Protein AF-0000000077521693 (afdb_homodimer)

Secondary structure (DSSP, 8-state):
-HHHHHHHHHHHHHHHHHHHHHHHHHHHHHHHHHHHHHHHHHHHHHHHHHHHHHHHHHHHHHHHS-TTSTTHHHHHHHHHHHHHHHHHHIIIIIIIHHHHHHHHHHHHHHHHHHHHHHHHHHHHHHHHHHHHHHHHHH-SSGGG-HHHHHHHHHHHHHHHHHHHHHHHHHHHHHHHHHHHHHHHHHHHHHHHHHHHHHHHHHHHHHHHHHHHHHHHHHH-/-HHHHHHHHHHHHHHHHHHHHHHHHHHHHHHHHHHHHHHHHHHHHHHHHHHHHHHHHHHHHHHHS-TTSTTHHHHHHHHHHHHHHHHHHIIIIIIIHHHHHHHHHHHHHHHHHHHHHHHHHHHHHHHHHHHHHHHHHH-SSGGG-HHHHHHHHHHHHHHHHHHHHHHHHHHHHHHHHHHHHHHHHHHHHHHHHHHHHHHHHHHHHHHHHHHHHHHHHHH-

Sequence (440 aa):
MAELLEGIGKAKATQDEVFDQHAANLNKQSKSCERLHKDLKIYAQSLKALIAAEKTLRDTIRDAYEPEWPEREHLTAIFDNLDIQSSELEKTVCEDLPQSVTAYVNQFSDLKKKVEKRGRKLVDYDSAKHSYNSIKASSKKGDQDPKLAKATSELQNAETTFVELNKELLEILPATYDSRITFFVDTLQTLFNSNSVYQTEASKVKEKENQIFEVFEGQEMAELLEGIGKAKATQDEVFDQHAANLNKQSKSCERLHKDLKIYAQSLKALIAAEKTLRDTIRDAYEPEWPEREHLTAIFDNLDIQSSELEKTVCEDLPQSVTAYVNQFSDLKKKVEKRGRKLVDYDSAKHSYNSIKASSKKGDQDPKLAKATSELQNAETTFVELNKELLEILPATYDSRITFFVDTLQTLFNSNSVYQTEASKVKEKENQIFEVFEGQE

Structure (mmCIF, N/CA/C/O backbone):
data_AF-0000000077521693-model_v1
#
loop_
_entity.id
_entity.type
_entity.pdbx_description
1 polymer 'BAR domain-containing protein'
#
loop_
_atom_site.group_PDB
_atom_site.id
_atom_site.type_symbol
_atom_site.label_atom_id
_atom_site.label_alt_id
_atom_site.label_comp_id
_atom_site.label_asym_id
_atom_site.label_entity_id
_atom_site.label_seq_id
_atom_site.pdbx_PDB_ins_code
_atom_site.Cartn_x
_atom_site.Cartn_y
_atom_site.Cartn_z
_atom_site.occupancy
_atom_site.B_iso_or_equiv
_atom_site.auth_seq_id
_atom_site.auth_comp_id
_atom_site.auth_asym_id
_atom_site.auth_atom_id
_atom_site.pdbx_PDB_model_num
ATOM 1 N N . MET A 1 1 ? 4.707 -58.719 -39.875 1 41.78 1 MET A N 1
ATOM 2 C CA . MET A 1 1 ? 5.82 -58 -39.281 1 41.78 1 MET A CA 1
ATOM 3 C C . MET A 1 1 ? 5.648 -56.5 -39.5 1 41.78 1 MET A C 1
ATOM 5 O O . MET A 1 1 ? 5.891 -55.688 -38.594 1 41.78 1 MET A O 1
ATOM 9 N N . ALA A 1 2 ? 5.219 -56.188 -40.688 1 57.28 2 ALA A N 1
ATOM 10 C CA . ALA A 1 2 ? 4.98 -54.781 -41 1 57.28 2 ALA A CA 1
ATOM 11 C C . ALA A 1 2 ? 3.838 -54.219 -40.156 1 57.28 2 ALA A C 1
ATOM 13 O O . ALA A 1 2 ? 3.93 -53.094 -39.656 1 57.28 2 ALA A O 1
ATOM 14 N N . GLU A 1 3 ? 2.865 -54.938 -39.969 1 52.31 3 GLU A N 1
ATOM 15 C CA . GLU A 1 3 ? 1.7 -54.5 -39.219 1 52.31 3 GLU A CA 1
ATOM 16 C C . GLU A 1 3 ? 2.035 -54.281 -37.75 1 52.31 3 GLU A C 1
ATOM 18 O O . GLU A 1 3 ? 1.575 -53.312 -37.125 1 52.31 3 GLU A O 1
ATOM 23 N N . LEU A 1 4 ? 2.836 -55.219 -37.156 1 45.97 4 LEU A N 1
ATOM 24 C CA . LEU A 1 4 ? 3.285 -55.125 -35.781 1 45.97 4 LEU A CA 1
ATOM 25 C C . LEU A 1 4 ? 4.184 -53.906 -35.594 1 45.97 4 LEU A C 1
ATOM 27 O O . LEU A 1 4 ? 4.07 -53.188 -34.594 1 45.97 4 LEU A O 1
ATOM 31 N N . LEU A 1 5 ? 5.004 -53.75 -36.594 1 47.56 5 LEU A N 1
ATOM 32 C CA . LEU A 1 5 ? 5.871 -52.594 -36.531 1 47.56 5 LEU A CA 1
ATOM 33 C C . LEU A 1 5 ? 5.059 -51.312 -36.625 1 47.56 5 LEU A C 1
ATOM 35 O O . LEU A 1 5 ? 5.367 -50.312 -35.969 1 47.56 5 LEU A O 1
ATOM 39 N N . GLU A 1 6 ? 4.09 -51.438 -37.531 1 49.34 6 GLU A N 1
ATOM 40 C CA . GLU A 1 6 ? 3.213 -50.281 -37.688 1 49.34 6 GLU A CA 1
ATOM 41 C C . GLU A 1 6 ? 2.459 -50 -36.406 1 49.34 6 GLU A C 1
ATOM 43 O O . GLU A 1 6 ? 2.262 -48.844 -36.031 1 49.34 6 GLU A O 1
ATOM 48 N N . GLY A 1 7 ? 1.993 -51 -35.781 1 44.38 7 GLY A N 1
ATOM 49 C CA . GLY A 1 7 ? 1.306 -50.875 -34.531 1 44.38 7 GLY A CA 1
ATOM 50 C C . GLY A 1 7 ? 2.178 -50.25 -33.438 1 44.38 7 GLY A C 1
ATOM 51 O O . GLY A 1 7 ? 1.745 -49.344 -32.719 1 44.38 7 GLY A O 1
ATOM 52 N N . ILE A 1 8 ? 3.354 -50.781 -33.344 1 46.47 8 ILE A N 1
ATOM 53 C CA . ILE A 1 8 ? 4.336 -50.25 -32.406 1 46.47 8 ILE A CA 1
ATOM 54 C C . ILE A 1 8 ? 4.676 -48.812 -32.719 1 46.47 8 ILE A C 1
ATOM 56 O O . ILE A 1 8 ? 4.797 -47.969 -31.844 1 46.47 8 ILE A O 1
ATOM 60 N N . GLY A 1 9 ? 4.797 -48.594 -34.062 1 50.66 9 GLY A N 1
ATOM 61 C CA . GLY A 1 9 ? 5.055 -47.25 -34.5 1 50.66 9 GLY A CA 1
ATOM 62 C C . GLY A 1 9 ? 3.939 -46.281 -34.125 1 50.66 9 GLY A C 1
ATOM 63 O O . GLY A 1 9 ? 4.195 -45.156 -33.688 1 50.66 9 GLY A O 1
ATOM 64 N N . LYS A 1 10 ? 2.75 -46.75 -34.562 1 54.88 10 LYS A N 1
ATOM 65 C CA . LYS A 1 10 ? 1.571 -45.938 -34.25 1 54.88 10 LYS A CA 1
ATOM 66 C C . LYS A 1 10 ? 1.416 -45.75 -32.75 1 54.88 10 LYS A C 1
ATOM 68 O O . LYS A 1 10 ? 1.071 -44.656 -32.281 1 54.88 10 LYS A O 1
ATOM 73 N N . ALA A 1 11 ? 1.604 -46.781 -32.062 1 51.59 11 ALA A N 1
ATOM 74 C CA . ALA A 1 11 ? 1.537 -46.688 -30.609 1 51.59 11 ALA A CA 1
ATOM 75 C C . ALA A 1 11 ? 2.598 -45.75 -30.062 1 51.59 11 ALA A C 1
ATOM 77 O O . ALA A 1 11 ? 2.324 -44.969 -29.156 1 51.59 11 ALA A O 1
ATOM 78 N N . LYS A 1 12 ? 3.744 -45.844 -30.656 1 59.16 12 LYS A N 1
ATOM 79 C CA . LYS A 1 12 ? 4.824 -44.938 -30.266 1 59.16 12 LYS A CA 1
ATOM 80 C C . LYS A 1 12 ? 4.473 -43.469 -30.594 1 59.16 12 LYS A C 1
ATOM 82 O O . LYS A 1 12 ? 4.715 -42.594 -29.781 1 59.16 12 LYS A O 1
ATOM 87 N N . ALA A 1 13 ? 3.846 -43.344 -31.797 1 58.19 13 ALA A N 1
ATOM 88 C CA . ALA A 1 13 ? 3.457 -42 -32.219 1 58.19 13 ALA A CA 1
ATOM 89 C C . ALA A 1 13 ? 2.396 -41.406 -31.281 1 58.19 13 ALA A C 1
ATOM 91 O O . ALA A 1 13 ? 2.453 -40.25 -30.938 1 58.19 13 ALA A O 1
ATOM 92 N N . THR A 1 14 ? 1.528 -42.25 -30.922 1 58.44 14 THR A N 1
ATOM 93 C CA . THR A 1 14 ? 0.441 -41.812 -30.047 1 58.44 14 THR A CA 1
ATOM 94 C C . THR A 1 14 ? 0.962 -41.5 -28.656 1 58.44 14 THR A C 1
ATOM 96 O O . THR A 1 14 ? 0.579 -40.5 -28.047 1 58.44 14 THR A O 1
ATOM 99 N N . GLN A 1 15 ? 1.778 -42.312 -28.141 1 65.88 15 GLN A N 1
ATOM 100 C CA . GLN A 1 15 ? 2.357 -42.094 -26.828 1 65.88 15 GLN A CA 1
ATOM 101 C C . GLN A 1 15 ? 3.152 -40.781 -26.781 1 65.88 15 GLN A C 1
ATOM 103 O O . GLN A 1 15 ? 3.088 -40.031 -25.812 1 65.88 15 GLN A O 1
ATOM 108 N N . ASP A 1 16 ? 3.625 -40.5 -27.922 1 80.12 16 ASP A N 1
ATOM 109 C CA . ASP A 1 16 ? 4.43 -39.281 -28 1 80.12 16 ASP A CA 1
ATOM 110 C C . ASP A 1 16 ? 3.541 -38.031 -28.062 1 80.12 16 ASP A C 1
ATOM 112 O O . ASP A 1 16 ? 3.857 -37.031 -27.469 1 80.12 16 ASP A O 1
ATOM 116 N N . GLU A 1 17 ? 2.361 -38.344 -28.609 1 84.88 17 GLU A N 1
ATOM 117 C CA . GLU A 1 17 ? 1.438 -37.219 -28.688 1 84.88 17 GLU A CA 1
ATOM 118 C C . GLU A 1 17 ? 0.898 -36.875 -27.297 1 84.88 17 GLU A C 1
ATOM 120 O O . GLU A 1 17 ? 0.761 -35.688 -26.984 1 84.88 17 GLU A O 1
ATOM 125 N N . VAL A 1 18 ? 0.631 -37.875 -26.516 1 89.62 18 VAL A N 1
ATOM 126 C CA . VAL A 1 18 ? 0.133 -37.656 -25.156 1 89.62 18 VAL A CA 1
ATOM 127 C C . VAL A 1 18 ? 1.2 -36.969 -24.312 1 89.62 18 VAL A C 1
ATOM 129 O O . VAL A 1 18 ? 0.907 -36.031 -23.594 1 89.62 18 VAL A O 1
ATOM 132 N N . PHE A 1 19 ? 2.4 -37.5 -24.422 1 93.44 19 PHE A N 1
ATOM 133 C CA . PHE A 1 19 ? 3.5 -36.875 -23.688 1 93.44 19 PHE A CA 1
ATOM 134 C C . PHE A 1 19 ? 3.688 -35.406 -24.094 1 93.44 19 PHE A C 1
ATOM 136 O O . PHE A 1 19 ? 3.852 -34.531 -23.25 1 93.44 19 PHE A O 1
ATOM 143 N N . ASP A 1 20 ? 3.627 -35.188 -25.391 1 92.62 20 ASP A N 1
ATOM 144 C CA . ASP A 1 20 ? 3.818 -33.812 -25.922 1 92.62 20 ASP A CA 1
ATOM 145 C C . ASP A 1 20 ? 2.756 -32.875 -25.375 1 92.62 20 ASP A C 1
ATOM 147 O O . ASP A 1 20 ? 3.047 -31.703 -25.078 1 92.6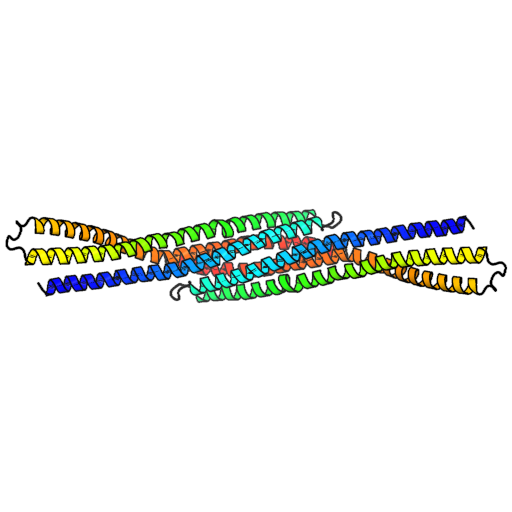2 20 ASP A O 1
ATOM 151 N N . GLN A 1 21 ? 1.597 -33.375 -25.234 1 94.38 21 GLN A N 1
ATOM 152 C CA . GLN A 1 21 ? 0.52 -32.562 -24.688 1 94.38 21 GLN A CA 1
ATOM 153 C C . GLN A 1 21 ? 0.794 -32.188 -23.219 1 94.38 21 GLN A C 1
ATOM 155 O O . GLN A 1 21 ? 0.583 -31.062 -22.797 1 94.38 21 GLN A O 1
ATOM 160 N N . HIS A 1 22 ? 1.19 -33.188 -22.438 1 94.69 22 HIS A N 1
ATOM 161 C CA . HIS A 1 22 ? 1.519 -32.938 -21.047 1 94.69 22 HIS A CA 1
ATOM 162 C C . HIS A 1 22 ? 2.684 -31.969 -20.906 1 94.69 22 HIS A C 1
ATOM 164 O O . HIS A 1 22 ? 2.674 -31.094 -20.047 1 94.69 22 HIS A O 1
ATOM 170 N N . ALA A 1 23 ? 3.641 -32.094 -21.766 1 93.94 23 ALA A N 1
ATOM 171 C CA . ALA A 1 23 ? 4.781 -31.203 -21.781 1 93.94 23 ALA A CA 1
ATOM 172 C C . ALA A 1 23 ? 4.348 -29.781 -22.125 1 93.94 23 ALA A C 1
ATOM 174 O O . ALA A 1 23 ? 4.828 -28.812 -21.531 1 93.94 23 ALA A O 1
ATOM 175 N N . ALA A 1 24 ? 3.486 -29.672 -23.062 1 94.88 24 ALA A N 1
ATOM 176 C CA . ALA A 1 24 ? 2.957 -28.359 -23.438 1 94.88 24 ALA A CA 1
ATOM 177 C C . ALA A 1 24 ? 2.189 -27.719 -22.297 1 94.88 24 ALA A C 1
ATOM 179 O O . ALA A 1 24 ? 2.311 -26.516 -22.047 1 94.88 24 ALA A O 1
ATOM 180 N N . ASN A 1 25 ? 1.425 -28.531 -21.609 1 94.44 25 ASN A N 1
ATOM 181 C CA . ASN A 1 25 ? 0.688 -28.047 -20.438 1 94.44 25 ASN A CA 1
ATOM 182 C C . ASN A 1 25 ? 1.628 -27.531 -19.359 1 94.44 25 ASN A C 1
ATOM 184 O O . ASN A 1 25 ? 1.356 -26.516 -18.734 1 94.44 25 ASN A O 1
ATOM 188 N N . LEU A 1 26 ? 2.652 -28.281 -19.156 1 96 26 LEU A N 1
ATOM 189 C CA . LEU A 1 26 ? 3.648 -27.875 -18.172 1 96 26 LEU A CA 1
ATOM 190 C C . LEU A 1 26 ? 4.203 -26.484 -18.5 1 96 26 LEU A C 1
ATOM 192 O O . LEU A 1 26 ? 4.324 -25.641 -17.625 1 96 26 LEU A O 1
ATOM 196 N N . ASN A 1 27 ? 4.492 -26.297 -19.75 1 95 27 ASN A N 1
ATOM 197 C CA . ASN A 1 27 ? 5.051 -25.016 -20.188 1 95 27 ASN A CA 1
ATOM 198 C C . ASN A 1 27 ? 4.047 -23.875 -20 1 95 27 ASN A C 1
ATOM 200 O O . ASN A 1 27 ? 4.402 -22.812 -19.516 1 95 27 ASN A O 1
ATOM 204 N N . LYS A 1 28 ? 2.855 -24.125 -20.391 1 94 28 LYS A N 1
ATOM 205 C CA . LYS A 1 28 ? 1.8 -23.141 -20.25 1 94 28 LYS A CA 1
ATOM 206 C C . LYS A 1 28 ? 1.58 -22.781 -18.781 1 94 28 LYS A C 1
ATOM 208 O O . LYS A 1 28 ? 1.504 -21.594 -18.422 1 94 28 LYS A O 1
ATOM 213 N N . GLN A 1 29 ? 1.495 -23.797 -18 1 93.56 29 GLN A N 1
ATOM 214 C CA . GLN A 1 29 ? 1.29 -23.594 -16.578 1 93.56 29 GLN A CA 1
ATOM 215 C C . GLN A 1 29 ? 2.461 -22.844 -15.945 1 93.56 29 GLN A C 1
ATOM 217 O O . GLN A 1 29 ? 2.262 -21.953 -15.125 1 93.56 29 GLN A O 1
ATOM 222 N N . SER A 1 30 ? 3.584 -23.281 -16.281 1 95.19 30 SER A N 1
ATOM 223 C CA . SER A 1 30 ? 4.789 -22.656 -15.734 1 95.19 30 SER A CA 1
ATOM 224 C C . SER A 1 30 ? 4.832 -21.172 -16.062 1 95.19 30 SER A C 1
ATOM 226 O O . SER A 1 30 ? 5.109 -20.344 -15.188 1 95.19 30 SER A O 1
ATOM 228 N N . LYS A 1 31 ? 4.527 -20.812 -17.281 1 94.94 31 LYS A N 1
ATOM 229 C CA . LYS A 1 31 ? 4.547 -19.406 -17.688 1 94.94 31 LYS A CA 1
ATOM 230 C C . LYS A 1 31 ? 3.518 -18.594 -16.922 1 94.94 31 LYS A C 1
ATOM 232 O O . LYS A 1 31 ? 3.814 -17.484 -16.453 1 94.94 31 LYS A O 1
ATOM 237 N N . SER A 1 32 ? 2.326 -19.109 -16.812 1 94.25 32 SER A N 1
ATOM 238 C CA . SER A 1 32 ? 1.264 -18.438 -16.062 1 94.25 32 SER A CA 1
ATOM 239 C C . SER A 1 32 ? 1.658 -18.234 -14.609 1 94.25 32 SER A C 1
ATOM 241 O O . SER A 1 32 ? 1.466 -17.156 -14.055 1 94.25 32 SER A O 1
ATOM 243 N N . CYS A 1 33 ? 2.25 -19.25 -14.023 1 94.44 33 CYS A N 1
ATOM 244 C CA . CYS A 1 33 ? 2.621 -19.203 -12.609 1 94.44 33 CYS A CA 1
ATOM 245 C C . CYS A 1 33 ? 3.789 -18.25 -12.391 1 94.44 33 CYS A C 1
ATOM 247 O O . CYS A 1 33 ? 3.865 -17.578 -11.352 1 94.44 33 CYS A O 1
ATOM 249 N N . GLU A 1 34 ? 4.676 -18.266 -13.344 1 95 34 GLU A N 1
ATOM 250 C CA . GLU A 1 34 ? 5.805 -17.344 -13.242 1 95 34 GLU A CA 1
ATOM 251 C C . GLU A 1 34 ? 5.34 -15.891 -13.281 1 95 34 GLU A C 1
ATOM 253 O O . GLU A 1 34 ? 5.852 -15.047 -12.539 1 95 34 GLU A O 1
ATOM 258 N N . ARG A 1 35 ? 4.41 -15.641 -14.156 1 96.56 35 ARG A N 1
ATOM 259 C CA . ARG A 1 35 ? 3.838 -14.297 -14.219 1 96.56 35 ARG A CA 1
ATOM 260 C C . ARG A 1 35 ? 3.148 -13.938 -12.906 1 96.56 35 ARG A C 1
ATOM 262 O O . ARG A 1 35 ? 3.326 -12.836 -12.383 1 96.56 35 ARG A O 1
ATOM 269 N N . LEU A 1 36 ? 2.354 -14.789 -12.383 1 96.31 36 LEU A N 1
ATOM 270 C CA . LEU A 1 36 ? 1.69 -14.594 -11.102 1 96.31 36 LEU A CA 1
ATOM 271 C C . LEU A 1 36 ? 2.711 -14.344 -9.992 1 96.31 36 LEU A C 1
ATOM 273 O O . LEU A 1 36 ? 2.523 -13.461 -9.156 1 96.31 36 LEU A O 1
ATOM 277 N N . HIS A 1 37 ? 3.715 -15.148 -10.008 1 96.75 37 HIS A N 1
ATOM 278 C CA . HIS A 1 37 ? 4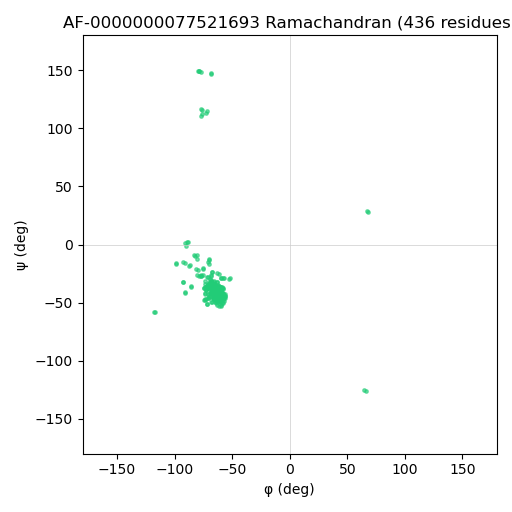.785 -15.039 -9.023 1 96.75 37 HIS A CA 1
ATOM 279 C C . HIS A 1 37 ? 5.414 -13.648 -9.047 1 96.75 37 HIS A C 1
ATOM 281 O O . HIS A 1 37 ? 5.574 -13.016 -8 1 96.75 37 HIS A O 1
ATOM 287 N N . LYS A 1 38 ? 5.727 -13.211 -10.234 1 97.62 38 LYS A N 1
ATOM 288 C CA . LYS A 1 38 ? 6.336 -11.898 -10.414 1 97.62 38 LYS A CA 1
ATOM 289 C C . LYS A 1 38 ? 5.426 -10.797 -9.891 1 97.62 38 LYS A C 1
ATOM 291 O O . LYS A 1 38 ? 5.855 -9.945 -9.109 1 97.62 38 LYS A O 1
ATOM 296 N N . ASP A 1 39 ? 4.207 -10.781 -10.312 1 98 39 ASP A N 1
ATOM 297 C CA . ASP A 1 39 ? 3.266 -9.727 -9.945 1 98 39 ASP A CA 1
ATOM 298 C C . ASP A 1 39 ? 2.918 -9.805 -8.453 1 98 39 ASP A C 1
ATOM 300 O O . ASP A 1 39 ? 2.684 -8.781 -7.812 1 98 39 ASP A O 1
ATOM 304 N N . LEU A 1 40 ? 2.848 -10.977 -7.887 1 97.38 40 LEU A N 1
ATOM 305 C CA . LEU A 1 40 ? 2.617 -11.156 -6.453 1 97.38 40 LEU A CA 1
ATOM 306 C C . LEU A 1 40 ? 3.756 -10.547 -5.645 1 97.38 40 LEU A C 1
ATOM 308 O O . LEU A 1 40 ? 3.521 -9.914 -4.609 1 97.38 40 LEU A O 1
ATOM 312 N N . LYS A 1 41 ? 4.941 -10.75 -6.133 1 97.38 41 LYS A N 1
ATOM 313 C CA . LYS A 1 41 ? 6.098 -10.188 -5.441 1 97.38 41 LYS A CA 1
ATOM 314 C C . LYS A 1 41 ? 6.062 -8.664 -5.457 1 97.38 41 LYS A C 1
ATOM 316 O O . LYS A 1 41 ? 6.367 -8.016 -4.449 1 97.38 41 LYS A O 1
ATOM 321 N N . ILE A 1 42 ? 5.746 -8.148 -6.582 1 98.31 42 ILE A N 1
ATOM 322 C CA . ILE A 1 42 ? 5.629 -6.695 -6.703 1 98.31 42 ILE A CA 1
ATOM 323 C C . ILE A 1 42 ? 4.535 -6.188 -5.766 1 98.31 42 ILE A C 1
ATOM 325 O O . ILE A 1 42 ? 4.719 -5.176 -5.082 1 98.31 42 ILE A O 1
ATOM 329 N N . TYR A 1 43 ? 3.418 -6.859 -5.656 1 97.69 43 TYR A N 1
ATOM 330 C CA . TYR A 1 43 ? 2.328 -6.547 -4.738 1 97.69 43 TYR A CA 1
ATOM 331 C C . TYR A 1 43 ? 2.805 -6.605 -3.291 1 97.69 43 TYR A C 1
ATOM 333 O O . TYR A 1 43 ? 2.561 -5.68 -2.514 1 97.69 43 TYR A O 1
ATOM 341 N N . ALA A 1 44 ? 3.453 -7.637 -2.977 1 96.69 44 ALA A N 1
ATOM 342 C CA . ALA A 1 44 ? 3.941 -7.824 -1.613 1 96.69 44 ALA A CA 1
ATOM 343 C C . ALA A 1 44 ? 4.914 -6.719 -1.219 1 96.69 44 ALA A C 1
ATOM 345 O O . ALA A 1 44 ? 4.844 -6.191 -0.107 1 96.69 44 ALA A O 1
ATOM 346 N N . GLN A 1 45 ? 5.797 -6.383 -2.084 1 97.88 45 GLN A N 1
ATOM 347 C CA . GLN A 1 45 ? 6.762 -5.32 -1.82 1 97.88 45 GLN A CA 1
ATOM 348 C C . GLN A 1 45 ? 6.062 -3.979 -1.625 1 97.88 45 GLN A C 1
ATOM 350 O O . GLN A 1 45 ? 6.438 -3.199 -0.746 1 97.88 45 GLN A O 1
ATOM 355 N N . SER A 1 46 ? 5.129 -3.668 -2.492 1 97.88 46 SER A N 1
ATOM 356 C CA . SER A 1 46 ? 4.367 -2.43 -2.375 1 97.88 46 SER A CA 1
ATOM 357 C C . SER A 1 46 ? 3.59 -2.381 -1.062 1 97.88 46 SER A C 1
ATOM 359 O O . SER A 1 46 ? 3.488 -1.326 -0.434 1 97.88 46 SER A O 1
ATOM 361 N N . LEU A 1 47 ? 3.014 -3.494 -0.669 1 96.19 47 LEU A N 1
ATOM 362 C CA . LEU A 1 47 ? 2.285 -3.58 0.592 1 96.19 47 LEU A CA 1
ATOM 363 C C . LEU A 1 47 ? 3.215 -3.34 1.775 1 96.19 47 LEU A C 1
ATOM 365 O O . LEU A 1 47 ? 2.863 -2.617 2.711 1 96.19 47 LEU A O 1
ATOM 369 N N . LYS A 1 48 ? 4.363 -3.939 1.711 1 96.81 48 LYS A N 1
ATOM 370 C CA . LYS A 1 48 ? 5.352 -3.742 2.77 1 96.81 48 LYS A CA 1
ATOM 371 C C . LYS A 1 48 ? 5.727 -2.27 2.904 1 96.81 48 LYS A C 1
ATOM 373 O O . LYS A 1 48 ? 5.816 -1.746 4.016 1 96.81 48 LYS A O 1
ATOM 378 N N . ALA A 1 49 ? 5.953 -1.652 1.812 1 97.62 49 ALA A N 1
ATOM 379 C CA . ALA A 1 49 ? 6.281 -0.23 1.799 1 97.62 49 ALA A CA 1
ATOM 380 C C . ALA A 1 49 ? 5.145 0.602 2.383 1 97.62 49 ALA A C 1
ATOM 382 O O . ALA A 1 49 ? 5.383 1.561 3.121 1 97.62 49 ALA A O 1
ATOM 383 N N . LEU A 1 50 ? 3.916 0.259 2.045 1 96.31 50 LEU A N 1
ATOM 384 C CA . LEU A 1 50 ? 2.764 0.985 2.562 1 96.31 50 LEU A CA 1
ATOM 385 C C . LEU A 1 50 ? 2.648 0.816 4.074 1 96.31 50 LEU A C 1
ATOM 387 O O . LEU A 1 50 ? 2.379 1.782 4.793 1 96.31 50 LEU A O 1
ATOM 391 N N . ILE A 1 51 ? 2.811 -0.394 4.543 1 94.62 51 ILE A N 1
ATOM 392 C CA . ILE A 1 51 ? 2.711 -0.68 5.969 1 94.62 51 ILE A CA 1
ATOM 393 C C . ILE A 1 51 ? 3.74 0.149 6.734 1 94.62 51 ILE A C 1
ATOM 395 O O . ILE A 1 51 ? 3.424 0.738 7.77 1 94.62 51 ILE A O 1
ATOM 399 N N . ALA A 1 52 ? 4.934 0.214 6.227 1 97.38 52 ALA A N 1
ATOM 400 C CA . ALA A 1 52 ? 5.98 1.014 6.855 1 97.38 52 ALA A CA 1
ATOM 401 C C . ALA A 1 52 ? 5.609 2.494 6.871 1 97.38 52 ALA A C 1
ATOM 403 O O . ALA A 1 52 ? 5.797 3.178 7.879 1 97.38 52 ALA A O 1
ATOM 404 N N . ALA A 1 53 ? 5.125 3.002 5.754 1 97.19 53 ALA A N 1
ATOM 405 C CA . ALA A 1 53 ? 4.707 4.398 5.648 1 97.19 53 ALA A CA 1
ATOM 406 C C . ALA A 1 53 ? 3.559 4.703 6.609 1 97.19 53 ALA A C 1
AT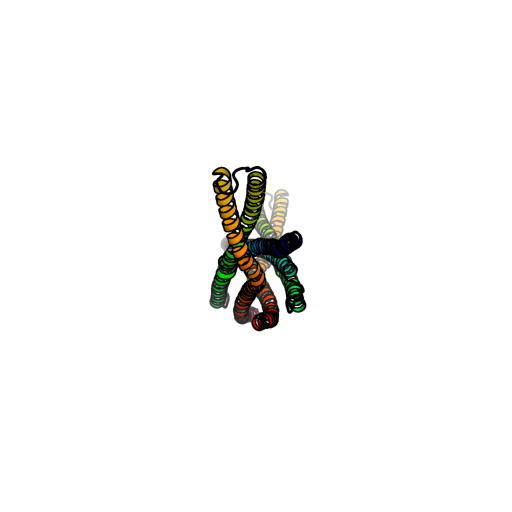OM 408 O O . ALA A 1 53 ? 3.52 5.773 7.219 1 97.19 53 ALA A O 1
ATOM 409 N N . GLU A 1 54 ? 2.604 3.777 6.715 1 93.62 54 GLU A N 1
ATOM 410 C CA . GLU A 1 54 ? 1.468 3.936 7.621 1 93.62 54 GLU A CA 1
ATOM 411 C C . GLU A 1 54 ? 1.927 4.02 9.07 1 93.62 54 GLU A C 1
ATOM 413 O O . GLU A 1 54 ? 1.423 4.836 9.844 1 93.62 54 GLU A O 1
ATOM 418 N N . LYS A 1 55 ? 2.816 3.145 9.383 1 95.31 55 LYS A N 1
ATOM 419 C CA . LYS A 1 55 ? 3.348 3.156 10.742 1 95.31 55 LYS A CA 1
ATOM 420 C C . LYS A 1 55 ? 4.016 4.492 11.062 1 95.31 55 LYS A C 1
ATOM 422 O O . LYS A 1 55 ? 3.785 5.066 12.125 1 95.31 55 LYS A O 1
ATOM 427 N N . THR A 1 56 ? 4.816 4.938 10.188 1 97.69 56 THR A N 1
ATOM 428 C CA . THR A 1 56 ? 5.488 6.223 10.359 1 97.69 56 THR A CA 1
ATOM 429 C C . THR A 1 56 ? 4.469 7.348 10.508 1 97.69 56 THR A C 1
ATOM 431 O O . THR A 1 56 ? 4.613 8.219 11.367 1 97.69 56 THR A O 1
ATOM 434 N N . LEU A 1 57 ? 3.447 7.348 9.68 1 96.06 57 LEU A N 1
ATOM 435 C CA . LEU A 1 57 ? 2.402 8.359 9.734 1 96.06 57 LEU A CA 1
ATOM 436 C C . LEU A 1 57 ? 1.675 8.328 11.07 1 96.06 57 LEU A C 1
ATOM 438 O O . LEU A 1 57 ? 1.416 9.375 11.672 1 96.06 57 LEU A O 1
ATOM 442 N N . ARG A 1 58 ? 1.361 7.148 11.5 1 93.12 58 ARG A N 1
ATOM 443 C CA . ARG A 1 58 ? 0.698 7.02 12.789 1 93.12 58 ARG A CA 1
ATOM 444 C C . ARG A 1 58 ? 1.571 7.57 13.914 1 93.12 58 ARG A C 1
ATOM 446 O O . ARG A 1 58 ? 1.075 8.234 14.828 1 93.12 58 ARG A O 1
ATOM 453 N N . ASP A 1 59 ? 2.889 7.312 13.867 1 95.25 59 ASP A N 1
ATOM 454 C CA . ASP A 1 59 ? 3.82 7.859 14.852 1 95.25 59 ASP A CA 1
ATOM 455 C C . ASP A 1 59 ? 3.818 9.391 14.812 1 95.25 59 ASP A C 1
ATOM 457 O O . ASP A 1 59 ? 3.82 10.039 15.859 1 95.25 59 ASP A O 1
ATOM 461 N N . THR A 1 60 ? 3.814 9.883 13.625 1 96.06 60 THR A N 1
ATOM 462 C CA . THR A 1 60 ? 3.785 11.328 13.445 1 96.06 60 THR A CA 1
ATOM 463 C C . THR A 1 60 ? 2.508 11.922 14.031 1 96.06 60 THR A C 1
ATOM 465 O O . THR A 1 60 ? 2.549 12.945 14.719 1 96.06 60 THR A O 1
ATOM 468 N N . ILE A 1 61 ? 1.385 11.266 13.836 1 92.94 61 ILE A N 1
ATOM 469 C CA . ILE A 1 61 ? 0.101 11.711 14.359 1 92.94 61 ILE A CA 1
ATOM 470 C C . ILE A 1 61 ? 0.117 11.641 15.891 1 92.94 61 ILE A C 1
ATOM 472 O O . ILE A 1 61 ? -0.349 12.562 16.562 1 92.94 61 ILE A O 1
ATOM 476 N N . ARG A 1 62 ? 0.672 10.625 16.375 1 90.38 62 ARG A N 1
ATOM 477 C CA . ARG A 1 62 ? 0.801 10.484 17.828 1 90.38 62 ARG A CA 1
ATOM 478 C C . ARG A 1 62 ? 1.603 11.633 18.422 1 90.38 62 ARG A C 1
ATOM 480 O O . ARG A 1 62 ? 1.229 12.188 19.469 1 90.38 62 ARG A O 1
ATOM 487 N N . ASP A 1 63 ? 2.631 11.953 17.781 1 91.88 63 ASP A N 1
ATOM 488 C CA . ASP A 1 63 ? 3.518 13 18.266 1 91.88 63 ASP A CA 1
ATOM 489 C C . ASP A 1 63 ? 2.852 14.375 18.172 1 91.88 63 ASP A C 1
ATOM 491 O O . ASP A 1 63 ? 3.102 15.25 19 1 91.88 63 ASP A O 1
ATOM 495 N N . ALA A 1 64 ? 2.055 14.5 17.156 1 90.62 64 ALA A N 1
ATOM 496 C CA . ALA A 1 64 ? 1.405 15.789 16.922 1 90.62 64 ALA A CA 1
ATOM 497 C C . ALA A 1 64 ? 0.182 15.953 17.812 1 90.62 64 ALA A C 1
ATOM 499 O O . ALA A 1 64 ? -0.302 17.078 18.016 1 90.62 64 ALA A O 1
ATOM 500 N N . TYR A 1 65 ? -0.334 14.836 18.281 1 87.38 65 TYR A N 1
ATOM 501 C CA . TYR A 1 65 ? -1.508 14.867 19.141 1 87.38 65 TYR A CA 1
ATOM 502 C C . TYR A 1 65 ? -1.147 15.383 20.531 1 87.38 65 TYR A C 1
ATOM 504 O O . TYR A 1 65 ? -0.448 14.703 21.297 1 87.38 65 TYR A O 1
ATOM 512 N N . GLU A 1 66 ? -1.638 16.5 20.875 1 85.94 66 GLU A N 1
ATOM 513 C CA . GLU A 1 66 ? -1.232 17.156 22.125 1 85.94 66 GLU A CA 1
ATOM 514 C C . GLU A 1 66 ? -1.9 16.5 23.328 1 85.94 66 GLU A C 1
ATOM 516 O O . GLU A 1 66 ? -3.035 16.016 23.234 1 85.94 66 GLU A O 1
ATOM 521 N N . PRO A 1 67 ? -1.229 16.5 24.469 1 84.75 67 PRO A N 1
ATOM 522 C CA . PRO A 1 67 ? -1.73 15.836 25.672 1 84.75 67 PRO A CA 1
ATOM 523 C C . PRO A 1 67 ? -3.055 16.422 26.156 1 84.75 67 PRO A C 1
ATOM 525 O O . PRO A 1 67 ? -3.84 15.719 26.812 1 84.75 67 PRO A O 1
ATOM 528 N N . GLU A 1 68 ? -3.303 17.672 25.828 1 83.94 68 GLU A N 1
ATOM 529 C CA . GLU A 1 68 ? -4.504 18.344 26.312 1 83.94 68 GLU A CA 1
ATOM 530 C C . GLU A 1 68 ? -5.711 18 25.438 1 83.94 68 GLU A C 1
ATOM 532 O O . GLU A 1 68 ? -6.848 18.328 25.797 1 83.94 68 GLU A O 1
ATOM 537 N N . TRP A 1 69 ? -5.453 17.359 24.328 1 82.88 69 TRP A N 1
ATOM 538 C CA . TRP A 1 69 ? -6.555 17.031 23.438 1 82.88 69 TRP A CA 1
ATOM 539 C C . TRP A 1 69 ? -7.312 15.805 23.938 1 82.88 69 TRP A C 1
ATOM 541 O O . TRP A 1 69 ? -6.738 14.945 24.594 1 82.88 69 TRP A O 1
ATOM 551 N N . PRO A 1 70 ? -8.492 15.789 23.672 1 81.88 70 PRO A N 1
ATOM 552 C CA . PRO A 1 70 ? -9.305 14.688 24.188 1 81.88 70 PRO A CA 1
ATOM 553 C C . PRO A 1 70 ? -8.969 13.344 23.562 1 81.88 70 PRO A C 1
ATOM 555 O O . PRO A 1 70 ? -8.5 13.297 22.422 1 81.88 70 PRO A O 1
ATOM 558 N N . GLU A 1 71 ? -9.102 12.234 24.344 1 81.38 71 GLU A N 1
ATOM 559 C CA . GLU A 1 71 ? -9.109 10.844 23.891 1 81.38 71 GLU A CA 1
ATOM 560 C C . GLU A 1 71 ? -7.75 10.43 23.344 1 81.38 71 GLU A C 1
ATOM 562 O O . GLU A 1 71 ? -7.664 9.664 22.375 1 81.38 71 GLU A O 1
ATOM 567 N N . ARG A 1 72 ? -6.734 11 23.812 1 83.25 72 ARG A N 1
ATOM 568 C CA . ARG A 1 72 ? -5.387 10.648 23.391 1 83.25 72 ARG A CA 1
ATOM 569 C C . ARG A 1 72 ? -5.113 9.164 23.609 1 83.25 72 ARG A C 1
ATOM 571 O O . ARG A 1 72 ? -4.547 8.5 22.734 1 83.25 72 ARG A O 1
ATOM 578 N N . GLU A 1 73 ? -5.508 8.664 24.734 1 83.88 73 GLU A N 1
ATOM 579 C CA . GLU A 1 73 ? -5.266 7.262 25.062 1 83.88 73 GLU A CA 1
ATOM 580 C C . GLU A 1 73 ? -6.016 6.336 24.109 1 83.88 73 GLU A C 1
ATOM 582 O O . GLU A 1 73 ? -5.496 5.297 23.703 1 83.88 73 GLU A O 1
ATOM 587 N N . HIS A 1 74 ? -7.16 6.762 23.812 1 83.75 74 HIS A N 1
ATOM 588 C CA . HIS A 1 74 ? -7.961 5.977 22.891 1 83.75 74 HIS A CA 1
ATOM 589 C C . HIS A 1 74 ? -7.324 5.953 21.5 1 83.75 74 HIS A C 1
ATOM 591 O O . HIS A 1 74 ? -7.25 4.895 20.875 1 83.75 74 HIS A O 1
ATOM 597 N N . LEU A 1 75 ? -6.875 7.066 21.016 1 84.31 75 LEU A N 1
ATOM 598 C CA . LEU A 1 75 ? -6.203 7.156 19.719 1 84.31 75 LEU A CA 1
ATOM 599 C C . LEU A 1 75 ? -4.965 6.266 19.688 1 84.31 75 LEU A C 1
ATOM 601 O O . LEU A 1 75 ? -4.738 5.543 18.719 1 84.31 75 LEU A O 1
ATOM 605 N N . THR A 1 76 ? -4.234 6.309 20.766 1 85.75 76 THR A N 1
ATOM 606 C CA . THR A 1 76 ? -3.025 5.5 20.875 1 85.75 76 THR A CA 1
ATOM 607 C C . THR A 1 76 ? -3.365 4.012 20.828 1 85.75 76 THR A C 1
ATOM 609 O O . THR A 1 76 ? -2.67 3.23 20.172 1 85.75 76 THR A O 1
ATOM 612 N N . ALA A 1 77 ? -4.383 3.637 21.469 1 86.25 77 ALA A N 1
ATOM 613 C CA . ALA A 1 77 ? -4.816 2.24 21.469 1 86.25 77 ALA A CA 1
ATOM 614 C C . ALA A 1 77 ? -5.223 1.781 20.078 1 86.25 77 ALA A C 1
ATOM 616 O O . ALA A 1 77 ? -4.918 0.656 19.672 1 86.25 77 ALA A O 1
ATOM 617 N N . ILE A 1 78 ? -5.945 2.65 19.406 1 84.44 78 ILE A N 1
ATOM 618 C CA . ILE A 1 78 ? -6.359 2.344 18.047 1 84.44 78 ILE A CA 1
ATOM 619 C C . ILE A 1 78 ? -5.129 2.102 17.172 1 84.44 78 ILE A C 1
ATOM 621 O O . ILE A 1 78 ? -5.062 1.113 16.438 1 84.44 78 ILE A O 1
ATOM 625 N N . PHE A 1 79 ? -4.133 2.961 17.297 1 87.88 79 PHE A N 1
ATOM 626 C CA . PHE A 1 79 ? -2.928 2.852 16.484 1 87.88 79 PHE A CA 1
ATOM 627 C C . PHE A 1 79 ? -2.154 1.585 16.828 1 87.88 79 PHE A C 1
ATOM 629 O O . PHE A 1 79 ? -1.617 0.917 15.938 1 87.88 79 PHE A O 1
ATOM 636 N N . ASP A 1 80 ? -2.133 1.237 18.078 1 89.56 80 ASP A N 1
ATOM 637 C CA . ASP A 1 80 ? -1.456 0.014 18.5 1 89.56 80 ASP A CA 1
ATOM 638 C C . ASP A 1 80 ? -2.113 -1.218 17.875 1 89.56 80 ASP A C 1
ATOM 640 O O . ASP A 1 80 ? -1.424 -2.133 17.422 1 89.56 80 ASP A O 1
ATOM 644 N N . ASN A 1 81 ? -3.365 -1.19 17.875 1 85.56 81 ASN A N 1
ATOM 645 C CA . ASN A 1 81 ? -4.098 -2.299 17.281 1 85.56 81 ASN A CA 1
ATOM 646 C C . ASN A 1 81 ? -3.852 -2.385 15.773 1 85.56 81 ASN A C 1
ATOM 648 O O . ASN A 1 81 ? -3.668 -3.477 15.234 1 85.56 81 ASN A O 1
ATOM 652 N N . LEU A 1 82 ? -3.863 -1.238 15.156 1 85.25 82 LEU A N 1
ATOM 653 C CA . LEU A 1 82 ? -3.602 -1.196 13.727 1 85.25 82 LEU A CA 1
ATOM 654 C C . LEU A 1 82 ? -2.195 -1.701 13.414 1 85.25 82 LEU A C 1
ATOM 656 O O . LEU A 1 82 ? -1.985 -2.381 12.406 1 85.25 82 LEU A O 1
ATOM 660 N N . ASP A 1 83 ? -1.277 -1.388 14.273 1 89.75 83 ASP A N 1
ATOM 661 C CA . ASP A 1 83 ? 0.096 -1.849 14.094 1 89.75 83 ASP A CA 1
ATOM 662 C C . ASP A 1 83 ? 0.18 -3.371 14.172 1 89.75 83 ASP A C 1
ATOM 664 O O . ASP A 1 83 ? 0.883 -4.004 13.383 1 89.75 83 ASP A O 1
ATOM 668 N N . ILE A 1 84 ? -0.539 -3.939 15.086 1 89.31 84 ILE A N 1
ATOM 669 C CA . ILE A 1 84 ? -0.558 -5.387 15.258 1 89.31 84 ILE A CA 1
ATOM 670 C C . ILE A 1 84 ? -1.155 -6.043 14.016 1 89.31 84 ILE A C 1
ATOM 672 O O . ILE A 1 84 ? -0.585 -6.992 13.469 1 89.31 84 ILE A O 1
ATOM 676 N N . GLN A 1 85 ? -2.213 -5.52 13.578 1 84.06 85 GLN A N 1
ATOM 677 C CA . GLN A 1 85 ? -2.895 -6.066 12.406 1 84.06 85 GLN A CA 1
ATOM 678 C C . GLN A 1 85 ? -2.023 -5.953 11.156 1 84.06 85 GLN A C 1
ATOM 680 O O . GLN A 1 85 ? -1.942 -6.891 10.367 1 84.06 85 GLN A O 1
ATOM 685 N N . SER A 1 86 ? -1.435 -4.789 10.984 1 89 86 SER A N 1
ATOM 686 C CA . SER A 1 86 ? -0.558 -4.574 9.844 1 89 86 SER A CA 1
ATOM 687 C C . SER A 1 86 ? 0.608 -5.559 9.844 1 89 86 SER A C 1
ATOM 689 O O . SER A 1 86 ? 1.017 -6.047 8.789 1 89 86 SER A O 1
ATOM 691 N N . SER A 1 87 ? 1.104 -5.859 11.016 1 91.62 87 SER A N 1
ATOM 692 C CA . SER A 1 87 ? 2.219 -6.793 11.133 1 91.62 87 SER A CA 1
ATOM 693 C C . SER A 1 87 ? 1.801 -8.203 10.727 1 91.62 87 SER A C 1
ATOM 695 O O . SER A 1 87 ? 2.559 -8.922 10.07 1 91.62 87 SER A O 1
ATOM 697 N N . GLU A 1 88 ? 0.669 -8.617 11.094 1 89.69 88 GLU A N 1
ATOM 698 C CA . GLU A 1 88 ? 0.15 -9.938 10.734 1 89.69 88 GLU A CA 1
ATOM 699 C C . GLU A 1 88 ? -0.076 -10.047 9.227 1 89.69 88 GLU A C 1
ATOM 701 O O . GLU A 1 88 ? 0.239 -11.07 8.625 1 89.69 88 GLU A O 1
ATOM 706 N N . LEU A 1 89 ? -0.661 -9.008 8.734 1 90.25 89 LEU A N 1
ATOM 707 C CA . LEU A 1 89 ? -0.871 -8.961 7.293 1 90.25 89 LEU A CA 1
ATOM 708 C C . LEU A 1 89 ? 0.456 -9.055 6.547 1 90.25 89 LEU A C 1
ATOM 710 O O . LEU A 1 89 ? 0.572 -9.797 5.57 1 90.25 89 LEU A O 1
ATOM 714 N N . GLU A 1 90 ? 1.374 -8.32 7.012 1 94.06 90 GLU A N 1
ATOM 715 C CA . GLU A 1 90 ? 2.697 -8.32 6.395 1 94.06 90 GLU A CA 1
ATOM 716 C C . GLU A 1 90 ? 3.309 -9.719 6.41 1 94.06 90 GLU A C 1
ATOM 718 O O . GLU A 1 90 ? 3.834 -10.18 5.395 1 94.06 90 GLU A O 1
ATOM 723 N N . LYS A 1 91 ? 3.205 -10.406 7.484 1 95.12 91 LYS A N 1
ATOM 724 C CA . LYS A 1 91 ? 3.754 -11.75 7.605 1 95.12 91 LYS A CA 1
ATOM 725 C C . LYS A 1 91 ? 3.088 -12.711 6.625 1 95.12 91 LYS A C 1
ATOM 727 O O . LYS A 1 91 ? 3.768 -13.445 5.902 1 95.12 91 LYS A O 1
ATOM 732 N N . THR A 1 92 ? 1.854 -12.648 6.539 1 94.19 92 THR A N 1
ATOM 733 C CA . THR A 1 92 ? 1.095 -13.586 5.719 1 94.19 92 THR A CA 1
ATOM 734 C C . THR A 1 92 ? 1.286 -13.289 4.234 1 94.19 92 THR A C 1
ATOM 736 O O . THR A 1 92 ? 1.629 -14.18 3.457 1 94.19 92 THR A O 1
ATOM 739 N N . VAL A 1 93 ? 1.163 -12.023 3.902 1 93.94 93 VAL A N 1
ATOM 740 C CA . VAL A 1 93 ? 1.062 -11.672 2.492 1 93.94 93 VAL A CA 1
ATOM 741 C C . VAL A 1 93 ? 2.449 -11.352 1.938 1 93.94 93 VAL A C 1
ATOM 743 O O . VAL A 1 93 ? 2.729 -11.609 0.763 1 93.94 93 VAL A O 1
ATOM 746 N N . CYS A 1 94 ? 3.309 -10.82 2.744 1 96.12 94 CYS A N 1
ATOM 747 C CA . CYS A 1 94 ? 4.59 -10.359 2.225 1 96.12 94 CYS A CA 1
ATOM 748 C C . CYS A 1 94 ? 5.684 -11.398 2.48 1 96.12 94 CYS A C 1
ATOM 750 O O . CYS A 1 94 ? 6.734 -11.367 1.838 1 96.12 94 CYS A O 1
ATOM 752 N N . GLU A 1 95 ? 5.461 -12.328 3.365 1 96.25 95 GLU A N 1
ATOM 753 C CA . GLU A 1 95 ? 6.496 -13.305 3.678 1 96.25 95 GLU A CA 1
ATOM 754 C C . GLU A 1 95 ? 6.047 -14.719 3.316 1 96.25 95 GLU A C 1
ATOM 756 O O . GLU A 1 95 ? 6.598 -15.344 2.408 1 96.25 95 GLU A O 1
ATOM 761 N N . ASP A 1 96 ? 4.906 -15.211 3.885 1 96.31 96 ASP A N 1
ATOM 762 C CA . ASP A 1 96 ? 4.488 -16.594 3.766 1 96.31 96 ASP A CA 1
ATOM 763 C C . ASP A 1 96 ? 4 -16.906 2.352 1 96.31 96 ASP A C 1
ATOM 765 O O . ASP A 1 96 ? 4.422 -17.891 1.745 1 96.31 96 ASP A O 1
ATOM 769 N N . LEU A 1 97 ? 3.109 -16.094 1.876 1 96 97 LEU A N 1
ATOM 770 C CA . LEU A 1 97 ? 2.488 -16.359 0.584 1 96 97 LEU A CA 1
ATOM 771 C C . LEU A 1 97 ? 3.525 -16.344 -0.534 1 96 97 LEU A C 1
ATOM 773 O O . LEU A 1 97 ? 3.609 -17.281 -1.324 1 96 97 LEU A O 1
ATOM 777 N N . PRO A 1 98 ? 4.387 -15.305 -0.621 1 96.25 98 PRO A N 1
ATOM 778 C CA . PRO A 1 98 ? 5.414 -15.312 -1.664 1 96.25 98 PRO A CA 1
ATOM 779 C C . PRO A 1 98 ? 6.328 -16.531 -1.579 1 96.25 98 PRO A C 1
ATOM 781 O O . PRO A 1 98 ? 6.723 -17.094 -2.609 1 96.25 98 PRO A O 1
ATOM 784 N N . GLN A 1 99 ? 6.645 -16.953 -0.403 1 96.38 99 GLN A N 1
ATOM 785 C CA . GLN A 1 99 ? 7.484 -18.141 -0.229 1 96.38 99 GLN A CA 1
ATOM 786 C C . GLN A 1 99 ? 6.797 -19.391 -0.762 1 96.38 99 GLN A C 1
ATOM 788 O O . GLN A 1 99 ? 7.422 -20.219 -1.428 1 96.38 99 GLN A O 1
ATOM 793 N N . SER A 1 100 ? 5.539 -19.562 -0.435 1 95.19 100 SER A N 1
ATOM 794 C CA . SER A 1 100 ? 4.762 -20.703 -0.919 1 95.19 100 SER A CA 1
ATOM 795 C C . SER A 1 100 ? 4.688 -20.719 -2.443 1 95.19 100 SER A C 1
ATOM 797 O O . SER A 1 100 ? 4.844 -21.766 -3.07 1 95.19 100 SER A O 1
ATOM 799 N N . VAL A 1 101 ? 4.445 -19.562 -3.02 1 95.75 101 VAL A N 1
ATOM 800 C CA . VAL A 1 101 ? 4.348 -19.469 -4.473 1 95.75 101 VAL A CA 1
ATOM 801 C C . VAL A 1 101 ? 5.711 -19.734 -5.102 1 95.75 101 VAL A C 1
ATOM 803 O O . VAL A 1 101 ? 5.805 -20.422 -6.125 1 95.75 101 VAL A O 1
ATOM 806 N N . THR A 1 102 ? 6.781 -19.234 -4.48 1 95.81 102 THR A N 1
ATOM 807 C CA . THR A 1 102 ? 8.133 -19.484 -4.957 1 95.81 102 THR A CA 1
ATOM 808 C C . THR A 1 102 ? 8.43 -20.984 -4.98 1 95.81 102 THR A C 1
ATOM 810 O O . THR A 1 102 ? 8.961 -21.5 -5.965 1 95.81 102 THR A O 1
ATOM 813 N N . ALA A 1 103 ? 8.047 -21.656 -3.91 1 94.44 103 ALA A N 1
ATOM 814 C CA . ALA A 1 103 ? 8.25 -23.094 -3.83 1 94.44 103 ALA A CA 1
ATOM 815 C C . ALA A 1 103 ? 7.516 -23.828 -4.953 1 94.44 103 ALA A C 1
ATOM 817 O O . ALA A 1 103 ? 8.055 -24.75 -5.559 1 94.44 103 ALA A O 1
ATOM 818 N N . TYR A 1 104 ? 6.309 -23.422 -5.242 1 94.69 104 TYR A N 1
ATOM 819 C CA . TYR A 1 104 ? 5.504 -24.031 -6.301 1 94.69 104 TYR A CA 1
ATOM 820 C C . TYR A 1 104 ? 6.141 -23.797 -7.664 1 94.69 104 TYR A C 1
ATOM 822 O O . TYR A 1 104 ? 6.246 -24.719 -8.469 1 94.69 104 TYR A O 1
ATOM 830 N N . VAL A 1 105 ? 6.617 -22.594 -7.922 1 94.56 105 VAL A N 1
ATOM 831 C CA . VAL A 1 105 ? 7.195 -22.219 -9.211 1 94.56 105 VAL A CA 1
ATOM 832 C C . VAL A 1 105 ? 8.516 -22.953 -9.422 1 94.56 105 VAL A C 1
ATOM 834 O O . VAL A 1 105 ? 8.828 -23.375 -10.539 1 94.56 105 VAL A O 1
ATOM 837 N N . ASN A 1 106 ? 9.266 -23.219 -8.375 1 94.12 106 ASN A N 1
ATOM 838 C CA . ASN A 1 106 ? 10.578 -23.859 -8.461 1 94.12 106 ASN A CA 1
ATOM 839 C C . ASN A 1 106 ? 10.461 -25.312 -8.938 1 94.12 106 ASN A C 1
ATOM 841 O O . ASN A 1 106 ? 11.398 -25.859 -9.523 1 94.12 106 ASN A O 1
ATOM 845 N N . GLN A 1 107 ? 9.32 -25.922 -8.742 1 93.38 107 GLN A N 1
ATOM 846 C CA . GLN A 1 107 ? 9.133 -27.312 -9.164 1 93.38 107 GLN A CA 1
ATOM 847 C C . GLN A 1 107 ? 9.133 -27.422 -10.688 1 93.38 107 GLN A C 1
ATOM 849 O O . GLN A 1 107 ? 9.477 -28.469 -11.242 1 93.38 107 GLN A O 1
ATOM 854 N N . PHE A 1 108 ? 8.758 -26.391 -11.344 1 95.88 108 PHE A N 1
ATOM 855 C CA . PHE A 1 108 ? 8.633 -26.422 -12.797 1 95.88 108 PHE A CA 1
ATOM 856 C C . PHE A 1 108 ? 10 -26.516 -13.461 1 95.88 108 PHE A C 1
ATOM 858 O O . PHE A 1 108 ? 10.156 -27.188 -14.477 1 95.88 108 PHE A O 1
ATOM 865 N N . SER A 1 109 ? 10.977 -25.875 -12.875 1 93.31 109 SER A N 1
ATOM 866 C CA . SER A 1 109 ? 12.32 -25.906 -13.445 1 93.31 109 SER A CA 1
ATOM 867 C C . SER A 1 109 ? 12.859 -27.328 -13.469 1 93.31 109 SER A C 1
ATOM 869 O O . SER A 1 109 ? 13.406 -27.781 -14.484 1 93.31 109 SER A O 1
ATOM 871 N N . ASP A 1 110 ? 12.648 -28.031 -12.391 1 94.31 110 ASP A N 1
ATOM 872 C CA . ASP A 1 110 ? 13.125 -29.406 -12.297 1 94.31 110 ASP A CA 1
ATOM 873 C C . ASP A 1 110 ? 12.383 -30.312 -13.281 1 94.31 110 ASP A C 1
ATOM 875 O O . ASP A 1 110 ? 12.984 -31.172 -13.914 1 94.31 110 ASP A O 1
ATOM 879 N N . LEU A 1 111 ? 11.125 -30.109 -13.359 1 96.56 111 LEU A N 1
ATOM 880 C CA . LEU A 1 111 ? 10.312 -30.922 -14.266 1 96.56 111 LEU A CA 1
ATOM 881 C C . LEU A 1 111 ? 10.688 -30.656 -15.719 1 96.56 111 LEU A C 1
ATOM 883 O O . LEU A 1 111 ? 10.75 -31.578 -16.531 1 96.56 111 LEU A O 1
ATOM 887 N N . LYS A 1 112 ? 10.945 -29.422 -16.016 1 96 112 LYS A N 1
ATOM 888 C CA . LYS A 1 112 ? 11.352 -29.078 -17.375 1 96 112 LYS A CA 1
ATOM 889 C C . LYS A 1 112 ? 12.68 -29.734 -17.734 1 96 112 LYS A C 1
ATOM 891 O O . LYS A 1 112 ? 12.852 -30.234 -18.844 1 96 112 LYS A O 1
ATOM 896 N N . LYS A 1 113 ? 13.57 -29.828 -16.781 1 96.56 113 LYS A N 1
ATOM 897 C CA . LYS A 1 113 ? 14.844 -30.5 -17 1 96.56 113 LYS A CA 1
ATOM 898 C C . LYS A 1 113 ? 14.641 -31.984 -17.25 1 96.56 113 LYS A C 1
ATOM 900 O O . LYS A 1 113 ? 15.305 -32.562 -18.109 1 96.56 113 LYS A O 1
ATOM 905 N N . LYS A 1 114 ? 13.719 -32.531 -16.484 1 96.81 114 LYS A N 1
ATOM 906 C CA . LYS A 1 114 ? 13.43 -33.969 -16.672 1 96.81 114 LYS A CA 1
ATOM 907 C C . LYS A 1 114 ? 12.812 -34.219 -18.047 1 96.81 114 LYS A C 1
ATOM 909 O O . LYS A 1 114 ? 13.117 -35.219 -18.672 1 96.81 114 LYS A O 1
ATOM 914 N N . VAL A 1 115 ? 11.961 -33.312 -18.469 1 96.81 115 VAL A N 1
ATOM 915 C CA . VAL A 1 115 ? 11.352 -33.406 -19.797 1 96.81 115 VAL A CA 1
ATOM 916 C C . VAL A 1 115 ? 12.422 -33.344 -20.875 1 96.81 115 VAL A C 1
ATOM 918 O O . VAL A 1 115 ? 12.414 -34.156 -21.812 1 96.81 115 VAL A O 1
ATOM 921 N N . GLU A 1 116 ? 13.391 -32.469 -20.719 1 96.12 116 GLU A N 1
ATOM 922 C CA . GLU A 1 116 ? 14.508 -32.375 -21.656 1 96.12 116 GLU A CA 1
ATOM 923 C C . GLU A 1 116 ? 15.359 -33.625 -21.656 1 96.12 116 GLU A C 1
ATOM 925 O O . GLU A 1 116 ? 15.766 -34.125 -22.719 1 96.12 116 GLU A O 1
ATOM 930 N N . LYS A 1 117 ? 15.633 -34.125 -20.469 1 97.38 117 LYS A N 1
ATOM 931 C CA . LYS A 1 117 ? 16.406 -35.344 -20.328 1 97.38 117 LYS A CA 1
ATOM 932 C C . LYS A 1 117 ? 15.719 -36.5 -21.031 1 97.38 117 LYS A C 1
ATOM 934 O O . LYS A 1 117 ? 16.375 -37.312 -21.719 1 97.38 117 LYS A O 1
ATOM 939 N N . ARG A 1 118 ? 14.398 -36.562 -20.859 1 96.12 118 ARG A N 1
ATOM 940 C CA . ARG A 1 118 ? 13.633 -37.594 -21.547 1 96.12 118 ARG A CA 1
ATOM 941 C C . ARG A 1 118 ? 13.812 -37.5 -23.062 1 96.12 118 ARG A C 1
ATOM 943 O O . ARG A 1 118 ? 13.977 -38.5 -23.734 1 96.12 118 ARG A O 1
ATOM 950 N N . GLY A 1 119 ? 13.773 -36.25 -23.578 1 94.25 119 GLY A N 1
ATOM 951 C CA . GLY A 1 119 ? 13.992 -36.062 -25.016 1 94.25 119 GLY A CA 1
ATOM 952 C C . GLY A 1 119 ? 15.344 -36.531 -25.484 1 94.25 119 GLY A C 1
ATOM 953 O O . GLY A 1 119 ? 15.445 -37.188 -26.516 1 94.25 119 GLY A O 1
ATOM 954 N N . ARG A 1 120 ? 16.344 -36.375 -24.75 1 96.44 120 ARG A N 1
ATOM 955 C CA . ARG A 1 120 ? 17.703 -36.812 -25.078 1 96.44 120 ARG A CA 1
ATOM 956 C C . ARG A 1 120 ? 17.797 -38.344 -25.016 1 96.44 120 ARG A C 1
ATOM 958 O O . ARG A 1 120 ? 18.422 -38.969 -25.891 1 96.44 120 ARG A O 1
ATOM 965 N N . LYS A 1 121 ? 17.188 -38.844 -24 1 96.5 121 LYS A N 1
ATOM 966 C CA . LYS A 1 121 ? 17.266 -40.281 -23.812 1 96.5 121 LYS A CA 1
ATOM 967 C C . LYS A 1 121 ? 16.484 -41 -24.906 1 96.5 121 LYS A C 1
ATOM 969 O O . LYS A 1 121 ? 16.828 -42.125 -25.281 1 96.5 121 LYS A O 1
ATOM 974 N N . LEU A 1 122 ? 15.445 -40.344 -25.375 1 93.94 122 LEU A N 1
ATOM 975 C CA . LEU A 1 122 ? 14.734 -40.875 -26.531 1 93.94 122 LEU A CA 1
ATOM 976 C C . LEU A 1 122 ? 15.641 -40.938 -27.75 1 93.94 122 LEU A C 1
ATOM 978 O O . LEU A 1 122 ? 15.648 -41.938 -28.469 1 93.94 122 LEU A O 1
ATOM 982 N N . VAL A 1 123 ? 16.391 -39.906 -28 1 94.31 123 VAL A N 1
ATOM 983 C CA . VAL A 1 123 ? 17.328 -39.844 -29.109 1 94.31 123 VAL A CA 1
ATOM 984 C C . VAL A 1 123 ? 18.406 -40.938 -28.938 1 94.31 123 VAL A C 1
ATOM 986 O O . VAL A 1 123 ? 18.75 -41.625 -29.891 1 94.31 123 VAL A O 1
ATOM 989 N N . ASP A 1 124 ? 18.891 -41.094 -27.703 1 96.25 124 ASP A N 1
ATOM 990 C CA . ASP A 1 124 ? 19.859 -42.156 -27.391 1 96.25 124 ASP A CA 1
ATOM 991 C C . ASP A 1 124 ? 19.297 -43.531 -27.703 1 96.25 124 ASP A C 1
ATOM 993 O O . ASP A 1 124 ? 19.984 -44.375 -28.281 1 96.25 124 ASP A O 1
ATOM 997 N N . TYR A 1 125 ? 18.094 -43.719 -27.328 1 95.81 125 TYR A N 1
ATOM 998 C CA . TYR A 1 125 ? 17.422 -45 -27.562 1 95.81 125 TYR A CA 1
ATOM 999 C C . TYR A 1 125 ? 17.266 -45.281 -29.047 1 95.81 125 TYR A C 1
ATOM 1001 O O . TYR A 1 125 ? 17.578 -46.375 -29.516 1 95.81 125 TYR A O 1
ATOM 1009 N N . ASP A 1 126 ? 16.891 -44.25 -29.797 1 94 126 ASP A N 1
ATOM 1010 C CA . ASP A 1 126 ? 16.734 -44.375 -31.234 1 94 126 ASP A CA 1
ATOM 1011 C C . ASP A 1 126 ? 18.078 -44.656 -31.906 1 94 126 ASP A C 1
ATOM 1013 O O . ASP A 1 126 ? 18.172 -45.531 -32.812 1 94 126 ASP A O 1
ATOM 1017 N N . SER A 1 127 ? 19.078 -44 -31.484 1 94.69 127 SER A N 1
ATOM 1018 C CA . SER A 1 127 ? 20.422 -44.188 -32 1 94.69 127 SER A CA 1
ATOM 1019 C C . SER A 1 127 ? 20.922 -45.625 -31.719 1 94.69 127 SER A C 1
ATOM 1021 O O . SER A 1 127 ? 21.484 -46.281 -32.594 1 94.69 127 SER A O 1
ATOM 1023 N N . ALA A 1 128 ? 20.625 -46.062 -30.484 1 95.81 128 ALA A N 1
ATOM 1024 C CA . ALA A 1 128 ? 21.031 -47.406 -30.109 1 95.81 128 ALA A CA 1
ATOM 1025 C C . ALA A 1 128 ? 20.266 -48.438 -30.906 1 95.81 128 ALA A C 1
ATOM 1027 O O . ALA A 1 128 ? 20.828 -49.469 -31.297 1 95.81 128 ALA A O 1
ATOM 1028 N N . LYS A 1 129 ? 19.047 -48.188 -31.125 1 94.31 129 LYS A N 1
ATOM 1029 C CA . LYS A 1 129 ? 18.203 -49.062 -31.922 1 94.31 129 LYS A CA 1
ATOM 1030 C C . LYS A 1 129 ? 18.719 -49.156 -33.375 1 94.31 129 LYS A C 1
ATOM 1032 O O . LYS A 1 129 ? 18.828 -50.25 -33.906 1 94.31 129 LYS A O 1
ATOM 1037 N N . HIS A 1 130 ? 19.094 -48 -33.938 1 93.81 130 HIS A N 1
ATOM 1038 C CA . HIS A 1 130 ? 19.641 -47.969 -35.312 1 93.81 130 HIS A CA 1
ATOM 1039 C C . HIS A 1 130 ? 20.969 -48.719 -35.375 1 93.81 130 HIS A C 1
ATOM 1041 O O . HIS A 1 130 ? 21.203 -49.5 -36.312 1 93.81 130 HIS A O 1
ATOM 1047 N N . SER A 1 131 ? 21.875 -48.562 -34.375 1 94.62 131 SER A N 1
ATOM 1048 C CA . SER A 1 131 ? 23.156 -49.25 -34.312 1 94.62 131 SER A CA 1
ATOM 1049 C C . SER A 1 131 ? 22.969 -50.75 -34.219 1 94.62 131 SER A C 1
ATOM 1051 O O . SER A 1 131 ? 23.641 -51.531 -34.938 1 94.62 131 SER A O 1
ATOM 1053 N N . TYR A 1 132 ? 22.062 -51.156 -33.406 1 94 132 TYR A N 1
ATOM 1054 C CA . TYR A 1 132 ? 21.766 -52.562 -33.219 1 94 132 TYR A CA 1
ATOM 1055 C C . TYR A 1 132 ? 21.281 -53.188 -34.531 1 94 132 TYR A C 1
ATOM 1057 O O . TYR A 1 132 ? 21.781 -54.25 -34.938 1 94 132 TYR A O 1
ATOM 1065 N N . ASN A 1 133 ? 20.375 -52.469 -35.188 1 92.75 133 ASN A N 1
ATOM 1066 C CA . ASN A 1 133 ? 19.828 -52.969 -36.438 1 92.75 133 ASN A CA 1
ATOM 1067 C C . ASN A 1 133 ? 20.891 -53.031 -37.531 1 92.75 133 ASN A C 1
ATOM 1069 O O . ASN A 1 133 ? 20.922 -54 -38.312 1 92.75 133 ASN A O 1
ATOM 1073 N N . SER A 1 134 ? 21.734 -52.062 -37.594 1 92.38 134 SER A N 1
ATOM 1074 C CA . SER A 1 134 ? 22.797 -52.031 -38.594 1 92.38 134 SER A CA 1
ATOM 1075 C C . SER A 1 134 ? 23.781 -53.188 -38.375 1 92.38 134 SER A C 1
ATOM 1077 O O . SER A 1 134 ? 24.172 -53.875 -39.344 1 92.38 134 SER A O 1
ATOM 1079 N N . ILE A 1 135 ? 24.172 -53.5 -37.156 1 92.38 135 ILE A N 1
ATOM 1080 C CA . ILE A 1 135 ? 25.125 -54.562 -36.812 1 92.38 135 ILE A CA 1
ATOM 1081 C C . ILE A 1 135 ? 24.5 -55.938 -37.031 1 92.38 135 ILE A C 1
ATOM 1083 O O . ILE A 1 135 ? 25.141 -56.844 -37.531 1 92.38 135 ILE A O 1
ATOM 1087 N N . LYS A 1 136 ? 23.203 -56.062 -36.719 1 88.5 136 LYS A N 1
ATOM 1088 C CA . LYS A 1 136 ? 22.469 -57.312 -36.906 1 88.5 136 LYS A CA 1
ATOM 1089 C C . LYS A 1 136 ? 22.375 -57.688 -38.375 1 88.5 136 LYS A C 1
ATOM 1091 O O . LYS A 1 136 ? 22.516 -58.844 -38.75 1 88.5 136 LYS A O 1
ATOM 1096 N N . ALA A 1 137 ? 22.203 -56.656 -39.188 1 89.38 137 ALA A N 1
ATOM 1097 C CA . ALA A 1 137 ? 22.062 -56.875 -40.625 1 89.38 137 ALA A CA 1
ATOM 1098 C C . ALA A 1 137 ? 23.391 -57.25 -41.25 1 89.38 137 ALA A C 1
ATOM 1100 O O . ALA A 1 137 ? 23.422 -58 -42.219 1 89.38 137 ALA A O 1
ATOM 1101 N N . SER A 1 138 ? 24.438 -56.75 -40.719 1 85.44 138 SER A N 1
ATOM 1102 C CA . SER A 1 138 ? 25.75 -56.969 -41.344 1 85.44 138 SER A CA 1
ATOM 1103 C C . SER A 1 138 ? 26.438 -58.188 -40.75 1 85.44 138 SER A C 1
ATOM 1105 O O . SER A 1 138 ? 27.453 -58.656 -41.312 1 85.44 138 SER A O 1
ATOM 1107 N N . SER A 1 139 ? 25.969 -58.688 -39.594 1 80.38 139 SER A N 1
ATOM 1108 C CA . SER A 1 139 ? 26.672 -59.75 -38.906 1 80.38 139 SER A CA 1
ATOM 1109 C C . SER A 1 139 ? 26.438 -61.094 -39.594 1 80.38 139 SER A C 1
ATOM 1111 O O . SER A 1 139 ? 25.281 -61.469 -39.875 1 80.38 139 SER A O 1
ATOM 1113 N N . LYS A 1 140 ? 27.422 -61.688 -40.125 1 77 140 LYS A N 1
ATOM 1114 C CA . LYS A 1 140 ? 27.391 -63 -40.75 1 77 140 LYS A CA 1
ATOM 1115 C C . LYS A 1 140 ? 27.328 -64.125 -39.719 1 77 140 LYS A C 1
ATOM 1117 O O . LYS A 1 140 ? 26.875 -65.188 -40 1 77 140 LYS A O 1
ATOM 1122 N N . LYS A 1 141 ? 27.844 -63.844 -38.5 1 77.06 141 LYS A N 1
ATOM 1123 C CA . LYS A 1 141 ? 28 -64.875 -37.469 1 77.06 141 LYS A CA 1
ATOM 1124 C C . LYS A 1 141 ? 26.75 -64.938 -36.594 1 77.06 141 LYS A C 1
ATOM 1126 O O . LYS A 1 141 ? 26.703 -65.688 -35.656 1 77.06 141 LYS A O 1
ATOM 1131 N N . GLY A 1 142 ? 25.797 -64.188 -36.844 1 67.94 142 GLY A N 1
ATOM 1132 C CA . GLY A 1 142 ? 24.531 -64.188 -36.125 1 67.94 142 GLY A CA 1
ATOM 1133 C C . GLY A 1 142 ? 24.656 -63.75 -34.688 1 67.94 142 GLY A C 1
ATOM 1134 O O . GLY A 1 142 ? 25.312 -62.75 -34.375 1 67.94 142 GLY A O 1
ATOM 1135 N N . ASP A 1 143 ? 24.172 -64.562 -33.688 1 70.25 143 ASP A N 1
ATOM 1136 C CA . ASP A 1 143 ? 24.062 -64.25 -32.281 1 70.25 143 ASP A CA 1
ATOM 1137 C C . ASP A 1 143 ? 25.406 -64.438 -31.578 1 70.25 143 ASP A C 1
ATOM 1139 O O . ASP A 1 143 ? 25.594 -63.938 -30.453 1 70.25 143 ASP A O 1
ATOM 1143 N N . GLN A 1 144 ? 26.5 -65.062 -32.281 1 78.12 144 GLN A N 1
ATOM 1144 C CA . GLN A 1 144 ? 27.812 -65.375 -31.688 1 78.12 144 GLN A CA 1
ATOM 1145 C C . GLN A 1 144 ? 28.75 -64.188 -31.875 1 78.12 144 GLN A C 1
ATOM 1147 O O . GLN A 1 144 ? 29.859 -64.188 -31.359 1 78.12 144 GLN A O 1
ATOM 1152 N N . ASP A 1 145 ? 28.297 -63.125 -32.531 1 81.94 145 ASP A N 1
ATOM 1153 C CA . ASP A 1 145 ? 29.109 -61.938 -32.812 1 81.94 145 ASP A CA 1
ATOM 1154 C C . ASP A 1 145 ? 29.234 -61.062 -31.547 1 81.94 145 ASP A C 1
ATOM 1156 O O . ASP A 1 145 ? 28.234 -60.562 -31.047 1 81.94 145 ASP A O 1
ATOM 1160 N N . PRO A 1 146 ? 30.406 -60.969 -30.922 1 87.88 146 PRO A N 1
ATOM 1161 C CA . PRO A 1 146 ? 30.594 -60.125 -29.734 1 87.88 146 PRO A CA 1
ATOM 1162 C C . PRO A 1 146 ? 30.109 -58.688 -29.953 1 87.88 146 PRO A C 1
ATOM 1164 O O . PRO A 1 146 ? 29.688 -58.031 -29 1 87.88 146 PRO A O 1
ATOM 1167 N N . LYS A 1 147 ? 30.156 -58.188 -31.219 1 89.5 147 LYS A N 1
ATOM 1168 C CA . LYS A 1 147 ? 29.703 -56.844 -31.516 1 89.5 147 LYS A CA 1
ATOM 1169 C C . LYS A 1 147 ? 28.188 -56.719 -31.328 1 89.5 147 LYS A C 1
ATOM 1171 O O . LYS A 1 147 ? 27.688 -55.688 -30.891 1 89.5 147 LYS A O 1
ATOM 1176 N N . LEU A 1 148 ? 27.5 -57.719 -31.609 1 91 148 LEU A N 1
ATOM 1177 C CA . LEU A 1 148 ? 26.047 -57.719 -31.469 1 91 148 LEU A CA 1
ATOM 1178 C C . LEU A 1 148 ? 25.641 -57.75 -30 1 91 148 LEU A C 1
ATOM 1180 O O . LEU A 1 148 ? 24.641 -57.156 -29.594 1 91 148 LEU A O 1
ATOM 1184 N N . ALA A 1 149 ? 26.469 -58.531 -29.203 1 90.62 149 ALA A N 1
ATOM 1185 C CA . ALA A 1 149 ? 26.219 -58.594 -27.766 1 90.62 149 ALA A CA 1
ATOM 1186 C C . ALA A 1 149 ? 26.344 -57.219 -27.125 1 90.62 149 ALA A C 1
ATOM 1188 O O . ALA A 1 149 ? 25.531 -56.844 -26.281 1 90.62 149 ALA A O 1
ATOM 1189 N N . LYS A 1 150 ? 27.328 -56.5 -27.531 1 93 150 LYS A N 1
ATOM 1190 C CA . LYS A 1 150 ? 27.547 -55.156 -27.031 1 93 150 LYS A CA 1
ATOM 1191 C C . LYS A 1 150 ? 26.422 -54.219 -27.469 1 93 150 LYS A C 1
ATOM 1193 O O . LYS A 1 150 ? 25.906 -53.438 -26.656 1 93 150 LYS A O 1
ATOM 1198 N N . ALA A 1 151 ? 26 -54.281 -28.672 1 93.81 151 ALA A N 1
ATOM 1199 C CA . ALA A 1 151 ? 24.922 -53.438 -29.203 1 93.81 151 ALA A CA 1
ATOM 1200 C C . ALA A 1 151 ? 23.594 -53.75 -28.484 1 93.81 151 ALA A C 1
ATOM 1202 O O . ALA A 1 151 ? 22.797 -52.844 -28.25 1 93.81 151 ALA A O 1
ATOM 1203 N N . THR A 1 152 ? 23.406 -55.031 -28.141 1 93.75 152 THR A N 1
ATOM 1204 C CA . THR A 1 152 ? 22.203 -55.438 -27.422 1 93.75 152 THR A CA 1
ATOM 1205 C C . THR A 1 152 ? 22.172 -54.844 -26.031 1 93.75 152 THR A C 1
ATOM 1207 O O . THR A 1 152 ? 21.141 -54.312 -25.594 1 93.75 152 THR A O 1
ATOM 1210 N N . SER A 1 153 ? 23.297 -54.906 -25.422 1 95.56 153 SER A N 1
ATOM 1211 C CA . SER A 1 153 ? 23.406 -54.344 -24.078 1 95.56 153 SER A CA 1
ATOM 1212 C C . SER A 1 153 ? 23.172 -52.844 -24.109 1 95.56 153 SER A C 1
ATOM 1214 O O . SER A 1 153 ? 22.484 -52.281 -23.234 1 95.56 153 SER A O 1
ATOM 1216 N N . GLU A 1 154 ? 23.734 -52.156 -25.062 1 96.12 154 GLU A N 1
ATOM 1217 C CA . GLU A 1 154 ? 23.562 -50.719 -25.203 1 96.12 154 GLU A CA 1
ATOM 1218 C C . GLU A 1 154 ? 22.109 -50.344 -25.484 1 96.12 154 GLU A C 1
ATOM 1220 O O . GLU A 1 154 ? 21.594 -49.375 -24.938 1 96.12 154 GLU A O 1
ATOM 1225 N N . LEU A 1 155 ? 21.484 -51.094 -26.266 1 96.31 155 LEU A N 1
ATOM 1226 C CA . LEU A 1 155 ? 20.078 -50.875 -26.578 1 96.31 155 LEU A CA 1
ATOM 1227 C C . LEU A 1 155 ? 19.203 -51.062 -25.359 1 96.31 155 LEU A C 1
ATOM 1229 O O . LEU A 1 155 ? 18.328 -50.25 -25.062 1 96.31 155 LEU A O 1
ATOM 1233 N N . GLN A 1 156 ? 19.5 -52.156 -24.641 1 96.75 156 GLN A N 1
ATOM 1234 C CA . GLN A 1 156 ? 18.719 -52.438 -23.453 1 96.75 156 GLN A CA 1
ATOM 1235 C C . GLN A 1 156 ? 18.875 -51.344 -22.406 1 96.75 156 GLN A C 1
ATOM 1237 O O . GLN A 1 156 ? 17.891 -50.938 -21.781 1 96.75 156 GLN A O 1
ATOM 1242 N N . ASN A 1 157 ? 20.031 -50.875 -22.266 1 97.19 157 ASN A N 1
ATOM 1243 C CA . ASN A 1 157 ? 20.281 -49.812 -21.312 1 97.19 157 ASN A CA 1
ATOM 1244 C C . ASN A 1 157 ? 19.578 -48.531 -21.734 1 97.19 157 ASN A C 1
ATOM 1246 O O . ASN A 1 157 ? 18.969 -47.844 -20.906 1 97.19 157 ASN A O 1
ATOM 1250 N N . ALA A 1 158 ? 19.656 -48.125 -22.969 1 96.69 158 ALA A N 1
ATOM 1251 C CA . ALA A 1 158 ? 19.016 -46.906 -23.484 1 96.69 158 ALA A CA 1
ATOM 1252 C C . ALA A 1 158 ? 17.5 -47 -23.359 1 96.69 158 ALA A C 1
ATOM 1254 O O . ALA A 1 158 ? 16.844 -46.031 -22.969 1 96.69 158 ALA A O 1
ATOM 1255 N N . GLU A 1 159 ? 16.969 -48.188 -23.641 1 95.38 159 GLU A N 1
ATOM 1256 C CA . GLU A 1 159 ? 15.531 -48.406 -23.547 1 95.38 159 GLU A CA 1
ATOM 1257 C C . GLU A 1 159 ? 15.047 -48.281 -22.109 1 95.38 159 GLU A C 1
ATOM 1259 O O . GLU A 1 159 ? 14.062 -47.594 -21.828 1 95.38 159 GLU A O 1
ATOM 1264 N N . THR A 1 160 ? 15.797 -48.938 -21.266 1 96.88 160 THR A N 1
ATOM 1265 C CA . THR A 1 160 ? 15.422 -48.938 -19.844 1 96.88 160 THR A CA 1
ATOM 1266 C C . THR A 1 160 ? 15.422 -47.5 -19.297 1 96.88 160 THR A C 1
ATOM 1268 O O . THR A 1 160 ? 14.477 -47.094 -18.625 1 96.88 160 THR A O 1
ATOM 1271 N N . THR A 1 161 ? 16.406 -46.781 -19.609 1 96.44 161 THR A N 1
ATOM 1272 C CA . THR A 1 161 ? 16.531 -45.406 -19.109 1 96.44 161 THR A CA 1
ATOM 1273 C C . THR A 1 161 ? 15.383 -44.531 -19.641 1 96.44 161 THR A C 1
ATOM 1275 O O . THR A 1 161 ? 14.742 -43.812 -18.875 1 96.44 161 THR A O 1
ATOM 1278 N N . PHE A 1 162 ? 15.133 -44.656 -20.875 1 95.75 162 PHE A N 1
ATOM 1279 C CA . PHE A 1 162 ? 14.07 -43.875 -21.5 1 95.75 162 PHE A CA 1
ATOM 1280 C C . PHE A 1 162 ? 12.711 -44.25 -20.922 1 95.75 162 PHE A C 1
ATOM 1282 O O . PHE A 1 162 ? 11.922 -43.406 -20.531 1 95.75 162 PHE A O 1
ATOM 1289 N N . VAL A 1 163 ? 12.469 -45.594 -20.844 1 94.69 163 VAL A N 1
ATOM 1290 C CA . VAL A 1 163 ? 11.164 -46.094 -20.422 1 94.69 163 VAL A CA 1
ATOM 1291 C C . VAL A 1 163 ? 10.891 -45.656 -18.969 1 94.69 163 VAL A C 1
ATOM 1293 O O . VAL A 1 163 ? 9.773 -45.281 -18.641 1 94.69 163 VAL A O 1
ATOM 1296 N N . GLU A 1 164 ? 11.914 -45.719 -18.188 1 95.69 164 GLU A N 1
ATOM 1297 C CA . GLU A 1 164 ? 11.766 -45.312 -16.797 1 95.69 164 GLU A CA 1
ATOM 1298 C C . GLU A 1 164 ? 11.438 -43.844 -16.672 1 95.69 164 GLU A C 1
ATOM 1300 O O . GLU A 1 164 ? 10.516 -43.438 -15.945 1 95.69 164 GLU A O 1
ATOM 1305 N N . LEU A 1 165 ? 12.133 -43.062 -17.422 1 95.06 165 LEU A N 1
ATOM 1306 C CA . LEU A 1 165 ? 11.906 -41.594 -17.422 1 95.06 165 LEU A CA 1
ATOM 1307 C C . LEU A 1 165 ? 10.523 -41.281 -17.969 1 95.06 165 LEU A C 1
ATOM 1309 O O . LEU A 1 165 ? 9.812 -40.438 -17.406 1 95.06 165 LEU A O 1
ATOM 1313 N N . ASN A 1 166 ? 10.211 -41.938 -18.984 1 93.81 166 ASN A N 1
ATOM 1314 C CA . ASN A 1 166 ? 8.922 -41.719 -19.641 1 93.81 166 ASN A CA 1
ATOM 1315 C C . ASN A 1 166 ? 7.766 -42.094 -18.719 1 93.81 166 ASN A C 1
ATOM 1317 O O . ASN A 1 166 ? 6.797 -41.344 -18.594 1 93.81 166 ASN A O 1
ATOM 1321 N N . LYS A 1 167 ? 7.91 -43.188 -18.078 1 94.69 167 LYS A N 1
ATOM 1322 C CA . LYS A 1 167 ? 6.887 -43.656 -17.141 1 94.69 167 LYS A CA 1
ATOM 1323 C C . LYS A 1 167 ? 6.719 -42.656 -15.984 1 94.69 167 LYS A C 1
ATOM 1325 O O . LYS A 1 167 ? 5.594 -42.312 -15.625 1 94.69 167 LYS A O 1
ATOM 1330 N N . GLU A 1 168 ? 7.766 -42.219 -15.469 1 96.19 168 GLU A N 1
ATOM 1331 C CA . GLU A 1 168 ? 7.75 -41.25 -14.367 1 96.19 168 GLU A CA 1
ATOM 1332 C C . GLU A 1 168 ? 7.062 -39.969 -14.789 1 96.19 168 GLU A C 1
ATOM 1334 O O . GLU A 1 168 ? 6.191 -39.438 -14.07 1 96.19 168 GLU A O 1
ATOM 1339 N N . LEU A 1 169 ? 7.422 -39.469 -15.922 1 96.25 169 LEU A N 1
ATOM 1340 C CA . LEU A 1 169 ? 6.906 -38.188 -16.391 1 96.25 169 LEU A CA 1
ATOM 1341 C C . LEU A 1 169 ? 5.426 -38.281 -16.75 1 96.25 169 LEU A C 1
ATOM 1343 O O . LEU A 1 169 ? 4.66 -37.344 -16.531 1 96.25 169 LEU A O 1
ATOM 1347 N N . LEU A 1 170 ? 5.02 -39.438 -17.25 1 95 170 LEU A N 1
ATOM 1348 C CA . LEU A 1 170 ? 3.617 -39.625 -17.609 1 95 170 LEU A CA 1
ATOM 1349 C C . LEU A 1 170 ? 2.744 -39.719 -16.359 1 95 170 LEU A C 1
ATOM 1351 O O . LEU A 1 170 ? 1.524 -39.531 -16.438 1 95 170 LEU A O 1
ATOM 1355 N N . GLU A 1 171 ? 3.418 -39.938 -15.227 1 95.25 171 GLU A N 1
ATOM 1356 C CA . GLU A 1 171 ? 2.711 -39.938 -13.945 1 95.25 171 GLU A CA 1
ATOM 1357 C C . GLU A 1 171 ? 2.707 -38.531 -13.32 1 95.25 171 GLU A C 1
ATOM 1359 O O . GLU A 1 171 ? 1.665 -38.062 -12.867 1 95.25 171 GLU A O 1
ATOM 1364 N N . ILE A 1 172 ? 3.75 -37.812 -13.359 1 96.19 172 ILE A N 1
ATOM 1365 C CA . ILE A 1 172 ? 3.949 -36.594 -12.586 1 96.19 172 ILE A CA 1
ATOM 1366 C C . ILE A 1 172 ? 3.354 -35.406 -13.336 1 96.19 172 ILE A C 1
ATOM 1368 O O . ILE A 1 172 ? 2.791 -34.5 -12.719 1 96.19 172 ILE A O 1
ATOM 1372 N N . LEU A 1 173 ? 3.445 -35.406 -14.672 1 95.94 173 LEU A N 1
ATOM 1373 C CA . LEU A 1 173 ? 3.057 -34.25 -15.461 1 95.94 173 LEU A CA 1
ATOM 1374 C C . LEU A 1 173 ? 1.559 -33.969 -15.344 1 95.94 173 LEU A C 1
ATOM 1376 O O . LEU A 1 173 ? 1.139 -32.844 -15.047 1 95.94 173 LEU A O 1
ATOM 1380 N N . PRO A 1 174 ? 0.757 -35.031 -15.547 1 95.06 174 PRO A N 1
ATOM 1381 C CA . PRO A 1 174 ? -0.678 -34.781 -15.383 1 95.06 174 PRO A CA 1
ATOM 1382 C C . PRO A 1 174 ? -1.049 -34.375 -13.953 1 95.06 174 PRO A C 1
ATOM 1384 O O . PRO A 1 174 ? -1.918 -33.531 -13.758 1 95.06 174 PRO A O 1
ATOM 1387 N N . ALA A 1 175 ? -0.415 -34.969 -12.984 1 94.25 175 ALA A N 1
ATOM 1388 C CA . ALA A 1 175 ? -0.668 -34.625 -11.594 1 94.25 175 ALA A CA 1
ATOM 1389 C C . ALA A 1 175 ? -0.305 -33.188 -11.312 1 94.25 175 ALA A C 1
ATOM 1391 O O . ALA A 1 175 ? -1.038 -32.469 -10.617 1 94.25 175 ALA A O 1
ATOM 1392 N N . THR A 1 176 ? 0.78 -32.781 -11.836 1 94.38 176 THR A N 1
ATOM 1393 C CA . THR A 1 176 ? 1.215 -31.375 -11.688 1 94.38 176 THR A CA 1
ATOM 1394 C C . THR A 1 176 ? 0.222 -30.438 -12.359 1 94.38 176 THR A C 1
ATOM 1396 O O . THR A 1 176 ? -0.176 -29.422 -11.766 1 94.38 176 THR A O 1
ATOM 1399 N N . TYR A 1 177 ? -0.196 -30.766 -13.445 1 93.31 177 TYR A N 1
ATOM 1400 C CA . TYR A 1 177 ? -1.154 -29.938 -14.172 1 93.31 177 TYR A CA 1
ATOM 1401 C C . TYR A 1 177 ? -2.463 -29.828 -13.406 1 93.31 177 TYR A C 1
ATOM 1403 O O . TYR A 1 177 ? -3.033 -28.734 -13.305 1 93.31 177 TYR A O 1
ATOM 1411 N N . ASP A 1 178 ? -2.859 -30.859 -12.82 1 91 178 ASP A N 1
ATOM 1412 C CA . ASP A 1 178 ? -4.113 -30.891 -12.078 1 91 178 ASP A CA 1
ATOM 1413 C C . ASP A 1 178 ? -4.008 -30.078 -10.789 1 91 178 ASP A C 1
ATOM 1415 O O . ASP A 1 178 ? -5.016 -29.578 -10.281 1 91 178 ASP A O 1
ATOM 1419 N N . SER A 1 179 ? -2.855 -29.969 -10.242 1 90.44 179 SER A N 1
ATOM 1420 C CA . SER A 1 179 ? -2.643 -29.25 -8.992 1 90.44 179 SER A CA 1
ATOM 1421 C C . SER A 1 179 ? -2.805 -27.75 -9.18 1 90.44 179 SER A C 1
ATOM 1423 O O . SER A 1 179 ? -2.895 -27 -8.203 1 90.44 179 SER A O 1
ATOM 1425 N N . ARG A 1 180 ? -2.854 -27.312 -10.461 1 89.44 180 ARG A N 1
ATOM 1426 C CA . ARG A 1 180 ? -2.9 -25.875 -10.75 1 89.44 180 ARG A CA 1
ATOM 1427 C C . ARG A 1 180 ? -4.129 -25.234 -10.125 1 89.44 180 ARG A C 1
ATOM 1429 O O . ARG A 1 180 ? -4.062 -24.109 -9.625 1 89.44 180 ARG A O 1
ATOM 1436 N N . ILE A 1 181 ? -5.195 -25.984 -10.148 1 86.5 181 ILE A N 1
ATOM 1437 C CA . ILE A 1 181 ? -6.449 -25.438 -9.633 1 86.5 181 ILE A CA 1
ATOM 1438 C C . ILE A 1 181 ? -6.344 -25.25 -8.117 1 86.5 181 ILE A C 1
ATOM 1440 O O . ILE A 1 181 ? -6.66 -24.172 -7.602 1 86.5 181 ILE A O 1
ATOM 1444 N N . THR A 1 182 ? -5.895 -26.297 -7.488 1 87.56 182 THR A N 1
ATOM 1445 C CA . THR A 1 182 ? -5.758 -26.234 -6.039 1 87.56 182 THR A CA 1
ATOM 1446 C C . THR A 1 182 ? -4.801 -25.125 -5.629 1 87.56 182 THR A C 1
ATOM 1448 O O . THR A 1 182 ? -5.078 -24.375 -4.691 1 87.56 182 THR A O 1
ATOM 1451 N N . PHE A 1 183 ? -3.75 -25.078 -6.309 1 91.12 183 PHE A N 1
ATOM 1452 C CA . PHE A 1 183 ? -2.77 -24.031 -6.027 1 91.12 183 PHE A CA 1
ATOM 1453 C C . PHE A 1 183 ? -3.387 -22.656 -6.184 1 91.12 183 PHE A C 1
ATOM 1455 O O . PHE A 1 183 ? -3.225 -21.797 -5.316 1 91.12 183 PHE A O 1
ATOM 1462 N N . PHE A 1 184 ? -4.02 -22.453 -7.27 1 88.69 184 PHE A N 1
ATOM 1463 C CA . PHE A 1 184 ? -4.641 -21.172 -7.574 1 88.69 184 PHE A CA 1
ATOM 1464 C C . PHE A 1 184 ? -5.676 -20.797 -6.523 1 88.69 184 PHE A C 1
ATOM 1466 O O . PHE A 1 184 ? -5.672 -19.688 -6 1 88.69 184 PHE A O 1
ATOM 1473 N N . VAL A 1 185 ? -6.461 -21.688 -6.168 1 84.38 185 VAL A N 1
ATOM 1474 C CA . VAL A 1 185 ? -7.52 -21.469 -5.191 1 84.38 185 VAL A CA 1
ATOM 1475 C C . VAL A 1 185 ? -6.91 -21.141 -3.832 1 84.38 185 VAL A C 1
ATOM 1477 O O . VAL A 1 185 ? -7.344 -20.203 -3.16 1 84.38 185 VAL A O 1
ATOM 1480 N N . ASP A 1 186 ? -5.922 -21.891 -3.48 1 87.31 186 ASP A N 1
ATOM 1481 C CA . ASP A 1 186 ? -5.254 -21.656 -2.199 1 87.31 186 ASP A CA 1
ATOM 1482 C C . ASP A 1 186 ? -4.633 -20.266 -2.141 1 87.31 186 ASP A C 1
ATOM 1484 O O . ASP A 1 186 ? -4.711 -19.594 -1.112 1 87.31 186 ASP A O 1
ATOM 1488 N N . THR A 1 187 ? -4.012 -19.922 -3.217 1 88.94 187 THR A N 1
ATOM 1489 C CA . THR A 1 187 ? -3.375 -18.609 -3.303 1 88.94 187 THR A CA 1
ATOM 1490 C C . THR A 1 187 ? -4.414 -17.5 -3.197 1 88.94 187 THR A C 1
ATOM 1492 O O . THR A 1 187 ? -4.25 -16.562 -2.412 1 88.94 187 THR A O 1
ATOM 1495 N N . LEU A 1 188 ? -5.492 -17.609 -3.869 1 86.5 188 LEU A N 1
ATOM 1496 C CA . LEU A 1 188 ? -6.562 -16.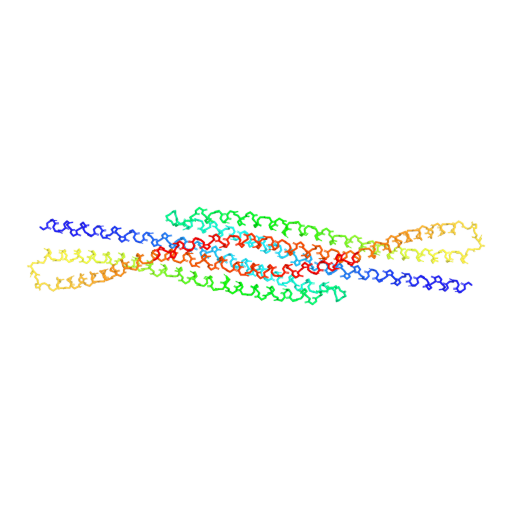625 -3.857 1 86.5 188 LEU A CA 1
ATOM 1497 C C . LEU A 1 188 ? -7.215 -16.547 -2.48 1 86.5 188 LEU A C 1
ATOM 1499 O O . LEU A 1 188 ? -7.5 -15.453 -1.986 1 86.5 188 LEU A O 1
ATOM 1503 N N . GLN A 1 189 ? -7.426 -17.641 -1.941 1 84.5 189 GLN A N 1
ATOM 1504 C CA . GLN A 1 189 ? -8.031 -17.688 -0.614 1 84.5 189 GLN A CA 1
ATOM 1505 C C . GLN A 1 189 ? -7.156 -16.969 0.413 1 84.5 189 GLN A C 1
ATOM 1507 O O . GLN A 1 189 ? -7.66 -16.234 1.256 1 84.5 189 GLN A O 1
ATOM 1512 N N . THR A 1 190 ? -5.93 -17.297 0.327 1 87.31 190 THR A N 1
ATOM 1513 C CA . THR A 1 190 ? -5.008 -16.641 1.247 1 87.31 190 THR A CA 1
ATOM 1514 C C . THR A 1 190 ? -5.043 -15.125 1.066 1 87.31 190 THR A C 1
ATOM 1516 O O . THR A 1 190 ? -5.137 -14.383 2.045 1 87.31 190 THR A O 1
ATOM 1519 N N . LEU A 1 191 ? -5.043 -14.648 -0.142 1 86.88 191 LEU A N 1
ATOM 1520 C CA . LEU A 1 191 ? -5.074 -13.219 -0.452 1 86.88 191 LEU A CA 1
ATOM 1521 C C . LEU A 1 191 ? -6.367 -12.586 0.051 1 86.88 191 LEU A C 1
ATOM 1523 O O . LEU A 1 191 ? -6.336 -11.547 0.713 1 86.88 191 LEU A O 1
ATOM 1527 N N . PHE A 1 192 ? -7.402 -13.211 -0.17 1 81.5 192 PHE A N 1
ATOM 1528 C CA . PHE A 1 192 ? -8.711 -12.664 0.192 1 81.5 192 PHE A CA 1
ATOM 1529 C C . PHE A 1 192 ? -8.914 -12.719 1.701 1 81.5 192 PHE A C 1
ATOM 1531 O O . PHE A 1 192 ? -9.438 -11.773 2.297 1 81.5 192 PHE A O 1
ATOM 1538 N N . ASN A 1 193 ? -8.539 -13.812 2.307 1 81.5 193 ASN A N 1
ATOM 1539 C CA . ASN A 1 193 ? -8.703 -13.961 3.75 1 81.5 193 ASN A CA 1
ATOM 1540 C C . ASN A 1 193 ? -7.859 -12.945 4.516 1 81.5 193 ASN A C 1
ATOM 1542 O O . ASN A 1 193 ? -8.297 -12.406 5.531 1 81.5 193 ASN A O 1
ATOM 1546 N N . SER A 1 194 ? -6.703 -12.766 4.055 1 81.06 194 SER A N 1
ATOM 1547 C CA . SER A 1 194 ? -5.82 -11.805 4.711 1 81.06 194 SER A CA 1
ATOM 1548 C C . SER A 1 194 ? -6.379 -10.383 4.617 1 81.06 194 SER A C 1
ATOM 1550 O O . SER A 1 194 ? -6.312 -9.625 5.586 1 81.06 194 SER A O 1
ATOM 1552 N N . ASN A 1 195 ? -6.957 -10.039 3.545 1 72.94 195 ASN A N 1
ATOM 1553 C CA . ASN A 1 195 ? -7.547 -8.719 3.355 1 72.94 195 ASN A CA 1
ATOM 1554 C C . ASN A 1 195 ? -8.797 -8.539 4.215 1 72.94 195 ASN A C 1
ATOM 1556 O O . ASN A 1 195 ? -9.031 -7.453 4.75 1 72.94 195 ASN A O 1
ATOM 1560 N N . SER A 1 196 ? -9.547 -9.594 4.395 1 70.56 196 SER A N 1
ATOM 1561 C CA . SER A 1 196 ? -10.789 -9.539 5.168 1 70.56 196 SER A CA 1
ATOM 1562 C C . SER A 1 196 ? -10.508 -9.359 6.652 1 70.56 196 SER A C 1
ATOM 1564 O O . SER A 1 196 ? -11.172 -8.562 7.324 1 70.56 196 SER A O 1
ATOM 1566 N N . VAL A 1 197 ? -9.617 -10.086 7.176 1 67.19 197 VAL A N 1
ATOM 1567 C CA . VAL A 1 197 ? -9.266 -9.984 8.586 1 67.19 197 VAL A CA 1
ATOM 1568 C C . VAL A 1 197 ? -8.781 -8.562 8.898 1 67.19 197 VAL A C 1
ATOM 1570 O O . VAL A 1 197 ? -9.18 -7.973 9.898 1 67.19 197 VAL A O 1
ATOM 1573 N N . TYR A 1 198 ? -8.031 -8.031 8.047 1 66.19 198 TYR A N 1
ATOM 1574 C CA . TYR A 1 198 ? -7.512 -6.684 8.211 1 66.19 198 TYR A CA 1
ATOM 1575 C C . TYR A 1 198 ? -8.633 -5.656 8.172 1 66.19 198 TYR A C 1
ATOM 1577 O O . TYR A 1 198 ? -8.656 -4.719 8.969 1 66.19 198 TYR A O 1
ATOM 1585 N N . GLN A 1 199 ? -9.555 -5.934 7.426 1 63.59 199 GLN A N 1
ATOM 1586 C CA . GLN A 1 199 ? -10.688 -5.027 7.258 1 63.59 199 GLN A CA 1
ATOM 1587 C C . GLN A 1 199 ? -11.602 -5.055 8.477 1 63.59 199 GLN A C 1
ATOM 1589 O O . GLN A 1 199 ? -12.078 -4.012 8.93 1 63.59 199 GLN A O 1
ATOM 1594 N N . THR A 1 200 ? -11.945 -6.234 8.922 1 64.62 200 THR A N 1
ATOM 1595 C CA . THR A 1 200 ? -12.828 -6.391 10.07 1 64.62 200 THR A CA 1
ATOM 1596 C C . THR A 1 200 ? -12.25 -5.691 11.297 1 64.62 200 THR A C 1
ATOM 1598 O O . THR A 1 200 ? -12.977 -5.008 12.023 1 64.62 200 THR A O 1
ATOM 1601 N N . GLU A 1 201 ? -11.047 -5.809 11.492 1 64.81 201 GLU A N 1
ATOM 1602 C CA . GLU A 1 201 ? -10.406 -5.199 12.656 1 64.81 201 GLU A CA 1
ATOM 1603 C C . GLU A 1 201 ? -10.336 -3.68 12.508 1 64.81 201 GLU A C 1
ATOM 1605 O O . GLU A 1 201 ? -10.5 -2.951 13.492 1 64.81 201 GLU A O 1
ATOM 1610 N N . ALA A 1 202 ? -10.125 -3.256 11.234 1 62.34 202 ALA A N 1
ATOM 1611 C CA . ALA A 1 202 ? -10.094 -1.822 10.961 1 62.34 202 ALA A CA 1
ATOM 1612 C C . ALA A 1 202 ? -11.461 -1.188 11.203 1 62.34 202 ALA A C 1
ATOM 1614 O O . ALA A 1 202 ? -11.547 -0.05 11.672 1 62.34 202 ALA A O 1
ATOM 1615 N N . SER A 1 203 ? -12.508 -1.928 10.977 1 63.78 203 SER A N 1
ATOM 1616 C CA . SER A 1 203 ? -13.867 -1.44 11.227 1 63.78 203 SER A CA 1
ATOM 1617 C C . SER A 1 203 ? -14.102 -1.198 12.711 1 63.78 203 SER A C 1
ATOM 1619 O O . SER A 1 203 ? -14.781 -0.241 13.094 1 63.78 203 SER A O 1
ATOM 1621 N N . LYS A 1 204 ? -13.562 -2.027 13.5 1 66.06 204 LYS A N 1
ATOM 1622 C CA . LYS A 1 204 ? -13.664 -1.832 14.945 1 66.06 204 LYS A CA 1
ATOM 1623 C C . LYS A 1 204 ? -12.984 -0.532 15.367 1 66.06 204 LYS A C 1
ATOM 1625 O O . LYS A 1 204 ? -13.492 0.178 16.234 1 66.06 204 LYS A O 1
ATOM 1630 N N . VAL A 1 205 ? -11.969 -0.256 14.703 1 64.88 205 VAL A N 1
ATOM 1631 C CA . VAL A 1 205 ? -11.219 0.969 14.961 1 64.88 205 VAL A CA 1
ATOM 1632 C C . VAL A 1 205 ? -12.055 2.182 14.555 1 64.88 205 VAL A C 1
ATOM 1634 O O . VAL A 1 205 ? -12.07 3.197 15.25 1 64.88 205 VAL A O 1
ATOM 1637 N N . LYS A 1 206 ? -12.773 1.993 13.5 1 64.81 206 LYS A N 1
ATOM 1638 C CA . LYS A 1 206 ? -13.641 3.074 13.031 1 64.81 206 LYS A CA 1
ATOM 1639 C C . LYS A 1 206 ? -14.672 3.453 14.086 1 64.81 206 LYS A C 1
ATOM 1641 O O . LYS A 1 206 ? -14.961 4.633 14.289 1 64.81 206 LYS A O 1
ATOM 1646 N N . GLU A 1 207 ? -15.219 2.471 14.68 1 66.94 207 GLU A N 1
ATOM 1647 C CA . GLU A 1 207 ? -16.203 2.744 15.727 1 66.94 207 GLU A CA 1
ATOM 1648 C C . GLU A 1 207 ? -15.586 3.568 16.859 1 66.94 207 GLU A C 1
ATOM 1650 O O . GLU A 1 207 ? -16.219 4.488 17.375 1 66.94 207 GLU A O 1
ATOM 1655 N N . LYS A 1 208 ? -14.398 3.295 17.219 1 68.81 208 LYS A N 1
ATOM 1656 C CA . LYS A 1 208 ? -13.703 4.012 18.281 1 68.81 208 LYS A CA 1
ATOM 1657 C C . LYS A 1 208 ? -13.336 5.426 17.844 1 68.81 208 LYS A C 1
ATOM 1659 O O . LYS A 1 208 ? -13.375 6.359 18.641 1 68.81 208 LYS A O 1
ATOM 1664 N N . GLU A 1 209 ? -12.984 5.535 16.625 1 70.38 209 GLU A N 1
ATOM 1665 C CA . GLU A 1 209 ? -12.672 6.824 16.016 1 70.38 209 GLU A CA 1
ATOM 1666 C C . GLU A 1 209 ? -13.852 7.785 16.125 1 70.38 209 GLU A C 1
ATOM 1668 O O . GLU A 1 209 ? -13.672 8.969 16.406 1 70.38 209 GLU A O 1
ATOM 1673 N N . ASN A 1 210 ? -15.008 7.207 15.812 1 69.12 210 ASN A N 1
ATOM 1674 C CA . ASN A 1 210 ? -16.219 8.031 15.875 1 69.12 210 ASN A CA 1
ATOM 1675 C C . ASN A 1 210 ? -16.422 8.625 17.266 1 69.12 210 ASN A C 1
ATOM 1677 O O . ASN A 1 210 ? -16.875 9.758 17.406 1 69.12 210 ASN A O 1
ATOM 1681 N N . GLN A 1 211 ? -15.969 7.977 18.219 1 69.25 211 GLN A N 1
ATOM 1682 C CA . GLN A 1 211 ? -16.078 8.461 19.594 1 69.25 211 GLN A CA 1
ATOM 1683 C C . GLN A 1 211 ? -15.148 9.648 19.828 1 69.25 211 GLN A C 1
ATOM 1685 O O . GLN A 1 211 ? -15.516 10.602 20.516 1 69.25 211 GLN A O 1
ATOM 1690 N N . ILE A 1 212 ? -13.992 9.609 19.234 1 67.69 212 ILE A N 1
ATOM 1691 C CA . ILE A 1 212 ? -13.008 10.672 19.391 1 67.69 212 ILE A CA 1
ATOM 1692 C C . ILE A 1 212 ? -13.508 11.953 18.734 1 67.69 212 ILE A C 1
ATOM 1694 O O . ILE A 1 212 ? -13.461 13.031 19.328 1 67.69 212 ILE A O 1
ATOM 1698 N N . PHE A 1 213 ? -14.094 11.758 17.578 1 69.25 213 PHE A N 1
ATOM 1699 C CA . PHE A 1 213 ? -14.469 12.938 16.797 1 69.25 213 PHE A CA 1
ATOM 1700 C C . PHE A 1 213 ? -15.734 13.57 17.359 1 69.25 213 PHE A C 1
ATOM 1702 O O . PHE A 1 213 ? -15.922 14.781 17.266 1 69.25 213 PHE A O 1
ATOM 1709 N N . GLU A 1 214 ? -16.516 12.742 17.969 1 70.88 214 GLU A N 1
ATOM 1710 C CA . GLU A 1 214 ? -17.688 13.281 18.641 1 70.88 214 GLU A CA 1
ATOM 1711 C C . GLU A 1 214 ? -17.297 14.227 19.766 1 70.88 214 GLU A C 1
ATOM 1713 O O . GLU A 1 214 ? -17.938 15.25 19.984 1 70.88 214 GLU A O 1
ATOM 1718 N N . VAL A 1 215 ? -16.219 13.938 20.359 1 65.94 215 VAL A N 1
ATOM 1719 C CA . VAL A 1 215 ? -15.758 14.75 21.484 1 65.94 215 VAL A CA 1
ATOM 1720 C C . VAL A 1 215 ? -15.211 16.078 20.969 1 65.94 215 VAL A C 1
ATOM 1722 O O . VAL A 1 215 ? -15.445 17.125 21.562 1 65.94 215 VAL A O 1
ATOM 1725 N N . PHE A 1 216 ? -14.578 16.016 19.875 1 67.44 216 PHE A N 1
ATOM 1726 C CA . PHE A 1 216 ? -14.039 17.234 19.281 1 67.44 216 PHE A CA 1
ATOM 1727 C C . PHE A 1 216 ? -15.156 18.141 18.797 1 67.44 216 PHE A C 1
ATOM 1729 O O . PHE A 1 216 ? -15.07 19.375 18.906 1 67.44 216 PHE A O 1
ATOM 1736 N N . GLU A 1 217 ? -16.188 17.547 18.219 1 63.44 217 GLU A N 1
ATOM 1737 C CA . GLU A 1 217 ? -17.312 18.344 17.719 1 63.44 217 GLU A CA 1
ATOM 1738 C C . GLU A 1 217 ? -18.094 18.969 18.875 1 63.44 217 GLU A C 1
ATOM 1740 O O . GLU A 1 217 ? -18.672 20.047 18.734 1 63.44 217 GLU A O 1
ATOM 1745 N N . GLY A 1 218 ? -18.109 18.281 19.984 1 59.28 218 GLY A N 1
ATOM 1746 C CA . GLY A 1 218 ? -18.812 18.812 21.141 1 59.28 218 GLY A CA 1
ATOM 1747 C C . GLY A 1 218 ? -18.062 19.938 21.828 1 59.28 218 GLY A C 1
ATOM 1748 O O . GLY A 1 218 ? -18.641 20.656 22.656 1 59.28 218 GLY A O 1
ATOM 1749 N N . GLN A 1 219 ? -16.859 20.016 21.641 1 54.53 219 GLN A N 1
ATOM 1750 C CA . GLN A 1 219 ? -16.078 21.078 22.266 1 54.53 219 GLN A CA 1
ATOM 1751 C C . GLN A 1 219 ? -16.094 22.344 21.406 1 54.53 219 GLN A C 1
ATOM 1753 O O . GLN A 1 219 ? -15.75 23.422 21.875 1 54.53 219 GLN A O 1
ATOM 1758 N N . GLU A 1 220 ? -16.438 22.266 20.156 1 49.97 220 GLU A N 1
ATOM 1759 C CA . GLU A 1 220 ? -16.609 23.5 19.406 1 49.97 220 GLU A CA 1
ATOM 1760 C C . GLU A 1 220 ? -17.922 24.188 19.781 1 49.97 220 GLU A C 1
ATOM 1762 O O . GLU A 1 220 ? -18.891 23.531 20.188 1 49.97 220 GLU A O 1
ATOM 1767 N N . MET B 1 1 ? 6.195 61.531 34.625 1 42.31 1 MET B N 1
ATOM 1768 C CA . MET B 1 1 ? 6.66 61.219 33.281 1 42.31 1 MET B CA 1
ATOM 1769 C C . MET B 1 1 ? 7.379 59.875 33.219 1 42.31 1 MET B C 1
ATOM 1771 O O . MET B 1 1 ? 7.176 59.062 32.312 1 42.31 1 MET B O 1
ATOM 1775 N N . ALA B 1 2 ? 8.148 59.656 34.219 1 56.91 2 ALA B N 1
ATOM 1776 C CA . ALA B 1 2 ? 8.875 58.406 34.312 1 56.91 2 ALA B CA 1
ATOM 1777 C C . ALA B 1 2 ? 7.91 57.219 34.5 1 56.91 2 ALA B C 1
ATOM 1779 O O . ALA B 1 2 ? 8.062 56.188 33.875 1 56.91 2 ALA B O 1
ATOM 1780 N N . GLU B 1 3 ? 6.953 57.406 35.219 1 52.09 3 GLU B N 1
ATOM 1781 C CA . GLU B 1 3 ? 5.996 56.344 35.5 1 52.09 3 GLU B CA 1
ATOM 1782 C C . GLU B 1 3 ? 5.176 56 34.25 1 52.09 3 GLU B C 1
ATOM 1784 O O . GLU B 1 3 ? 4.906 54.812 34 1 52.09 3 GLU B O 1
ATOM 1789 N N . LEU B 1 4 ? 4.762 57.062 33.5 1 47.34 4 LEU B N 1
ATOM 1790 C CA . LEU B 1 4 ? 4.023 56.844 32.281 1 47.34 4 LEU B CA 1
ATOM 1791 C C . LEU B 1 4 ? 4.883 56.125 31.234 1 47.34 4 LEU B C 1
ATOM 1793 O O . LEU B 1 4 ? 4.402 55.25 30.531 1 47.34 4 LEU B O 1
ATOM 1797 N N . LEU B 1 5 ? 6.098 56.562 31.219 1 48.12 5 LEU B N 1
ATOM 1798 C CA . LEU B 1 5 ? 7.02 55.906 30.297 1 48.12 5 LEU B CA 1
ATOM 1799 C C . LEU B 1 5 ? 7.242 54.469 30.703 1 48.12 5 LEU B C 1
ATOM 1801 O O . LEU B 1 5 ? 7.324 53.594 29.844 1 48.12 5 LEU B O 1
ATOM 1805 N N . GLU B 1 6 ? 7.355 54.344 32.031 1 49.75 6 GLU B N 1
ATOM 1806 C CA . GLU B 1 6 ? 7.52 53 32.531 1 49.75 6 GLU B CA 1
ATOM 1807 C C . GLU B 1 6 ? 6.301 52.125 32.188 1 49.75 6 GLU B C 1
ATOM 1809 O O . GLU B 1 6 ? 6.434 50.969 31.844 1 49.75 6 GLU B O 1
ATOM 1814 N N . GLY B 1 7 ? 5.168 52.688 32.375 1 44.91 7 GLY B N 1
ATOM 1815 C CA . GLY B 1 7 ? 3.938 52 32.031 1 44.91 7 GLY B CA 1
ATOM 1816 C C . GLY B 1 7 ? 3.85 51.625 30.578 1 44.91 7 GLY B C 1
ATOM 1817 O O . GLY B 1 7 ? 3.482 50.5 30.25 1 44.91 7 GLY B O 1
ATOM 1818 N N . ILE B 1 8 ? 4.176 52.562 29.75 1 46.78 8 ILE B N 1
ATOM 1819 C CA . ILE B 1 8 ? 4.203 52.344 28.312 1 46.78 8 ILE B CA 1
ATOM 1820 C C . ILE B 1 8 ? 5.258 51.281 27.969 1 46.78 8 ILE B C 1
ATOM 1822 O O . ILE B 1 8 ? 5.023 50.406 27.125 1 46.78 8 ILE B O 1
ATOM 1826 N N . GLY B 1 9 ? 6.387 51.438 28.703 1 51.69 9 GLY B N 1
ATOM 1827 C CA . GLY B 1 9 ? 7.43 50.438 28.484 1 51.69 9 GLY B CA 1
ATOM 1828 C C . GLY B 1 9 ? 7.004 49.031 28.875 1 51.69 9 GLY B C 1
ATOM 1829 O O . GLY B 1 9 ? 7.301 48.062 28.172 1 51.69 9 GLY B O 1
ATOM 1830 N N . LYS B 1 10 ? 6.516 49.031 30.125 1 55.53 10 LYS B N 1
ATOM 1831 C CA . LYS B 1 10 ? 6.02 47.75 30.625 1 55.53 10 LYS B CA 1
ATOM 1832 C C . LYS B 1 10 ? 4.91 47.219 29.734 1 55.53 10 LYS B C 1
ATOM 1834 O O . LYS B 1 10 ? 4.863 46 29.453 1 55.53 10 LYS B O 1
ATOM 1839 N N . ALA B 1 11 ? 4.051 48.031 29.359 1 52.5 11 ALA B N 1
ATOM 1840 C CA . ALA B 1 11 ? 2.977 47.625 28.453 1 52.5 11 ALA B CA 1
ATOM 1841 C C . ALA B 1 11 ? 3.535 47.156 27.125 1 52.5 11 ALA B C 1
ATOM 1843 O O . ALA B 1 11 ? 3.064 46.156 26.578 1 52.5 11 ALA B O 1
ATOM 1844 N N . LYS B 1 12 ? 4.551 47.844 26.672 1 59.94 12 LYS B N 1
ATOM 1845 C CA . LYS B 1 12 ? 5.211 47.438 25.438 1 59.94 12 LYS B CA 1
ATOM 1846 C C . LYS B 1 12 ? 5.898 46.094 25.594 1 59.94 12 LYS B C 1
ATOM 1848 O O . LYS B 1 12 ? 5.82 45.219 24.703 1 59.94 12 LYS B O 1
ATOM 1853 N N . ALA B 1 13 ? 6.508 45.938 26.812 1 59.03 13 ALA B N 1
ATOM 1854 C CA . ALA B 1 13 ? 7.203 44.688 27.078 1 59.03 13 ALA B CA 1
ATOM 1855 C C . ALA B 1 13 ? 6.223 43.531 27.141 1 59.03 13 ALA B C 1
ATOM 1857 O O . ALA B 1 13 ? 6.504 42.438 26.625 1 59.03 13 ALA B O 1
ATOM 1858 N N . THR B 1 14 ? 5.141 43.812 27.703 1 58.59 14 THR B N 1
ATOM 1859 C CA . THR B 1 14 ? 4.129 42.781 27.859 1 58.59 14 THR B CA 1
ATOM 1860 C C . THR B 1 14 ? 3.508 42.406 26.5 1 58.59 14 THR B C 1
ATOM 1862 O O . THR B 1 14 ? 3.301 41.25 26.203 1 58.59 14 THR B O 1
ATOM 1865 N N . GLN B 1 15 ? 3.211 43.375 25.766 1 66.31 15 GLN B N 1
ATOM 1866 C CA . GLN B 1 15 ? 2.646 43.156 24.453 1 66.31 15 GLN B CA 1
ATOM 1867 C C . GLN B 1 15 ? 3.602 42.344 23.578 1 66.31 15 GLN B C 1
ATOM 1869 O O . GLN B 1 15 ? 3.172 41.438 22.828 1 66.31 15 GLN B O 1
ATOM 1874 N N . ASP B 1 16 ? 4.781 42.531 23.906 1 80.25 16 ASP B N 1
ATOM 1875 C CA . ASP B 1 16 ? 5.781 41.812 23.109 1 80.25 16 ASP B CA 1
ATOM 1876 C C . ASP B 1 16 ? 5.914 40.375 23.547 1 80.25 16 ASP B C 1
ATOM 1878 O O . ASP B 1 16 ? 6.086 39.469 22.703 1 80.25 16 ASP B O 1
ATOM 1882 N N . GLU B 1 17 ? 5.562 40.25 24.828 1 85 17 GLU B N 1
ATOM 1883 C CA . GLU B 1 17 ? 5.621 38.875 25.312 1 85 17 GLU B CA 1
ATOM 1884 C C . GLU B 1 17 ? 4.484 38.031 24.734 1 85 17 GLU B C 1
ATOM 1886 O O . GLU B 1 17 ? 4.684 36.875 24.391 1 85 17 GLU B O 1
ATOM 1891 N N . VAL B 1 18 ? 3.328 38.625 24.641 1 89.5 18 VAL B N 1
ATOM 1892 C CA . VAL B 1 18 ? 2.158 37.969 24.078 1 89.5 18 VAL B CA 1
ATOM 1893 C C . VAL B 1 18 ? 2.404 37.656 22.609 1 89.5 18 VAL B C 1
ATOM 1895 O O . VAL B 1 18 ? 2.139 36.531 22.156 1 89.5 18 VAL B O 1
ATOM 1898 N N . PHE B 1 19 ? 2.9 38.625 21.906 1 93.25 19 PHE B N 1
ATOM 1899 C CA . PHE B 1 19 ? 3.201 38.406 20.5 1 93.25 19 PHE B CA 1
ATOM 1900 C C . PHE B 1 19 ? 4.23 37.312 20.328 1 93.25 19 PHE B C 1
ATOM 1902 O O . PHE B 1 19 ? 4.07 36.438 19.469 1 93.25 19 PHE B O 1
ATOM 1909 N N . ASP B 1 20 ? 5.254 37.344 21.172 1 92.62 20 ASP B N 1
ATOM 1910 C CA . ASP B 1 20 ? 6.32 36.344 21.078 1 92.62 20 ASP B CA 1
ATOM 1911 C C . ASP B 1 20 ? 5.777 34.938 21.312 1 92.62 20 ASP B C 1
ATOM 1913 O O . ASP B 1 20 ? 6.227 34 20.672 1 92.62 20 ASP B O 1
ATOM 1917 N N . GLN B 1 21 ? 4.848 34.844 22.156 1 94.31 21 GLN B N 1
ATOM 1918 C CA . GLN B 1 21 ? 4.227 33.531 22.422 1 94.31 21 GLN B CA 1
ATOM 1919 C C . GLN B 1 21 ? 3.459 33.031 21.188 1 94.31 21 GLN B C 1
ATOM 1921 O O . GLN B 1 21 ? 3.533 31.875 20.844 1 94.31 21 GLN B O 1
ATOM 1926 N N . HIS B 1 22 ? 2.676 33.938 20.609 1 94.56 22 HIS B N 1
ATOM 1927 C CA . HIS B 1 22 ? 1.933 33.562 19.406 1 94.56 22 HIS B CA 1
ATOM 1928 C C . HIS B 1 22 ? 2.875 33.188 18.266 1 94.56 22 HIS B C 1
ATOM 1930 O O . HIS B 1 22 ? 2.615 32.25 17.531 1 94.56 22 HIS B O 1
ATOM 1936 N N . ALA B 1 23 ? 3.945 33.906 18.156 1 93.88 23 ALA B N 1
ATOM 1937 C CA . ALA B 1 23 ? 4.945 33.594 17.141 1 93.88 23 ALA B CA 1
ATOM 1938 C C . ALA B 1 23 ? 5.586 32.25 17.391 1 93.88 23 ALA B C 1
ATOM 1940 O O . ALA B 1 23 ? 5.824 31.484 16.453 1 93.88 23 ALA B O 1
ATOM 1941 N N . ALA B 1 24 ? 5.855 31.984 18.609 1 94.88 24 ALA B N 1
ATOM 1942 C CA . ALA B 1 24 ? 6.422 30.688 18.969 1 94.88 24 ALA B CA 1
ATOM 1943 C C . ALA B 1 24 ? 5.453 29.547 18.656 1 94.88 24 ALA B C 1
ATOM 1945 O O . ALA B 1 24 ? 5.859 28.5 18.156 1 94.88 24 ALA B O 1
ATOM 1946 N N . ASN B 1 25 ? 4.203 29.766 18.938 1 94.38 25 ASN B N 1
ATOM 1947 C CA . ASN B 1 25 ? 3.168 28.797 18.609 1 94.38 25 ASN B CA 1
ATOM 1948 C C . ASN B 1 25 ? 3.096 28.531 17.109 1 94.38 25 ASN B C 1
ATOM 1950 O O . ASN B 1 25 ? 2.941 27.375 16.688 1 94.38 25 ASN B O 1
ATOM 1954 N N . LEU B 1 26 ? 3.158 29.594 16.375 1 95.94 26 LEU B N 1
ATOM 1955 C CA . LEU B 1 26 ? 3.143 29.453 14.922 1 95.94 26 LEU B CA 1
ATOM 1956 C C . LEU B 1 26 ? 4.277 28.562 14.445 1 95.94 26 LEU B C 1
ATOM 1958 O O . LEU B 1 26 ? 4.07 27.672 13.602 1 95.94 26 LEU B O 1
ATOM 1962 N N . ASN B 1 27 ? 5.434 28.781 15.023 1 95 27 ASN B N 1
ATOM 1963 C CA . ASN B 1 27 ? 6.598 27.984 14.625 1 95 27 ASN B CA 1
ATOM 1964 C C . ASN B 1 27 ? 6.43 26.516 15.008 1 95 27 ASN B C 1
ATOM 1966 O O . ASN B 1 27 ? 6.727 25.641 14.203 1 95 27 ASN B O 1
ATOM 1970 N N . LYS B 1 28 ? 5.98 26.297 16.172 1 93.88 28 LYS B N 1
ATOM 1971 C CA . LYS B 1 28 ? 5.754 24.938 16.641 1 93.88 28 LYS B CA 1
ATOM 1972 C C . LYS B 1 28 ? 4.723 24.219 15.773 1 93.88 28 LYS B C 1
ATOM 1974 O O . LYS B 1 28 ? 4.938 23.078 15.352 1 93.88 28 LYS B O 1
ATOM 1979 N N . GLN B 1 29 ? 3.662 24.906 15.547 1 93.5 29 GLN B N 1
ATOM 1980 C CA . GLN B 1 29 ? 2.594 24.344 14.719 1 93.5 29 GLN B CA 1
ATOM 1981 C C . GLN B 1 29 ? 3.082 24.062 13.305 1 93.5 29 GLN B C 1
ATOM 1983 O O . GLN B 1 29 ? 2.77 23.016 12.727 1 93.5 29 GLN B O 1
ATOM 1988 N N . SER B 1 30 ? 3.73 25.016 12.781 1 95.12 30 SER B N 1
ATOM 1989 C CA . SER B 1 30 ? 4.246 24.891 11.422 1 95.12 30 SER B CA 1
ATOM 1990 C C . SER B 1 30 ? 5.152 23.656 11.297 1 95.12 30 SER B C 1
ATOM 1992 O O . SER B 1 30 ? 5.016 22.875 10.352 1 95.12 30 SER B O 1
ATOM 1994 N N . LYS B 1 31 ? 6.035 23.469 12.234 1 94.88 31 LYS B N 1
ATOM 1995 C CA . LYS B 1 31 ? 6.953 22.328 12.203 1 94.88 31 LYS B CA 1
ATOM 1996 C C . LYS B 1 31 ? 6.199 21.016 12.273 1 94.88 31 LYS B C 1
ATOM 1998 O O . LYS B 1 31 ? 6.492 20.078 11.523 1 94.88 31 LYS B O 1
ATOM 2003 N N . SER B 1 32 ? 5.273 20.922 13.188 1 94.12 32 SER B N 1
ATOM 2004 C CA . SER B 1 32 ? 4.457 19.719 13.336 1 94.12 32 SER B CA 1
ATOM 2005 C C . SER B 1 32 ? 3.693 19.406 12.055 1 94.12 32 SER B C 1
ATOM 2007 O O . SER B 1 32 ? 3.658 18.266 11.609 1 94.12 32 SER B O 1
ATOM 2009 N N . CYS B 1 33 ? 3.127 20.438 11.453 1 94.38 33 CYS B N 1
ATOM 2010 C CA . CYS B 1 33 ? 2.318 20.25 10.258 1 94.38 33 CYS B CA 1
ATOM 2011 C C . CYS B 1 33 ? 3.189 19.891 9.062 1 94.38 33 CYS B C 1
ATOM 2013 O O . CYS B 1 33 ? 2.766 19.125 8.195 1 94.38 33 CYS B O 1
ATOM 2015 N N . GLU B 1 34 ? 4.352 20.484 9.047 1 95.06 34 GLU B N 1
ATOM 2016 C CA . GLU B 1 34 ? 5.273 20.141 7.965 1 95.06 34 GLU B CA 1
ATOM 2017 C C . GLU B 1 34 ? 5.684 18.672 8.023 1 95.06 34 GLU B C 1
ATOM 2019 O O . GLU B 1 34 ? 5.777 18.016 6.996 1 95.06 34 GLU B O 1
ATOM 2024 N N . ARG B 1 35 ? 5.961 18.234 9.227 1 96.5 35 ARG B N 1
ATOM 2025 C CA . ARG B 1 35 ? 6.285 16.812 9.406 1 96.5 35 ARG B CA 1
ATOM 2026 C C . ARG B 1 35 ? 5.117 15.93 8.977 1 96.5 35 ARG B C 1
ATOM 2028 O O . ARG B 1 35 ? 5.312 14.93 8.281 1 96.5 35 ARG B O 1
ATOM 2035 N N . LEU B 1 36 ? 3.928 16.234 9.391 1 96.19 36 LEU B N 1
ATOM 2036 C CA . LEU B 1 36 ? 2.725 15.5 9 1 96.19 36 LEU B CA 1
ATOM 2037 C C . LEU B 1 36 ? 2.562 15.5 7.48 1 96.19 36 LEU B C 1
ATOM 2039 O O . LEU B 1 36 ? 2.238 14.469 6.887 1 96.19 36 LEU B O 1
ATOM 2043 N N . HIS B 1 37 ? 2.76 16.641 6.926 1 96.69 37 HIS B N 1
ATOM 2044 C CA . HIS B 1 37 ? 2.652 16.797 5.48 1 96.69 37 HIS B CA 1
ATOM 2045 C C . HIS B 1 37 ? 3.609 15.867 4.75 1 96.69 37 HIS B C 1
ATOM 2047 O O . HIS B 1 37 ? 3.207 15.164 3.82 1 96.69 37 HIS B O 1
ATOM 2053 N N . LYS B 1 38 ? 4.836 15.875 5.207 1 97.62 38 LYS B N 1
ATOM 2054 C CA . LYS B 1 38 ? 5.859 15.023 4.605 1 97.62 38 LYS B CA 1
ATOM 2055 C C . LYS B 1 38 ? 5.473 13.555 4.699 1 97.62 38 LYS B C 1
ATOM 2057 O O . LYS B 1 38 ? 5.504 12.828 3.701 1 97.62 38 LYS B O 1
ATOM 2062 N N . ASP B 1 39 ? 5.152 13.094 5.863 1 97.94 39 ASP B N 1
ATOM 2063 C CA . ASP B 1 39 ? 4.84 11.68 6.086 1 97.94 39 ASP B CA 1
ATOM 2064 C C . ASP B 1 39 ? 3.541 11.289 5.383 1 97.94 39 ASP B C 1
ATOM 2066 O O . ASP B 1 39 ? 3.395 10.156 4.922 1 97.94 39 ASP B O 1
ATOM 2070 N N . LEU B 1 40 ? 2.568 12.172 5.316 1 97.31 40 LEU B N 1
ATOM 2071 C CA . LEU B 1 40 ? 1.328 11.922 4.59 1 97.31 40 LEU B CA 1
ATOM 2072 C C . LEU B 1 40 ? 1.601 11.719 3.104 1 97.31 40 LEU B C 1
ATOM 2074 O O . LEU B 1 40 ? 0.997 10.852 2.473 1 97.31 40 LEU B O 1
ATOM 2078 N N . LYS B 1 41 ? 2.49 12.531 2.596 1 97.38 41 LYS B N 1
ATOM 2079 C CA . LYS B 1 41 ? 2.838 12.391 1.186 1 97.38 41 LYS B CA 1
ATOM 2080 C C . LYS B 1 41 ? 3.494 11.039 0.909 1 97.38 41 LYS B C 1
ATOM 2082 O O . LYS B 1 41 ? 3.201 10.398 -0.101 1 97.38 41 LYS B O 1
ATOM 2087 N N . ILE B 1 42 ? 4.383 10.68 1.764 1 98.31 42 ILE B N 1
ATOM 2088 C CA . ILE B 1 42 ? 5.039 9.383 1.628 1 98.31 42 ILE B CA 1
ATOM 2089 C C . ILE B 1 42 ? 3.998 8.266 1.708 1 98.31 42 ILE B C 1
ATOM 2091 O O . ILE B 1 42 ? 4.031 7.32 0.918 1 98.31 42 ILE B O 1
ATOM 2095 N N . TYR B 1 43 ? 3.041 8.344 2.6 1 97.69 43 TYR B N 1
ATOM 2096 C CA . TYR B 1 43 ? 1.932 7.41 2.729 1 97.69 43 TYR B CA 1
ATOM 2097 C C . TYR B 1 43 ? 1.104 7.367 1.449 1 97.69 43 TYR B C 1
ATOM 2099 O O . TYR B 1 43 ? 0.812 6.285 0.928 1 97.69 43 TYR B O 1
ATOM 2107 N N . ALA B 1 44 ? 0.761 8.492 0.984 1 96.75 44 ALA B N 1
ATOM 2108 C CA . ALA B 1 44 ? -0.057 8.586 -0.222 1 96.75 44 ALA B CA 1
ATOM 2109 C C . ALA B 1 44 ? 0.652 7.953 -1.417 1 96.75 44 ALA B C 1
ATOM 2111 O O . ALA B 1 44 ? 0.036 7.23 -2.201 1 96.75 44 ALA B O 1
ATOM 2112 N N . GLN B 1 45 ? 1.902 8.219 -1.572 1 97.88 45 GLN B N 1
ATOM 2113 C CA . GLN B 1 45 ? 2.682 7.648 -2.666 1 97.88 45 GLN B CA 1
ATOM 2114 C C . GLN B 1 45 ? 2.75 6.129 -2.559 1 97.88 45 GLN B C 1
ATOM 2116 O O . GLN B 1 45 ? 2.641 5.426 -3.566 1 97.88 45 GLN B O 1
ATOM 2121 N N . SER B 1 46 ? 3.025 5.633 -1.38 1 97.81 46 SER B N 1
ATOM 2122 C CA . SER B 1 46 ? 3.072 4.191 -1.158 1 97.81 46 SER B CA 1
ATOM 2123 C C . SER B 1 46 ? 1.726 3.543 -1.455 1 97.81 46 SER B C 1
ATOM 2125 O O . SER B 1 46 ? 1.669 2.443 -2.012 1 97.81 46 SER B O 1
ATOM 2127 N N . LEU B 1 47 ? 0.655 4.18 -1.052 1 96.19 47 LEU B N 1
ATOM 2128 C CA . LEU B 1 47 ? -0.688 3.68 -1.326 1 96.19 47 LEU B CA 1
ATOM 2129 C C . LEU B 1 47 ? -0.952 3.625 -2.826 1 96.19 47 LEU B C 1
ATOM 2131 O O . LEU B 1 47 ? -1.503 2.645 -3.33 1 96.19 47 LEU B O 1
ATOM 2135 N N . LYS B 1 48 ? -0.564 4.668 -3.504 1 96.81 48 LYS B N 1
ATOM 2136 C CA . LYS B 1 48 ? -0.73 4.703 -4.953 1 96.81 48 LYS B CA 1
ATOM 2137 C C . LYS B 1 48 ? 0.009 3.547 -5.617 1 96.81 48 LYS B C 1
ATOM 2139 O O . LYS B 1 48 ? -0.527 2.893 -6.516 1 96.81 48 LYS B O 1
ATOM 2144 N N . ALA B 1 49 ? 1.2 3.334 -5.211 1 97.69 49 ALA B N 1
ATOM 2145 C CA . ALA B 1 49 ? 1.999 2.229 -5.738 1 97.69 49 ALA B CA 1
ATOM 2146 C C . ALA B 1 49 ? 1.329 0.887 -5.461 1 97.69 49 ALA B C 1
ATOM 2148 O O . ALA B 1 49 ? 1.33 -0.003 -6.312 1 97.69 49 ALA B O 1
ATOM 2149 N N . LEU B 1 50 ? 0.778 0.719 -4.27 1 96.31 50 LEU B N 1
ATOM 2150 C CA . LEU B 1 50 ? 0.103 -0.526 -3.92 1 96.31 50 LEU B CA 1
ATOM 2151 C C . LEU B 1 50 ? -1.131 -0.738 -4.789 1 96.31 50 LEU B C 1
ATOM 2153 O O . LEU B 1 50 ? -1.376 -1.85 -5.266 1 96.31 50 LEU B O 1
ATOM 2157 N N . ILE B 1 51 ? -1.912 0.29 -4.953 1 94.81 51 ILE B N 1
ATOM 2158 C CA . ILE B 1 51 ? -3.127 0.202 -5.754 1 94.81 51 ILE B CA 1
ATOM 2159 C C . ILE B 1 51 ? -2.779 -0.235 -7.176 1 94.81 51 ILE B C 1
ATOM 2161 O O . ILE B 1 51 ? -3.443 -1.104 -7.746 1 94.81 51 ILE B O 1
ATOM 2165 N N . ALA B 1 52 ? -1.754 0.338 -7.734 1 97.38 52 ALA B N 1
ATOM 2166 C CA . ALA B 1 52 ? -1.312 -0.039 -9.078 1 97.38 52 ALA B CA 1
ATOM 2167 C C . ALA B 1 52 ? -0.878 -1.502 -9.117 1 97.38 52 ALA B C 1
ATOM 2169 O O . ALA B 1 52 ? -1.217 -2.229 -10.055 1 97.38 52 ALA B O 1
ATOM 2170 N N . ALA B 1 53 ? -0.091 -1.928 -8.141 1 97.31 53 ALA B N 1
ATOM 2171 C CA . ALA B 1 53 ? 0.368 -3.311 -8.062 1 97.31 53 ALA B CA 1
ATOM 2172 C C . ALA B 1 53 ? -0.809 -4.273 -7.918 1 97.31 53 ALA B C 1
ATOM 2174 O O . ALA B 1 53 ? -0.812 -5.352 -8.508 1 97.31 53 ALA B O 1
ATOM 2175 N N . GLU B 1 54 ? -1.786 -3.9 -7.09 1 93.88 54 GLU B N 1
ATOM 2176 C CA . GLU B 1 54 ? -2.979 -4.719 -6.891 1 93.88 54 GLU B CA 1
ATOM 2177 C C . GLU B 1 54 ? -3.758 -4.891 -8.188 1 93.88 54 GLU B C 1
ATOM 2179 O O . GLU B 1 54 ? -4.227 -5.984 -8.5 1 93.88 54 GLU B O 1
ATOM 2184 N N . LYS B 1 55 ? -3.9 -3.801 -8.852 1 95.5 55 LYS B N 1
ATOM 2185 C CA . LYS B 1 55 ? -4.602 -3.861 -10.133 1 95.5 55 LYS B CA 1
ATOM 2186 C C . LYS B 1 55 ? -3.902 -4.809 -11.102 1 95.5 55 LYS B C 1
ATOM 2188 O O . LYS B 1 55 ? -4.551 -5.637 -11.75 1 95.5 55 LYS B O 1
ATOM 2193 N N . THR B 1 56 ? -2.643 -4.668 -11.219 1 97.75 56 THR B N 1
ATOM 2194 C CA . THR B 1 56 ? -1.858 -5.539 -12.086 1 97.75 56 THR B CA 1
ATOM 2195 C C . THR B 1 56 ? -2.02 -7 -11.672 1 97.75 56 THR B C 1
ATOM 2197 O O . THR B 1 56 ? -2.193 -7.875 -12.516 1 97.75 56 THR B O 1
ATOM 2200 N N . LEU B 1 57 ? -1.955 -7.27 -10.391 1 96.25 57 LEU B N 1
ATOM 2201 C CA . LEU B 1 57 ? -2.107 -8.625 -9.875 1 96.25 57 LEU B CA 1
ATOM 2202 C C . LEU B 1 57 ? -3.486 -9.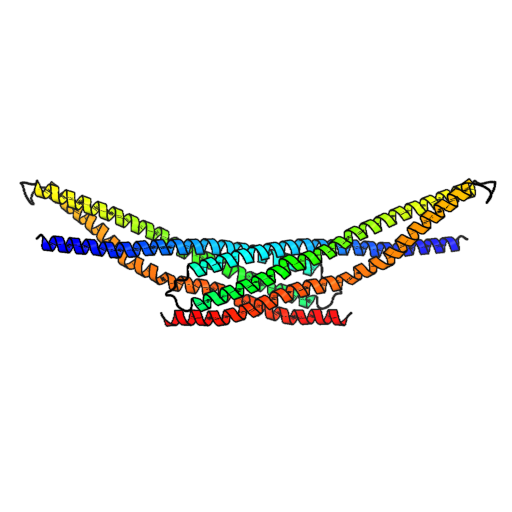18 -10.211 1 96.25 57 LEU B C 1
ATOM 2204 O O . LEU B 1 57 ? -3.607 -10.336 -10.625 1 96.25 57 LEU B O 1
ATOM 2208 N N . ARG B 1 58 ? -4.477 -8.383 -10 1 93.44 58 ARG B N 1
ATOM 2209 C CA . ARG B 1 58 ? -5.828 -8.82 -10.336 1 93.44 58 ARG B CA 1
ATOM 2210 C C . ARG B 1 58 ? -5.941 -9.164 -11.82 1 93.44 58 ARG B C 1
ATOM 2212 O O . ARG B 1 58 ? -6.582 -10.148 -12.188 1 93.44 58 ARG B O 1
ATOM 2219 N N . ASP B 1 59 ? -5.332 -8.344 -12.703 1 95.44 59 ASP B N 1
ATOM 2220 C CA . ASP B 1 59 ? -5.316 -8.633 -14.133 1 95.44 59 ASP B CA 1
ATOM 2221 C C . ASP B 1 59 ? -4.629 -9.961 -14.422 1 95.44 59 ASP B C 1
ATOM 2223 O O . ASP B 1 59 ? -5.109 -10.75 -15.234 1 95.44 59 ASP B O 1
ATOM 2227 N N . THR B 1 60 ? -3.547 -10.148 -13.758 1 96.25 60 THR B N 1
ATOM 2228 C CA . THR B 1 60 ? -2.807 -11.398 -13.914 1 96.25 60 THR B CA 1
ATOM 2229 C C . THR B 1 60 ? -3.658 -12.586 -13.492 1 96.25 60 THR B C 1
ATOM 2231 O O . THR B 1 60 ? -3.693 -13.609 -14.172 1 96.25 60 THR B O 1
ATOM 2234 N N . ILE B 1 61 ? -4.383 -12.461 -12.406 1 93.25 61 ILE B N 1
ATOM 2235 C CA . ILE B 1 61 ? -5.254 -13.523 -11.906 1 93.25 61 ILE B CA 1
ATOM 2236 C C . ILE B 1 61 ? -6.391 -13.766 -12.898 1 93.25 61 ILE B C 1
ATOM 2238 O O . ILE B 1 61 ? -6.73 -14.914 -13.188 1 93.25 61 ILE B O 1
ATOM 2242 N N . ARG B 1 62 ? -6.902 -12.734 -13.414 1 90.62 62 ARG B N 1
ATOM 2243 C CA . ARG B 1 62 ? -7.949 -12.859 -14.422 1 90.62 62 ARG B CA 1
ATOM 2244 C C . ARG B 1 62 ? -7.461 -13.641 -15.633 1 90.62 62 ARG B C 1
ATOM 2246 O O . ARG B 1 62 ? -8.172 -14.508 -16.141 1 90.62 62 ARG B O 1
ATOM 2253 N N . ASP B 1 63 ? -6.309 -13.336 -16.031 1 92 63 ASP B N 1
ATOM 2254 C CA . ASP B 1 63 ? -5.742 -13.977 -17.219 1 92 63 ASP B CA 1
ATOM 2255 C C . ASP B 1 63 ? -5.434 -15.453 -16.938 1 92 63 ASP B C 1
ATOM 2257 O O . ASP B 1 63 ? -5.523 -16.281 -17.844 1 92 63 ASP B O 1
ATOM 2261 N N . ALA B 1 64 ? -5.047 -15.695 -15.727 1 90.94 64 ALA B N 1
ATOM 2262 C CA . ALA B 1 64 ? -4.664 -17.062 -15.367 1 90.94 64 ALA B CA 1
ATOM 2263 C C . ALA B 1 64 ? -5.898 -17.922 -15.102 1 90.94 64 ALA B C 1
ATOM 2265 O O . ALA B 1 64 ? -5.812 -19.156 -15.102 1 90.94 64 ALA B O 1
ATOM 2266 N N . TYR B 1 65 ? -6.992 -17.266 -14.789 1 87.81 65 TYR B N 1
ATOM 2267 C CA . TYR B 1 65 ? -8.227 -17.984 -14.508 1 87.8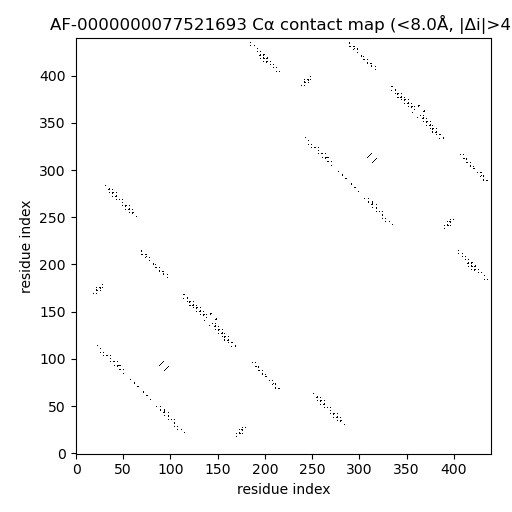1 65 TYR B CA 1
ATOM 2268 C C . TYR B 1 65 ? -8.82 -18.562 -15.789 1 87.81 65 TYR B C 1
ATOM 2270 O O . TYR B 1 65 ? -9.289 -17.828 -16.656 1 87.81 65 TYR B O 1
ATOM 2278 N N . GLU B 1 66 ? -8.867 -19.828 -15.883 1 86.12 66 GLU B N 1
ATOM 2279 C CA . GLU B 1 66 ? -9.281 -20.469 -17.125 1 86.12 66 GLU B CA 1
ATOM 2280 C C . GLU B 1 66 ? -10.797 -20.438 -17.281 1 86.12 66 GLU B C 1
ATOM 2282 O O . GLU B 1 66 ? -11.531 -20.516 -16.297 1 86.12 66 GLU B O 1
ATOM 2287 N N . PRO B 1 67 ? -11.281 -20.391 -18.516 1 84.69 67 PRO B N 1
ATOM 2288 C CA . PRO B 1 67 ? -12.711 -20.266 -18.781 1 84.69 67 PRO B CA 1
ATOM 2289 C C . PRO B 1 67 ? -13.516 -21.453 -18.266 1 84.69 67 PRO B C 1
ATOM 2291 O O . PRO B 1 67 ? -14.703 -21.328 -17.969 1 84.69 67 PRO B O 1
ATOM 2294 N N . GLU B 1 68 ? -12.852 -22.594 -18.141 1 84.12 68 GLU B N 1
ATOM 2295 C CA . GLU B 1 68 ? -13.547 -23.797 -17.719 1 84.12 68 GLU B CA 1
ATOM 2296 C C . GLU B 1 68 ? -13.688 -23.859 -16.188 1 84.12 68 GLU B C 1
ATOM 2298 O O . GLU B 1 68 ? -14.414 -24.703 -15.664 1 84.12 68 GLU B O 1
ATOM 2303 N N . TRP B 1 69 ? -13.016 -22.953 -15.531 1 83.12 69 TRP B N 1
ATOM 2304 C CA . TRP B 1 69 ? -13.086 -22.969 -14.07 1 83.12 69 TRP B CA 1
ATOM 2305 C C . TRP B 1 69 ? -14.383 -22.328 -13.586 1 83.12 69 TRP B C 1
ATOM 2307 O O . TRP B 1 69 ? -14.93 -21.438 -14.25 1 83.12 69 TRP B O 1
ATOM 2317 N N . PRO B 1 70 ? -14.82 -22.766 -12.562 1 82.06 70 PRO B N 1
ATOM 2318 C CA . PRO B 1 70 ? -16.109 -22.266 -12.078 1 82.06 70 PRO B CA 1
ATOM 2319 C C . PRO B 1 70 ? -16.047 -20.812 -11.625 1 82.06 70 PRO B C 1
ATOM 2321 O O . PRO B 1 70 ? -14.984 -20.344 -11.203 1 82.06 70 PRO B O 1
ATOM 2324 N N . GLU B 1 71 ? -17.172 -20.047 -11.812 1 81.5 71 GLU B N 1
ATOM 2325 C CA . GLU B 1 71 ? -17.453 -18.75 -11.219 1 81.5 71 GLU B CA 1
ATOM 2326 C C . GLU B 1 71 ? -16.516 -17.672 -11.766 1 81.5 71 GLU B C 1
ATOM 2328 O O . GLU B 1 71 ? -16.094 -16.766 -11.039 1 81.5 71 GLU B O 1
ATOM 2333 N N . ARG B 1 72 ? -16.062 -17.844 -12.938 1 83.44 72 ARG B N 1
ATOM 2334 C CA . ARG B 1 72 ? -15.195 -16.844 -13.562 1 83.44 72 ARG B CA 1
ATOM 2335 C C . ARG B 1 72 ? -15.852 -15.477 -13.602 1 83.44 72 ARG B C 1
ATOM 2337 O O . ARG B 1 72 ? -15.211 -14.469 -13.305 1 83.44 72 ARG B O 1
ATOM 2344 N N . GLU B 1 73 ? -17.094 -15.445 -13.938 1 83.94 73 GLU B N 1
ATOM 2345 C CA . GLU B 1 73 ? -17.828 -14.18 -14.031 1 83.94 73 GLU B CA 1
ATOM 2346 C C . GLU B 1 73 ? -17.922 -13.5 -12.672 1 83.94 73 GLU B C 1
ATOM 2348 O O . GLU B 1 73 ? -17.812 -12.273 -12.57 1 83.94 73 GLU B O 1
ATOM 2353 N N . HIS B 1 74 ? -18.125 -14.305 -11.734 1 83.94 74 HIS B N 1
ATOM 2354 C CA . HIS B 1 74 ? -18.203 -13.773 -10.375 1 83.94 74 HIS B CA 1
ATOM 2355 C C . HIS B 1 74 ? -16.875 -13.188 -9.93 1 83.94 74 HIS B C 1
ATOM 2357 O O . HIS B 1 74 ? -16.828 -12.102 -9.352 1 83.94 74 HIS B O 1
ATOM 2363 N N . LEU B 1 75 ? -15.789 -13.867 -10.18 1 84.5 75 LEU B N 1
ATOM 2364 C CA . LEU B 1 75 ? -14.453 -13.383 -9.852 1 84.5 75 LEU B CA 1
ATOM 2365 C C . LEU B 1 75 ? -14.172 -12.055 -10.547 1 84.5 75 LEU B C 1
ATOM 2367 O O . LEU B 1 75 ? -13.648 -11.125 -9.922 1 84.5 75 LEU B O 1
ATOM 2371 N N . THR B 1 76 ? -14.555 -12 -11.781 1 86.06 76 THR B N 1
ATOM 2372 C CA . THR B 1 76 ? -14.344 -10.781 -12.562 1 86.06 76 THR B CA 1
ATOM 2373 C C . THR B 1 76 ? -15.141 -9.625 -11.969 1 86.06 76 THR B C 1
ATOM 2375 O O . THR B 1 76 ? -14.633 -8.5 -11.891 1 86.06 76 THR B O 1
ATOM 2378 N N . ALA B 1 77 ? -16.297 -9.875 -11.562 1 86.56 77 ALA B N 1
ATOM 2379 C CA . ALA B 1 77 ? -17.141 -8.844 -10.961 1 86.56 77 ALA B CA 1
ATOM 2380 C C . ALA B 1 77 ? -16.547 -8.328 -9.656 1 86.56 77 ALA B C 1
ATOM 2382 O O . ALA B 1 77 ? -16.578 -7.129 -9.375 1 86.56 77 ALA B O 1
ATOM 2383 N N . ILE B 1 78 ? -16.047 -9.266 -8.883 1 84.56 78 ILE B N 1
ATOM 2384 C CA . ILE B 1 78 ? -15.398 -8.898 -7.629 1 84.56 78 ILE B CA 1
ATOM 2385 C C . ILE B 1 78 ? -14.219 -7.965 -7.906 1 84.56 78 ILE B C 1
ATOM 2387 O O . ILE B 1 78 ? -14.078 -6.922 -7.27 1 84.56 78 ILE B O 1
ATOM 2391 N N . PHE B 1 79 ? -13.414 -8.297 -8.883 1 88.19 79 PHE B N 1
ATOM 2392 C CA . PHE B 1 79 ? -12.234 -7.512 -9.211 1 88.19 79 PHE B CA 1
ATOM 2393 C C . PHE B 1 79 ? -12.625 -6.137 -9.742 1 88.19 79 PHE B C 1
ATOM 2395 O O . PHE B 1 79 ? -11.984 -5.133 -9.422 1 88.19 79 PHE B O 1
ATOM 2402 N N . ASP B 1 80 ? -13.68 -6.09 -10.492 1 89.75 80 ASP B N 1
ATOM 2403 C CA . ASP B 1 80 ? -14.164 -4.812 -11.008 1 89.75 80 ASP B CA 1
ATOM 2404 C C . ASP B 1 80 ? -14.594 -3.891 -9.867 1 89.75 80 ASP B C 1
ATOM 2406 O O . ASP B 1 80 ? -14.297 -2.695 -9.883 1 89.75 80 ASP B O 1
ATOM 2410 N N . ASN B 1 81 ? -15.242 -4.461 -8.953 1 85.75 81 ASN B N 1
ATOM 2411 C CA . ASN B 1 81 ? -15.672 -3.686 -7.797 1 85.75 81 ASN B CA 1
ATOM 2412 C C . ASN B 1 81 ? -14.477 -3.191 -6.984 1 85.75 81 ASN B C 1
ATOM 2414 O O . ASN B 1 81 ? -14.461 -2.043 -6.535 1 85.75 81 ASN B O 1
ATOM 2418 N N . LEU B 1 82 ? -13.531 -4.066 -6.82 1 85.38 82 LEU B N 1
ATOM 2419 C CA . LEU B 1 82 ? -12.328 -3.693 -6.086 1 85.38 82 LEU B CA 1
ATOM 2420 C C . LEU B 1 82 ? -11.578 -2.576 -6.805 1 85.38 82 LEU B C 1
ATOM 2422 O O . LEU B 1 82 ? -11.031 -1.676 -6.164 1 85.38 82 LEU B O 1
ATOM 2426 N N . ASP B 1 83 ? -11.594 -2.625 -8.094 1 89.88 83 ASP B N 1
ATOM 2427 C CA . ASP B 1 83 ? -10.938 -1.588 -8.883 1 89.88 83 ASP B CA 1
ATOM 2428 C C . ASP B 1 83 ? -11.617 -0.234 -8.688 1 89.88 83 ASP B C 1
ATOM 2430 O O . ASP B 1 83 ? -10.945 0.79 -8.555 1 89.88 83 ASP B O 1
ATOM 2434 N N . ILE B 1 84 ? -12.922 -0.243 -8.641 1 89.31 84 ILE B N 1
ATOM 2435 C CA . ILE B 1 84 ? -13.688 0.983 -8.43 1 89.31 84 ILE B CA 1
ATOM 2436 C C . ILE B 1 84 ? -13.375 1.556 -7.051 1 89.31 84 ILE B C 1
ATOM 2438 O O . ILE B 1 84 ? -13.094 2.748 -6.914 1 89.31 84 ILE B O 1
ATOM 2442 N N . GLN B 1 85 ? -13.375 0.721 -6.102 1 84.06 85 GLN B N 1
ATOM 2443 C CA . GLN B 1 85 ? -13.117 1.145 -4.727 1 84.06 85 GLN B CA 1
ATOM 2444 C C . GLN B 1 85 ? -11.695 1.684 -4.574 1 84.06 85 GLN B C 1
ATOM 2446 O O . GLN B 1 85 ? -11.484 2.705 -3.916 1 84.06 85 GLN B O 1
ATOM 2451 N N . SER B 1 86 ? -10.758 0.971 -5.145 1 88.94 86 SER B N 1
ATOM 2452 C CA . SER B 1 86 ? -9.359 1.401 -5.082 1 88.94 86 SER B CA 1
ATOM 2453 C C . SER B 1 86 ? -9.18 2.768 -5.734 1 88.94 86 SER B C 1
ATOM 2455 O O . SER B 1 86 ? -8.406 3.596 -5.242 1 88.94 86 SER B O 1
ATOM 2457 N N . SER B 1 87 ? -9.906 3.002 -6.793 1 91.62 87 SER B N 1
ATOM 2458 C CA . SER B 1 87 ? -9.812 4.281 -7.488 1 91.62 87 SER B CA 1
ATOM 2459 C C . SER B 1 87 ? -10.352 5.422 -6.633 1 91.62 87 SER B C 1
ATOM 2461 O O . SER B 1 87 ? -9.781 6.512 -6.609 1 91.62 87 SER B O 1
ATOM 2463 N N . GLU B 1 88 ? -11.398 5.215 -5.957 1 89.38 88 GLU B N 1
ATOM 2464 C CA . GLU B 1 88 ? -11.984 6.215 -5.066 1 89.38 88 GLU B CA 1
ATOM 2465 C C . GLU B 1 88 ? -11.055 6.527 -3.898 1 89.38 88 GLU B C 1
ATOM 2467 O O . GLU B 1 88 ? -10.891 7.688 -3.518 1 89.38 88 GLU B O 1
ATOM 2472 N N . LEU B 1 89 ? -10.547 5.465 -3.367 1 90.06 89 LEU B N 1
ATOM 2473 C CA . LEU B 1 89 ? -9.578 5.629 -2.283 1 90.06 89 LEU B CA 1
ATOM 2474 C C . LEU B 1 89 ? -8.375 6.441 -2.746 1 90.06 89 LEU B C 1
ATOM 2476 O O . LEU B 1 89 ? -7.926 7.348 -2.039 1 90.06 89 LEU B O 1
ATOM 2480 N N . GLU B 1 90 ? -7.91 6.109 -3.879 1 94 90 GLU B N 1
ATOM 2481 C CA . GLU B 1 90 ? -6.766 6.812 -4.441 1 94 90 GLU B CA 1
ATOM 2482 C C . GLU B 1 90 ? -7.059 8.305 -4.605 1 94 90 GLU B C 1
ATOM 2484 O O . GLU B 1 90 ? -6.242 9.148 -4.227 1 94 90 GLU B O 1
ATOM 2489 N N . LYS B 1 91 ? -8.211 8.633 -5.082 1 95.12 91 LYS B N 1
ATOM 2490 C CA . LYS B 1 91 ? -8.594 10.031 -5.281 1 95.12 91 LYS B CA 1
ATOM 2491 C C . LYS B 1 91 ? -8.641 10.781 -3.957 1 95.12 91 LYS B C 1
ATOM 2493 O O . LYS B 1 91 ? -8.078 11.867 -3.832 1 95.12 91 LYS B O 1
ATOM 2498 N N . THR B 1 92 ? -9.195 10.203 -3.01 1 94.12 92 THR B N 1
ATOM 2499 C CA . THR B 1 92 ? -9.406 10.867 -1.729 1 94.12 92 THR B CA 1
ATOM 2500 C C . THR B 1 92 ? -8.094 10.992 -0.962 1 94.12 92 THR B C 1
ATOM 2502 O O . THR B 1 92 ? -7.73 12.086 -0.516 1 94.12 92 THR B O 1
ATOM 2505 N N . VAL B 1 93 ? -7.371 9.906 -0.92 1 93.88 93 VAL B N 1
ATOM 2506 C CA . VAL B 1 93 ? -6.238 9.844 -0 1 93.88 93 VAL B CA 1
ATOM 2507 C C . VAL B 1 93 ? -4.965 10.281 -0.716 1 93.88 93 VAL B C 1
ATOM 2509 O O . VAL B 1 93 ? -4.07 10.867 -0.101 1 93.88 93 VAL B O 1
ATOM 2512 N N . CYS B 1 94 ? -4.863 10.023 -1.998 1 96.12 94 CYS B N 1
ATOM 2513 C CA . CYS B 1 94 ? -3.607 10.289 -2.691 1 96.12 94 CYS B CA 1
ATOM 2514 C C . CYS B 1 94 ? -3.666 11.617 -3.436 1 96.12 94 CYS B C 1
ATOM 2516 O O . CYS B 1 94 ? -2.629 12.18 -3.787 1 96.12 94 CYS B O 1
ATOM 2518 N N . GLU B 1 95 ? -4.836 12.164 -3.648 1 96.25 95 GLU B N 1
ATOM 2519 C CA . GLU B 1 95 ? -4.945 13.406 -4.402 1 96.25 95 GLU B CA 1
ATOM 2520 C C . GLU B 1 95 ? -5.539 14.523 -3.541 1 96.25 95 GLU B C 1
ATOM 2522 O O . GLU B 1 95 ? -4.855 15.5 -3.223 1 96.25 95 GLU B O 1
ATOM 2527 N N . ASP B 1 96 ? -6.766 14.336 -2.986 1 96.25 96 ASP B N 1
ATOM 2528 C CA . ASP B 1 96 ? -7.508 15.398 -2.312 1 96.25 96 ASP B CA 1
ATOM 2529 C C . ASP B 1 96 ? -6.871 15.742 -0.97 1 96.25 96 ASP B C 1
ATOM 2531 O O . ASP B 1 96 ? -6.637 16.922 -0.674 1 96.25 96 ASP B O 1
ATOM 2535 N N . LEU B 1 97 ? -6.637 14.742 -0.171 1 95.88 97 LEU B N 1
ATOM 2536 C CA . LEU B 1 97 ? -6.137 14.969 1.181 1 95.88 97 LEU B CA 1
ATOM 2537 C C . LEU B 1 97 ? -4.766 15.633 1.147 1 95.88 97 LEU B C 1
ATOM 2539 O O . LEU B 1 97 ? -4.555 16.656 1.797 1 95.88 97 LEU B O 1
ATOM 2543 N N . PRO B 1 98 ? -3.791 15.125 0.349 1 96.25 98 PRO B N 1
ATOM 2544 C CA . PRO B 1 98 ? -2.49 15.797 0.28 1 96.25 98 PRO B CA 1
ATOM 2545 C C . PRO B 1 98 ? -2.602 17.25 -0.188 1 96.25 98 PRO B C 1
ATOM 2547 O O . PRO B 1 98 ? -1.88 18.109 0.308 1 96.25 98 PRO B O 1
ATOM 2550 N N . GLN B 1 99 ? -3.488 17.516 -1.095 1 96.38 99 GLN B N 1
ATOM 2551 C CA . GLN B 1 99 ? -3.686 18.875 -1.578 1 96.38 99 GLN B CA 1
ATOM 2552 C C . GLN B 1 99 ? -4.207 19.781 -0.467 1 96.38 99 GLN B C 1
ATOM 2554 O O . GLN B 1 99 ? -3.75 20.922 -0.323 1 96.38 99 GLN B O 1
ATOM 2559 N N . SER B 1 100 ? -5.184 19.328 0.284 1 95.19 100 SER B N 1
ATOM 2560 C CA . SER B 1 100 ? -5.73 20.078 1.405 1 95.19 100 SER B CA 1
ATOM 2561 C C . SER B 1 100 ? -4.66 20.375 2.453 1 95.19 100 SER B C 1
ATOM 2563 O O . SER B 1 100 ? -4.578 21.484 2.967 1 95.19 100 SER B O 1
ATOM 2565 N N . VAL B 1 101 ? -3.869 19.375 2.756 1 95.62 101 VAL B N 1
ATOM 2566 C CA . VAL B 1 101 ? -2.812 19.547 3.75 1 95.62 101 VAL B CA 1
ATOM 2567 C C . VAL B 1 101 ? -1.751 20.5 3.221 1 95.62 101 VAL B C 1
ATOM 2569 O O . VAL B 1 101 ? -1.25 21.344 3.959 1 95.62 101 VAL B O 1
ATOM 2572 N N . THR B 1 102 ? -1.432 20.406 1.931 1 95.75 102 THR B N 1
ATOM 2573 C CA . THR B 1 102 ? -0.481 21.328 1.303 1 95.75 102 THR B CA 1
ATOM 2574 C C . THR B 1 102 ? -0.96 22.766 1.417 1 95.75 102 THR B C 1
ATOM 2576 O O . THR B 1 102 ? -0.186 23.656 1.774 1 95.75 102 THR B O 1
ATOM 2579 N N . ALA B 1 103 ? -2.232 22.969 1.152 1 94.44 103 ALA B N 1
ATOM 2580 C CA . ALA B 1 103 ? -2.811 24.297 1.248 1 94.44 103 ALA B CA 1
ATOM 2581 C C . ALA B 1 103 ? -2.693 24.844 2.668 1 94.44 103 ALA B C 1
ATOM 2583 O O . ALA B 1 103 ? -2.373 26.031 2.861 1 94.44 103 ALA B O 1
ATOM 2584 N N . TYR B 1 104 ? -2.939 24.016 3.65 1 94.62 104 TYR B N 1
ATOM 2585 C CA . TYR B 1 104 ? -2.854 24.422 5.051 1 94.62 104 TYR B CA 1
ATOM 2586 C C . TYR B 1 104 ? -1.422 24.781 5.43 1 94.62 104 TYR B C 1
ATOM 2588 O O . TYR B 1 104 ? -1.181 25.812 6.07 1 94.62 104 TYR B O 1
ATOM 2596 N N . VAL B 1 105 ? -0.457 24 4.977 1 94.5 105 VAL B N 1
ATOM 2597 C CA . VAL B 1 105 ? 0.951 24.188 5.312 1 94.5 105 VAL B CA 1
ATOM 2598 C C . VAL B 1 105 ? 1.479 25.453 4.637 1 94.5 105 VAL B C 1
ATOM 2600 O O . VAL B 1 105 ? 2.279 26.188 5.223 1 94.5 105 VAL B O 1
ATOM 2603 N N . ASN B 1 106 ? 0.991 25.797 3.479 1 94.12 106 ASN B N 1
ATOM 2604 C CA . ASN B 1 106 ? 1.46 26.938 2.713 1 94.12 106 ASN B CA 1
ATOM 2605 C C . ASN B 1 106 ? 1.115 28.266 3.406 1 94.12 106 ASN B C 1
ATOM 2607 O O . ASN B 1 106 ? 1.808 29.266 3.223 1 94.12 106 ASN B O 1
ATOM 2611 N N . GLN B 1 107 ? 0.104 28.25 4.242 1 93.31 107 GLN B N 1
ATOM 2612 C CA . GLN B 1 107 ? -0.29 29.469 4.945 1 93.31 107 GLN B CA 1
ATOM 2613 C C . GLN B 1 107 ? 0.77 29.875 5.961 1 93.31 107 GLN B C 1
ATOM 2615 O O . GLN B 1 107 ? 0.9 31.062 6.285 1 93.31 107 GLN B O 1
ATOM 2620 N N . PHE B 1 108 ? 1.514 28.953 6.449 1 95.81 108 PHE B N 1
ATOM 2621 C CA . PHE B 1 108 ? 2.488 29.234 7.496 1 95.81 108 PHE B CA 1
ATOM 2622 C C . PHE B 1 108 ? 3.658 30.031 6.945 1 95.81 108 PHE B C 1
ATOM 2624 O O . PHE B 1 108 ? 4.188 30.922 7.625 1 95.81 108 PHE B O 1
ATOM 2631 N N . SER B 1 109 ? 4.008 29.781 5.719 1 93.25 109 SER B N 1
ATOM 2632 C CA . SER B 1 109 ? 5.109 30.516 5.109 1 93.25 109 SER B CA 1
ATOM 2633 C C . SER B 1 109 ? 4.797 32 5.027 1 93.25 109 SER B C 1
ATOM 2635 O O . SER B 1 109 ? 5.633 32.844 5.379 1 93.25 109 SER B O 1
ATOM 2637 N N . ASP B 1 110 ? 3.596 32.312 4.629 1 94.25 110 ASP B N 1
ATOM 2638 C CA . ASP B 1 110 ? 3.176 33.688 4.508 1 94.25 110 ASP B CA 1
ATOM 2639 C C . ASP B 1 110 ? 3.111 34.375 5.879 1 94.25 110 ASP B C 1
ATOM 2641 O O . ASP B 1 110 ? 3.521 35.531 6.027 1 94.25 110 ASP B O 1
ATOM 2645 N N . LEU B 1 111 ? 2.604 33.656 6.809 1 96.56 111 LEU B N 1
ATOM 2646 C CA . LEU B 1 111 ? 2.482 34.219 8.156 1 96.56 111 LEU B CA 1
ATOM 2647 C C . LEU B 1 111 ? 3.857 34.438 8.773 1 96.56 111 LEU B C 1
ATOM 2649 O O . LEU B 1 111 ? 4.078 35.438 9.453 1 96.56 111 LEU B O 1
ATOM 2653 N N . LYS B 1 112 ? 4.738 33.531 8.516 1 95.94 112 LYS B N 1
ATOM 2654 C CA . LYS B 1 112 ? 6.098 33.688 9.023 1 95.94 112 LYS B CA 1
ATOM 2655 C C . LYS B 1 112 ? 6.773 34.906 8.43 1 95.94 112 LYS B C 1
ATOM 2657 O O . LYS B 1 112 ? 7.473 35.656 9.125 1 95.94 112 LYS B O 1
ATOM 2662 N N . LYS B 1 113 ? 6.516 35.188 7.188 1 96.56 113 LYS B N 1
ATOM 2663 C CA . LYS B 1 113 ? 7.051 36.375 6.531 1 96.56 113 LYS B CA 1
ATOM 2664 C C . LYS B 1 113 ? 6.484 37.656 7.16 1 96.56 113 LYS B C 1
ATOM 2666 O O . LYS B 1 113 ? 7.211 38.625 7.344 1 96.56 113 LYS B O 1
ATOM 2671 N N . LYS B 1 114 ? 5.199 37.562 7.445 1 96.75 114 LYS B N 1
ATOM 2672 C CA . LYS B 1 114 ? 4.559 38.719 8.062 1 96.75 114 LYS B CA 1
ATOM 2673 C C . LYS B 1 114 ? 5.113 38.969 9.461 1 96.75 114 LYS B C 1
ATOM 2675 O O . LYS B 1 114 ? 5.297 40.125 9.867 1 96.75 114 LYS B O 1
ATOM 2680 N N . VAL B 1 115 ? 5.395 37.875 10.164 1 96.88 115 VAL B N 1
ATOM 2681 C CA . VAL B 1 115 ? 5.977 38 11.5 1 96.88 115 VAL B CA 1
ATOM 2682 C C . VAL B 1 115 ? 7.363 38.625 11.406 1 96.88 115 VAL B C 1
ATOM 2684 O O . VAL B 1 115 ? 7.699 39.5 12.195 1 96.88 115 VAL B O 1
ATOM 2687 N N . GLU B 1 116 ? 8.141 38.25 10.422 1 96.12 116 GLU B N 1
ATOM 2688 C CA . GLU B 1 116 ? 9.469 38.812 10.203 1 96.12 116 GLU B CA 1
ATOM 2689 C C . GLU B 1 116 ? 9.367 40.312 9.836 1 96.12 116 GLU B C 1
ATOM 2691 O O . GLU B 1 116 ? 10.141 41.125 10.328 1 96.12 116 GLU B O 1
ATOM 2696 N N . LYS B 1 117 ? 8.438 40.594 8.969 1 97.38 117 LYS B N 1
ATOM 2697 C CA . LYS B 1 117 ? 8.211 41.969 8.562 1 97.38 117 LYS B CA 1
ATOM 2698 C C . LYS B 1 117 ? 7.855 42.844 9.766 1 97.38 117 LYS B C 1
ATOM 2700 O O . LYS B 1 117 ? 8.359 43.969 9.898 1 97.38 117 LYS B O 1
ATOM 2705 N N . ARG B 1 118 ? 7 42.281 10.625 1 96.19 118 ARG B N 1
ATOM 2706 C CA . ARG B 1 118 ? 6.645 43 11.844 1 96.19 118 ARG B CA 1
ATOM 2707 C C . ARG B 1 118 ? 7.887 43.312 12.688 1 96.19 118 ARG B C 1
ATOM 2709 O O . ARG B 1 118 ? 8.031 44.406 13.219 1 96.19 118 ARG B O 1
ATOM 2716 N N . GLY B 1 119 ? 8.789 42.312 12.797 1 94.25 119 GLY B N 1
ATOM 2717 C CA . GLY B 1 119 ? 10.031 42.531 13.523 1 94.25 119 GLY B CA 1
ATOM 2718 C C . GLY B 1 119 ? 10.883 43.656 12.945 1 94.25 119 GLY B C 1
ATOM 2719 O O . GLY B 1 119 ? 11.414 44.469 13.68 1 94.25 119 GLY B O 1
ATOM 2720 N N . ARG B 1 120 ? 10.961 43.781 11.703 1 96.38 120 ARG B N 1
ATOM 2721 C CA . ARG B 1 120 ? 11.719 44.812 11.023 1 96.38 120 ARG B CA 1
ATOM 2722 C C . ARG B 1 120 ? 11.07 46.188 11.219 1 96.38 120 ARG B C 1
ATOM 2724 O O . ARG B 1 120 ? 11.766 47.188 11.445 1 96.38 120 ARG B O 1
ATOM 2731 N N . LYS B 1 121 ? 9.781 46.156 11.117 1 96.38 121 LYS B N 1
ATOM 2732 C CA . LYS B 1 121 ? 9.07 47.406 11.242 1 96.38 121 LYS B CA 1
ATOM 2733 C C . LYS B 1 121 ? 9.133 47.938 12.672 1 96.38 121 LYS B C 1
ATOM 2735 O O . LYS B 1 121 ? 9.109 49.156 12.891 1 96.38 121 LYS B O 1
ATOM 2740 N N . LEU B 1 122 ? 9.227 46.969 13.578 1 93.81 122 LEU B N 1
ATOM 2741 C CA . LEU B 1 122 ? 9.453 47.406 14.961 1 93.81 122 LEU B CA 1
ATOM 2742 C C . LEU B 1 122 ? 10.797 48.094 15.109 1 93.81 122 LEU B C 1
ATOM 2744 O O . LEU B 1 122 ? 10.898 49.125 15.781 1 93.81 122 LEU B O 1
ATOM 2748 N N . VAL B 1 123 ? 11.812 47.562 14.508 1 94.19 123 VAL B N 1
ATOM 2749 C CA . VAL B 1 123 ? 13.148 48.156 14.531 1 94.19 123 VAL B CA 1
ATOM 2750 C C . VAL B 1 123 ? 13.125 49.5 13.859 1 94.19 123 VAL B C 1
ATOM 2752 O O . VAL B 1 123 ? 13.711 50.469 14.367 1 94.19 123 VAL B O 1
ATOM 2755 N N . ASP B 1 124 ? 12.406 49.625 12.734 1 96.12 124 ASP B N 1
ATOM 2756 C CA . ASP B 1 124 ? 12.25 50.906 12.039 1 96.12 124 ASP B CA 1
ATOM 2757 C C . ASP B 1 124 ? 11.578 51.938 12.945 1 96.12 124 ASP B C 1
ATOM 2759 O O . ASP B 1 124 ? 11.992 53.125 12.977 1 96.12 124 ASP B O 1
ATOM 2763 N N . TYR B 1 125 ? 10.602 51.5 13.609 1 95.75 125 TYR B N 1
ATOM 2764 C CA . TYR B 1 125 ? 9.859 52.375 14.516 1 95.75 125 TYR B CA 1
ATOM 2765 C C . TYR B 1 125 ? 10.75 52.875 15.648 1 95.75 125 TYR B C 1
ATOM 2767 O O . TYR B 1 125 ? 10.766 54.062 15.961 1 95.75 125 TYR B O 1
ATOM 2775 N N . ASP B 1 126 ? 11.539 51.938 16.203 1 93.75 126 ASP B N 1
ATOM 2776 C CA . ASP B 1 126 ? 12.453 52.312 17.281 1 93.75 126 ASP B CA 1
ATOM 2777 C C . ASP B 1 126 ? 13.523 53.281 16.797 1 93.75 126 ASP B C 1
ATOM 2779 O O . ASP B 1 126 ? 13.852 54.25 17.484 1 93.75 126 ASP B O 1
ATOM 2783 N N . SER B 1 127 ? 14.023 53.031 15.648 1 94.5 127 SER B N 1
ATOM 2784 C CA . SER B 1 127 ? 15.031 53.906 15.055 1 94.5 127 SER B CA 1
ATOM 2785 C C . SER B 1 127 ? 14.469 55.312 14.805 1 94.5 127 SER B C 1
ATOM 2787 O O . SER B 1 127 ? 15.133 56.312 15.078 1 94.5 127 SER B O 1
ATOM 2789 N N . ALA B 1 128 ? 13.227 55.312 14.305 1 95.62 128 ALA B N 1
ATOM 2790 C CA . ALA B 1 128 ? 12.578 56.594 14.047 1 95.62 128 ALA B CA 1
ATOM 2791 C C . ALA B 1 128 ? 12.312 57.344 15.344 1 95.62 128 ALA B C 1
ATOM 2793 O O . ALA B 1 128 ? 12.43 58.562 15.398 1 95.62 128 ALA B O 1
ATOM 2794 N N . LYS B 1 129 ? 11.945 56.594 16.312 1 94.19 129 LYS B N 1
ATOM 2795 C CA . LYS B 1 129 ? 11.703 57.188 17.641 1 94.19 129 LYS B CA 1
ATOM 2796 C C . LYS B 1 129 ? 12.984 57.781 18.203 1 94.19 129 LYS B C 1
ATOM 2798 O O . LYS B 1 129 ? 12.969 58.906 18.719 1 94.19 129 LYS B O 1
ATOM 2803 N N . HIS B 1 130 ? 14.102 57.062 18.078 1 93.56 130 HIS B N 1
ATOM 2804 C CA . HIS B 1 130 ? 15.398 57.562 18.547 1 93.56 130 HIS B CA 1
ATOM 2805 C C . HIS B 1 130 ? 15.82 58.812 17.781 1 93.56 130 HIS B C 1
ATOM 2807 O O . HIS B 1 130 ? 16.312 59.75 18.375 1 93.56 130 HIS B O 1
ATOM 2813 N N . SER B 1 131 ? 15.648 58.844 16.438 1 94.44 131 SER B N 1
ATOM 2814 C CA . SER B 1 131 ? 15.984 60 15.609 1 94.44 131 SER B CA 1
ATOM 2815 C C . SER B 1 131 ? 15.172 61.219 15.992 1 94.44 131 SER B C 1
ATOM 2817 O O . SER B 1 131 ? 15.711 62.312 16.109 1 94.44 131 SER B O 1
ATOM 2819 N N . TYR B 1 132 ? 13.914 61 16.203 1 93.88 132 TYR B N 1
ATOM 2820 C CA . TYR B 1 132 ? 13.016 62.062 16.594 1 93.88 132 TYR B CA 1
ATOM 2821 C C . TYR B 1 132 ? 13.445 62.688 17.922 1 93.88 132 TYR B C 1
ATOM 2823 O O . TYR B 1 132 ? 13.555 63.906 18.062 1 93.88 132 TYR B O 1
ATOM 2831 N N . ASN B 1 133 ? 13.758 61.781 18.875 1 92.62 133 ASN B N 1
ATOM 2832 C CA . ASN B 1 133 ? 14.164 62.25 20.188 1 92.62 133 ASN B CA 1
ATOM 2833 C C . ASN B 1 133 ? 15.484 63.031 20.141 1 92.62 133 ASN B C 1
ATOM 2835 O O . ASN B 1 133 ? 15.656 64 20.828 1 92.62 133 ASN B O 1
ATOM 2839 N N . SER B 1 134 ? 16.406 62.531 19.344 1 92.25 134 SER B N 1
ATOM 2840 C CA . SER B 1 134 ? 17.719 63.188 19.203 1 92.25 134 SER B CA 1
ATOM 2841 C C . SER B 1 134 ? 17.594 64.562 18.594 1 92.25 134 SER B C 1
ATOM 2843 O O . SER B 1 134 ? 18.203 65.5 19.078 1 92.25 134 SER B O 1
ATOM 2845 N N . ILE B 1 135 ? 16.734 64.75 17.578 1 92.38 135 ILE B N 1
ATOM 2846 C CA . ILE B 1 135 ? 16.562 66 16.891 1 92.38 135 ILE B CA 1
ATOM 2847 C C . ILE B 1 135 ? 15.789 67 17.766 1 92.38 135 ILE B C 1
ATOM 2849 O O . ILE B 1 135 ? 16.094 68.188 17.812 1 92.38 135 ILE B O 1
ATOM 2853 N N . LYS B 1 136 ? 14.812 66.5 18.531 1 88.38 136 LYS B N 1
ATOM 2854 C CA . LYS B 1 136 ? 14.031 67.312 19.453 1 88.38 136 LYS B CA 1
ATOM 2855 C C . LYS B 1 136 ? 14.906 67.875 20.562 1 88.38 136 LYS B C 1
ATOM 2857 O O . LYS B 1 136 ? 14.742 69.062 20.953 1 88.38 136 LYS B O 1
ATOM 2862 N N . ALA B 1 137 ? 15.828 67.125 20.984 1 89.31 137 ALA B N 1
ATOM 2863 C CA . ALA B 1 137 ? 16.703 67.5 22.062 1 89.31 137 ALA B CA 1
ATOM 2864 C C . ALA B 1 137 ? 17.719 68.562 21.594 1 89.31 137 ALA B C 1
ATOM 2866 O O . ALA B 1 137 ? 18.125 69.438 22.344 1 89.31 137 ALA B O 1
ATOM 2867 N N . SER B 1 138 ? 18.109 68.438 20.359 1 85.38 138 SER B N 1
ATOM 2868 C CA . SER B 1 138 ? 19.156 69.312 19.844 1 85.38 138 SER B CA 1
ATOM 2869 C C . SER B 1 138 ? 18.562 70.562 19.219 1 85.38 138 SER B C 1
ATOM 2871 O O . SER B 1 138 ? 19.297 71.562 18.922 1 85.38 138 SER B O 1
ATOM 2873 N N . SER B 1 139 ? 17.25 70.562 18.922 1 80.25 139 SER B N 1
ATOM 2874 C CA . SER B 1 139 ? 16.656 71.688 18.188 1 80.25 139 SER B CA 1
ATOM 2875 C C . SER B 1 139 ? 16.438 72.875 19.078 1 80.25 139 SER B C 1
ATOM 2877 O O . SER B 1 139 ? 15.883 72.75 20.172 1 80.25 139 SER B O 1
ATOM 2879 N N . LYS B 1 140 ? 17.078 73.938 18.828 1 76.75 140 LYS B N 1
ATOM 2880 C CA . LYS B 1 140 ? 16.953 75.188 19.547 1 76.75 140 LYS B CA 1
ATOM 2881 C C . LYS B 1 140 ? 15.68 75.938 19.141 1 76.75 140 LYS B C 1
ATOM 2883 O O . LYS B 1 140 ? 15.172 76.75 19.891 1 76.75 140 LYS B O 1
ATOM 2888 N N . LYS B 1 141 ? 15.203 75.688 17.906 1 77.25 141 LYS B N 1
ATOM 2889 C CA . LYS B 1 141 ? 14.078 76.438 17.328 1 77.25 141 LYS B CA 1
ATOM 2890 C C . LYS B 1 141 ? 12.75 75.75 17.688 1 77.25 141 LYS B C 1
ATOM 2892 O O . LYS B 1 141 ? 11.688 76.25 17.297 1 77.25 141 LYS B O 1
ATOM 2897 N N . GLY B 1 142 ? 12.75 74.75 18.406 1 67.69 142 GLY B N 1
ATOM 2898 C CA . GLY B 1 142 ? 11.562 74.062 18.875 1 67.69 142 GLY B CA 1
ATOM 2899 C C . GLY B 1 142 ? 10.758 73.438 17.75 1 67.69 142 GLY B C 1
ATOM 2900 O O . GLY B 1 142 ? 11.32 72.812 16.859 1 67.69 142 GLY B O 1
ATOM 2901 N N . ASP B 1 143 ? 9.438 73.75 17.625 1 70.06 143 ASP B N 1
ATOM 2902 C CA . ASP B 1 143 ? 8.477 73.125 16.703 1 70.06 143 ASP B CA 1
ATOM 2903 C C . ASP B 1 143 ? 8.594 73.688 15.305 1 70.06 143 ASP B C 1
ATOM 2905 O O . ASP B 1 143 ? 8.078 73.125 14.344 1 70.06 143 ASP B O 1
ATOM 2909 N N . GLN B 1 144 ? 9.414 74.938 15.125 1 78.06 144 GLN B N 1
ATOM 2910 C CA . GLN B 1 144 ? 9.531 75.562 13.836 1 78.06 144 GLN B CA 1
ATOM 2911 C C . GLN B 1 144 ? 10.68 75 13.016 1 78.06 144 GLN B C 1
ATOM 2913 O O . GLN B 1 144 ? 10.875 75.375 11.859 1 78.06 144 GLN B O 1
ATOM 2918 N N . ASP B 1 145 ? 11.383 74 13.562 1 81.81 145 ASP B N 1
ATOM 2919 C CA . ASP B 1 145 ? 12.516 73.375 12.883 1 81.81 145 ASP B CA 1
ATOM 2920 C C . ASP B 1 145 ? 12.039 72.438 11.805 1 81.81 145 ASP B C 1
ATOM 2922 O O . ASP B 1 145 ? 11.367 71.438 12.102 1 81.81 145 ASP B O 1
ATOM 2926 N N . PRO B 1 146 ? 12.242 72.688 10.516 1 87.69 146 PRO B N 1
ATOM 2927 C CA . PRO B 1 146 ? 11.844 71.812 9.43 1 87.69 146 PRO B CA 1
ATOM 2928 C C . PRO B 1 146 ? 12.367 70.375 9.617 1 87.69 146 PRO B C 1
ATOM 2930 O O . PRO B 1 146 ? 11.727 69.438 9.18 1 87.69 146 PRO B O 1
ATOM 2933 N N . LYS B 1 147 ? 13.516 70.25 10.297 1 89.38 147 LYS B N 1
ATOM 2934 C CA . LYS B 1 147 ? 14.078 68.938 10.547 1 89.38 147 LYS B CA 1
ATOM 2935 C C . LYS B 1 147 ? 13.203 68.125 11.516 1 89.38 147 LYS B C 1
ATOM 2937 O O . LYS B 1 147 ? 13.07 66.875 11.383 1 89.38 147 LYS B O 1
ATOM 2942 N N . LEU B 1 148 ? 12.625 68.75 12.391 1 90.88 148 LEU B N 1
ATOM 2943 C CA . LEU B 1 148 ? 11.75 68.062 13.359 1 90.88 148 LEU B CA 1
ATOM 2944 C C . LEU B 1 148 ? 10.445 67.625 12.711 1 90.88 148 LEU B C 1
ATOM 2946 O O . LEU B 1 148 ? 9.891 66.625 13.062 1 90.88 148 LEU B O 1
ATOM 2950 N N . ALA B 1 149 ? 9.938 68.5 11.766 1 90.56 149 ALA B N 1
ATOM 2951 C CA . ALA B 1 149 ? 8.727 68.188 11.031 1 90.56 149 ALA B CA 1
ATOM 2952 C C . ALA B 1 149 ? 8.938 66.875 10.227 1 90.56 149 ALA B C 1
ATOM 2954 O O . ALA B 1 149 ? 8.055 66 10.195 1 90.56 149 ALA B O 1
ATOM 2955 N N . LYS B 1 150 ? 10.078 66.75 9.633 1 93.06 150 LYS B N 1
ATOM 2956 C CA . LYS B 1 150 ? 10.406 65.562 8.867 1 93.06 150 LYS B CA 1
ATOM 2957 C C . LYS B 1 150 ? 10.539 64.312 9.781 1 93.06 150 LYS B C 1
ATOM 2959 O O . LYS B 1 150 ? 10.016 63.281 9.469 1 93.06 150 LYS B O 1
ATOM 2964 N N . ALA B 1 151 ? 11.164 64.438 10.883 1 93.81 151 ALA B N 1
ATOM 2965 C CA . ALA B 1 151 ? 11.336 63.375 11.844 1 93.81 151 ALA B CA 1
ATOM 2966 C C . ALA B 1 151 ? 9.992 62.938 12.414 1 93.81 151 ALA B C 1
ATOM 2968 O O . ALA B 1 151 ? 9.789 61.75 12.664 1 93.81 151 ALA B O 1
ATOM 2969 N N . THR B 1 152 ? 9.086 63.906 12.586 1 93.69 152 THR B N 1
ATOM 2970 C CA . THR B 1 152 ? 7.75 63.594 13.086 1 93.69 152 THR B CA 1
ATOM 2971 C C . THR B 1 152 ? 6.973 62.75 12.07 1 93.69 152 THR B C 1
ATOM 2973 O O . THR B 1 152 ? 6.332 61.75 12.438 1 93.69 152 THR B O 1
ATOM 2976 N N . SER B 1 153 ? 7.086 63.188 10.859 1 95.5 153 SER B N 1
ATOM 2977 C CA . SER B 1 153 ? 6.406 62.438 9.805 1 95.5 153 SER B CA 1
ATOM 2978 C C . SER B 1 153 ? 6.961 61.031 9.672 1 95.5 153 SER B C 1
ATOM 2980 O O . SER B 1 153 ? 6.203 60.062 9.5 1 95.5 153 SER B O 1
ATOM 2982 N N . GLU B 1 154 ? 8.258 60.875 9.758 1 96.06 154 GLU B N 1
ATOM 2983 C CA . GLU B 1 154 ? 8.891 59.562 9.672 1 96.06 154 GLU B CA 1
ATOM 2984 C C . GLU B 1 154 ? 8.492 58.688 10.844 1 96.06 154 GLU B C 1
ATOM 2986 O O . GLU B 1 154 ? 8.234 57.469 10.672 1 96.06 154 GLU B O 1
ATOM 2991 N N . LEU B 1 155 ? 8.414 59.219 11.953 1 96.25 155 LEU B N 1
ATOM 2992 C CA . LEU B 1 155 ? 8 58.5 13.156 1 96.25 155 LEU B CA 1
ATOM 2993 C C . LEU B 1 155 ? 6.547 58.031 13.039 1 96.25 155 LEU B C 1
ATOM 2995 O O . LEU B 1 155 ? 6.23 56.875 13.336 1 96.25 155 LEU B O 1
ATOM 2999 N N . GLN B 1 156 ? 5.715 58.969 12.586 1 96.62 156 GLN B N 1
ATOM 3000 C CA . GLN B 1 156 ? 4.301 58.625 12.445 1 96.62 156 GLN B CA 1
ATOM 3001 C C . GLN B 1 156 ? 4.098 57.5 11.43 1 96.62 156 GLN B C 1
ATOM 3003 O O . GLN B 1 156 ? 3.295 56.594 11.648 1 96.62 156 GLN B O 1
ATOM 3008 N N . ASN B 1 157 ? 4.805 57.562 10.391 1 97.19 157 ASN B N 1
ATOM 3009 C CA . ASN B 1 157 ? 4.707 56.531 9.367 1 97.19 157 ASN B CA 1
ATOM 3010 C C . ASN B 1 157 ? 5.203 55.188 9.883 1 97.19 157 ASN B C 1
ATOM 3012 O O . ASN B 1 157 ? 4.562 54.156 9.648 1 97.19 157 ASN B O 1
ATOM 3016 N N . ALA B 1 158 ? 6.309 55.156 10.539 1 96.62 158 ALA B N 1
ATOM 3017 C CA . ALA B 1 158 ? 6.875 53.906 11.094 1 96.62 158 ALA B CA 1
ATOM 3018 C C . ALA B 1 158 ? 5.945 53.312 12.141 1 96.62 158 ALA B C 1
ATOM 3020 O O . ALA B 1 158 ? 5.738 52.094 12.172 1 96.62 158 ALA B O 1
ATOM 3021 N N . GLU B 1 159 ? 5.375 54.156 12.961 1 95.25 159 GLU B N 1
ATOM 3022 C CA . GLU B 1 159 ? 4.445 53.719 14 1 95.25 159 GLU B CA 1
ATOM 3023 C C . GLU B 1 159 ? 3.191 53.094 13.383 1 95.25 159 GLU B C 1
ATOM 3025 O O . GLU B 1 159 ? 2.766 52.031 13.789 1 95.25 159 GLU B O 1
ATOM 3030 N N . THR B 1 160 ? 2.672 53.844 12.422 1 96.81 160 THR B N 1
ATOM 3031 C CA . THR B 1 160 ? 1.448 53.375 11.781 1 96.81 160 THR B CA 1
ATOM 3032 C C . THR B 1 160 ? 1.665 52 11.133 1 96.81 160 THR B C 1
ATOM 3034 O O . THR B 1 160 ? 0.849 51.094 11.289 1 96.81 160 THR B O 1
ATOM 3037 N N . THR B 1 161 ? 2.729 51.844 10.461 1 96.44 161 THR B N 1
ATOM 3038 C CA . THR B 1 161 ? 3.027 50.594 9.766 1 96.44 161 THR B CA 1
ATOM 3039 C C . THR B 1 161 ? 3.184 49.438 10.766 1 96.44 161 THR B C 1
ATOM 3041 O O . THR B 1 161 ? 2.602 48.375 10.578 1 96.44 161 THR B O 1
ATOM 3044 N N . PHE B 1 162 ? 3.908 49.688 11.789 1 95.69 162 PHE B N 1
ATOM 3045 C CA . PHE B 1 162 ? 4.137 48.688 12.797 1 95.69 162 PHE B CA 1
ATOM 3046 C C . PHE B 1 162 ? 2.836 48.312 13.5 1 95.69 162 PHE B C 1
ATOM 3048 O O . PHE B 1 162 ? 2.516 47.125 13.641 1 95.69 162 PHE B O 1
ATOM 3055 N N . VAL B 1 163 ? 2.07 49.344 13.898 1 94.56 163 VAL B N 1
ATOM 3056 C CA . VAL B 1 163 ? 0.862 49.125 14.688 1 94.56 163 VAL B CA 1
ATOM 3057 C C . VAL B 1 163 ? -0.159 48.344 13.859 1 94.56 163 VAL B C 1
ATOM 3059 O O . VAL B 1 163 ? -0.82 47.438 14.367 1 94.56 163 VAL B O 1
ATOM 3062 N N . GLU B 1 164 ? -0.22 48.688 12.617 1 95.62 164 GLU B N 1
ATOM 3063 C CA . GLU B 1 164 ? -1.146 47.969 11.734 1 95.62 164 GLU B CA 1
ATOM 3064 C C . GLU B 1 164 ? -0.761 46.5 11.586 1 95.62 164 GLU B C 1
ATOM 3066 O O . GLU B 1 164 ? -1.61 45.625 11.711 1 95.62 164 GLU B O 1
ATOM 3071 N N . LEU B 1 165 ? 0.492 46.281 11.391 1 95.06 165 LEU B N 1
ATOM 3072 C CA . LEU B 1 165 ? 0.997 44.906 11.25 1 95.06 165 LEU B CA 1
ATOM 3073 C C . LEU B 1 165 ? 0.817 44.125 12.555 1 95.06 165 LEU B C 1
ATOM 3075 O O . LEU B 1 165 ? 0.391 42.969 12.531 1 95.06 165 LEU B O 1
ATOM 3079 N N . ASN B 1 166 ? 1.112 44.781 13.586 1 93.69 166 ASN B N 1
ATOM 3080 C CA . ASN B 1 166 ? 1 44.188 14.906 1 93.69 166 ASN B CA 1
ATOM 3081 C C . ASN B 1 166 ? -0.444 43.812 15.227 1 93.69 166 ASN B C 1
ATOM 3083 O O . ASN B 1 166 ? -0.714 42.719 15.703 1 93.69 166 ASN B O 1
ATOM 3087 N N . LYS B 1 167 ? -1.326 44.719 14.93 1 94.62 167 LYS B N 1
ATOM 3088 C CA . LYS B 1 167 ? -2.746 44.469 15.164 1 94.62 167 LYS B CA 1
ATOM 3089 C C . LYS B 1 167 ? -3.246 43.281 14.336 1 94.62 167 LYS B C 1
ATOM 3091 O O . LYS B 1 167 ? -3.949 42.406 14.852 1 94.62 167 LYS B O 1
ATOM 3096 N N . GLU B 1 168 ? -2.873 43.25 13.141 1 96.25 168 GLU B N 1
ATOM 3097 C CA . GLU B 1 168 ? -3.268 42.188 12.234 1 96.25 168 GLU B CA 1
ATOM 3098 C C . GLU B 1 168 ? -2.766 40.812 12.734 1 96.25 168 GLU B C 1
ATOM 3100 O O . GLU B 1 168 ? -3.529 39.844 12.797 1 96.25 168 GLU B O 1
ATOM 3105 N N . LEU B 1 169 ? -1.528 40.781 13.109 1 96.25 169 LEU B N 1
ATOM 3106 C CA . LEU B 1 169 ? -0.901 39.531 13.523 1 96.25 169 LEU B CA 1
ATOM 3107 C C . LEU B 1 169 ? -1.467 39.062 14.859 1 96.25 169 LEU B C 1
ATOM 3109 O O . LEU B 1 169 ? -1.623 37.844 15.078 1 96.25 169 LEU B O 1
ATOM 3113 N N . LEU B 1 170 ? -1.811 39.969 15.727 1 94.88 170 LEU B N 1
ATOM 3114 C CA . LEU B 1 170 ? -2.367 39.625 17.031 1 94.88 170 LEU B CA 1
ATOM 3115 C C . LEU B 1 170 ? -3.777 39.062 16.875 1 94.88 170 LEU B C 1
ATOM 3117 O O . LEU B 1 170 ? -4.289 38.406 17.781 1 94.88 170 LEU B O 1
ATOM 3121 N N . GLU B 1 171 ? -4.359 39.312 15.695 1 95.19 171 GLU B N 1
ATOM 3122 C CA . GLU B 1 171 ? -5.664 38.719 15.383 1 95.19 171 GLU B CA 1
ATOM 3123 C C . GLU B 1 171 ? -5.523 37.375 14.688 1 95.19 171 GLU B C 1
ATOM 3125 O O . GLU B 1 171 ? -6.195 36.406 15.047 1 95.19 171 GLU B O 1
ATOM 3130 N N . ILE B 1 172 ? -4.629 37.219 13.797 1 96.12 172 ILE B N 1
ATOM 3131 C CA . ILE B 1 172 ? -4.562 36.062 12.898 1 96.12 172 ILE B CA 1
ATOM 3132 C C . ILE B 1 172 ? -3.814 34.938 13.57 1 96.12 172 ILE B C 1
ATOM 3134 O O . ILE B 1 172 ? -4.168 33.75 13.391 1 96.12 172 ILE B O 1
ATOM 3138 N N . LEU B 1 173 ? -2.777 35.219 14.359 1 95.94 173 LEU B N 1
ATOM 3139 C CA . LEU B 1 173 ? -1.902 34.219 14.914 1 95.94 173 LEU B CA 1
ATOM 3140 C C . LEU B 1 173 ? -2.664 33.312 15.875 1 95.94 173 LEU B C 1
ATOM 3142 O O . LEU B 1 173 ? -2.621 32.062 15.758 1 95.94 173 LEU B O 1
ATOM 3146 N N . PRO B 1 174 ? -3.4 33.906 16.812 1 94.94 174 PRO B N 1
ATOM 3147 C CA . PRO B 1 174 ? -4.172 33.031 17.703 1 94.94 174 PRO B CA 1
ATOM 3148 C C . PRO B 1 174 ? -5.234 32.25 16.969 1 94.94 174 PRO B C 1
ATOM 3150 O O . PRO B 1 174 ? -5.465 31.078 17.297 1 94.94 174 PRO B O 1
ATOM 3153 N N . ALA B 1 175 ? -5.867 32.844 16 1 94.06 175 ALA B N 1
ATOM 3154 C CA . ALA B 1 175 ? -6.867 32.125 15.203 1 94.06 175 ALA B CA 1
ATOM 3155 C C . ALA B 1 175 ? -6.25 30.969 14.453 1 94.06 175 ALA B C 1
ATOM 3157 O O . ALA B 1 175 ? -6.836 29.875 14.391 1 94.06 175 ALA B O 1
ATOM 3158 N N . THR B 1 176 ? -5.121 31.188 13.906 1 94.25 176 THR B N 1
ATOM 3159 C CA . THR B 1 176 ? -4.395 30.141 13.211 1 94.25 176 THR B CA 1
ATOM 3160 C C . THR B 1 176 ? -4.02 29.016 14.172 1 94.25 176 THR B C 1
ATOM 3162 O O . THR B 1 176 ? -4.227 27.828 13.859 1 94.25 176 THR B O 1
ATOM 3165 N N . TYR B 1 177 ? -3.58 29.344 15.258 1 93.12 177 TYR B N 1
ATOM 3166 C CA . TYR B 1 177 ? -3.197 28.359 16.25 1 93.12 177 TYR B CA 1
ATOM 3167 C C . TYR B 1 177 ? -4.398 27.516 16.688 1 93.12 177 TYR B C 1
ATOM 3169 O O . TYR B 1 177 ? -4.297 26.297 16.812 1 93.12 177 TYR B O 1
ATOM 3177 N N . ASP B 1 178 ? -5.492 28.141 16.812 1 90.69 178 ASP B N 1
ATOM 3178 C CA . ASP B 1 178 ? -6.711 27.469 17.25 1 90.69 178 ASP B CA 1
ATOM 3179 C C . ASP B 1 178 ? -7.246 26.547 16.156 1 90.69 178 ASP B C 1
ATOM 3181 O O . ASP B 1 178 ? -7.941 25.562 16.453 1 90.69 178 ASP B O 1
ATOM 3185 N N . SER B 1 179 ? -6.992 26.828 14.945 1 90.06 179 SER B N 1
ATOM 3186 C CA . SER B 1 179 ? -7.48 26.031 13.82 1 90.06 179 SER B CA 1
ATOM 3187 C C . SER B 1 179 ? -6.773 24.672 13.758 1 90.06 179 SER B C 1
ATOM 3189 O O . SER B 1 179 ? -7.211 23.781 13.031 1 90.06 179 SER B O 1
ATOM 3191 N N . ARG B 1 180 ? -5.66 24.547 14.539 1 89.25 180 ARG B N 1
ATOM 3192 C CA . ARG B 1 180 ? -4.859 23.328 14.477 1 89.25 180 ARG B CA 1
ATOM 3193 C C . ARG B 1 180 ? -5.691 22.094 14.82 1 89.25 180 ARG B C 1
ATOM 3195 O O . ARG B 1 180 ? -5.535 21.047 14.203 1 89.25 180 ARG B O 1
ATOM 3202 N N . ILE B 1 181 ? -6.562 22.281 15.773 1 86.06 181 ILE B N 1
ATOM 3203 C CA . ILE B 1 181 ? -7.371 21.156 16.234 1 86.06 181 ILE B CA 1
ATOM 3204 C C . ILE B 1 181 ? -8.328 20.734 15.133 1 86.06 181 ILE B C 1
ATOM 3206 O O . ILE B 1 181 ? -8.406 19.547 14.805 1 86.06 181 ILE B O 1
ATOM 3210 N N . THR B 1 182 ? -9.008 21.719 14.609 1 87.25 182 THR B N 1
ATOM 3211 C CA . THR B 1 182 ? -9.961 21.422 13.547 1 87.25 182 THR B CA 1
ATOM 3212 C C . THR B 1 182 ? -9.266 20.766 12.352 1 87.25 182 THR B C 1
ATOM 3214 O O . THR B 1 182 ? -9.766 19.797 11.789 1 87.25 182 THR B O 1
ATOM 3217 N N . PHE B 1 183 ? -8.195 21.328 12.008 1 90.88 183 PHE B N 1
ATOM 3218 C CA . PHE B 1 183 ? -7.43 20.781 10.898 1 90.88 183 PHE B CA 1
ATOM 3219 C C . PHE B 1 183 ? -7.043 19.328 11.164 1 90.88 183 PHE B C 1
ATOM 3221 O O . PHE B 1 183 ? -7.215 18.469 10.305 1 90.88 183 PHE B O 1
ATOM 3228 N N . PHE B 1 184 ? -6.5 19.094 12.297 1 88.31 184 PHE B N 1
ATOM 3229 C CA . PHE B 1 184 ? -6.051 17.766 12.68 1 88.31 184 PHE B CA 1
ATOM 3230 C C . PHE B 1 184 ? -7.211 16.781 12.672 1 88.31 184 PHE B C 1
ATOM 3232 O O . PHE B 1 184 ? -7.102 15.688 12.102 1 88.31 184 PHE B O 1
ATOM 3239 N N . VAL B 1 185 ? -8.266 17.141 13.203 1 84 185 VAL B N 1
ATOM 3240 C CA . VAL B 1 185 ? -9.445 16.281 13.289 1 84 185 VAL B CA 1
ATOM 3241 C C . VAL B 1 185 ? -9.969 15.977 11.891 1 84 185 VAL B C 1
ATOM 3243 O O . VAL B 1 185 ? -10.273 14.828 11.57 1 84 185 VAL B O 1
ATOM 3246 N N . ASP B 1 186 ? -10.023 17 11.094 1 87.06 186 ASP B N 1
ATOM 3247 C CA . ASP B 1 186 ? -10.508 16.828 9.727 1 87.06 186 ASP B CA 1
ATOM 3248 C C . ASP B 1 186 ? -9.609 15.859 8.953 1 87.06 186 ASP B C 1
ATOM 3250 O O . ASP B 1 186 ? -10.109 15.016 8.203 1 87.06 186 ASP B O 1
ATOM 3254 N N . THR B 1 187 ? -8.344 16.047 9.125 1 88.69 187 THR B N 1
ATOM 3255 C CA . THR B 1 187 ? -7.379 15.188 8.445 1 88.69 187 THR B CA 1
ATOM 3256 C C . THR B 1 187 ? -7.523 13.734 8.906 1 88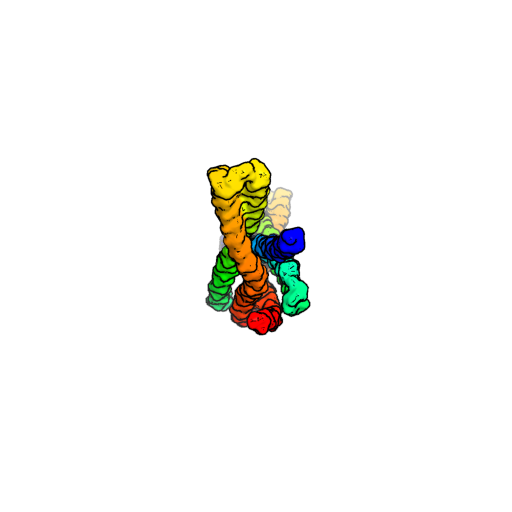.69 187 THR B C 1
ATOM 3258 O O . THR B 1 187 ? -7.602 12.82 8.086 1 88.69 187 THR B O 1
ATOM 3261 N N . LEU B 1 188 ? -7.645 13.523 10.156 1 86.12 188 LEU B N 1
ATOM 3262 C CA . LEU B 1 188 ? -7.789 12.188 10.727 1 86.12 188 LEU B CA 1
ATOM 3263 C C . LEU B 1 188 ? -9.102 11.547 10.289 1 86.12 188 LEU B C 1
ATOM 3265 O O . LEU B 1 188 ? -9.141 10.359 9.953 1 86.12 188 LEU B O 1
ATOM 3269 N N . GLN B 1 189 ? -10.094 12.305 10.312 1 84.38 189 GLN B N 1
ATOM 3270 C CA . GLN B 1 189 ? -11.398 11.805 9.898 1 84.38 189 GLN B CA 1
ATOM 3271 C C . GLN B 1 189 ? -11.375 11.344 8.445 1 84.38 189 GLN B C 1
ATOM 3273 O O . GLN B 1 189 ? -11.93 10.297 8.102 1 84.38 189 GLN B O 1
ATOM 3278 N N . THR B 1 190 ? -10.805 12.172 7.672 1 87.19 190 THR B N 1
ATOM 3279 C CA . THR B 1 190 ? -10.703 11.805 6.262 1 87.19 190 THR B CA 1
ATOM 3280 C C . THR B 1 190 ? -9.93 10.5 6.098 1 87.19 190 THR B C 1
ATOM 3282 O O . THR B 1 190 ? -10.367 9.602 5.375 1 87.19 190 THR B O 1
ATOM 3285 N N . LEU B 1 191 ? -8.836 10.336 6.781 1 86.56 191 LEU B N 1
ATOM 3286 C CA . LEU B 1 191 ? -8.008 9.133 6.715 1 86.56 191 LEU B CA 1
ATOM 3287 C C . LEU B 1 191 ? -8.789 7.914 7.199 1 86.56 191 LEU B C 1
ATOM 3289 O O . LEU B 1 191 ? -8.797 6.875 6.531 1 86.56 191 LEU B O 1
ATOM 3293 N N . PHE B 1 192 ? -9.453 8.062 8.227 1 81.12 192 PHE B N 1
ATOM 3294 C CA . PHE B 1 192 ? -10.172 6.949 8.828 1 81.12 192 PHE B CA 1
ATOM 3295 C C . PHE B 1 192 ? -11.406 6.594 8.008 1 81.12 192 PHE B C 1
ATOM 3297 O O . PHE B 1 192 ? -11.703 5.414 7.801 1 81.12 192 PHE B O 1
ATOM 3304 N N . ASN B 1 193 ? -12.117 7.59 7.551 1 81.12 193 ASN B N 1
ATOM 3305 C CA . ASN B 1 193 ? -13.32 7.348 6.754 1 81.12 193 ASN B CA 1
ATOM 3306 C C . ASN B 1 193 ? -12.984 6.664 5.434 1 81.12 193 ASN B C 1
ATOM 3308 O O . ASN B 1 193 ? -13.719 5.793 4.977 1 81.12 193 ASN B O 1
ATOM 3312 N N . SER B 1 194 ? -11.961 7.09 4.863 1 81 194 SER B N 1
ATOM 3313 C CA . SER B 1 194 ? -11.555 6.492 3.596 1 81 194 SER B CA 1
ATOM 3314 C C . SER B 1 194 ? -11.172 5.027 3.773 1 81 194 SER B C 1
ATOM 3316 O O . SER B 1 194 ? -11.5 4.188 2.934 1 81 194 SER B O 1
ATOM 3318 N N . ASN B 1 195 ? -10.547 4.695 4.828 1 72.88 195 ASN B N 1
ATOM 3319 C CA . ASN B 1 195 ? -10.156 3.318 5.109 1 72.88 195 ASN B CA 1
ATOM 3320 C C . ASN B 1 195 ? -11.367 2.441 5.418 1 72.88 195 ASN B C 1
ATOM 3322 O O . ASN B 1 195 ? -11.414 1.278 5.016 1 72.88 195 ASN B O 1
ATOM 3326 N N . SER B 1 196 ? -12.359 3.016 6.066 1 70.19 196 SER B N 1
ATOM 3327 C CA . SER B 1 196 ? -13.562 2.281 6.445 1 70.19 196 SER B CA 1
ATOM 3328 C C . SER B 1 196 ? -14.406 1.93 5.227 1 70.19 196 SER B C 1
ATOM 3330 O O . SER B 1 196 ? -14.906 0.809 5.109 1 70.19 196 SER B O 1
ATOM 3332 N N . VAL B 1 197 ? -14.609 2.844 4.383 1 66.88 197 VAL B N 1
ATOM 3333 C CA . VAL B 1 197 ? -15.398 2.611 3.178 1 66.88 197 VAL B CA 1
ATOM 3334 C C . VAL B 1 197 ? -14.758 1.506 2.344 1 66.88 197 VAL B C 1
ATOM 3336 O O . VAL B 1 197 ? -15.445 0.604 1.859 1 66.88 197 VAL B O 1
ATOM 3339 N N . TYR B 1 198 ? -13.508 1.533 2.25 1 65.44 198 TYR B N 1
ATOM 3340 C CA . TYR B 1 198 ? -12.773 0.527 1.496 1 65.44 198 TYR B CA 1
ATOM 3341 C C . TYR B 1 198 ? -12.906 -0.847 2.141 1 65.44 198 TYR B C 1
ATOM 3343 O O . TYR B 1 198 ? -13.094 -1.85 1.445 1 65.44 198 TYR B O 1
ATOM 3351 N N . GLN B 1 199 ? -12.977 -0.836 3.359 1 63.75 199 GLN B N 1
ATOM 3352 C CA . GLN B 1 199 ? -13.078 -2.082 4.113 1 63.75 199 GLN B CA 1
ATOM 3353 C C . GLN B 1 199 ? -14.461 -2.699 3.979 1 63.75 199 GLN B C 1
ATOM 3355 O O . GLN B 1 199 ? -14.594 -3.916 3.824 1 63.75 199 GLN B O 1
ATOM 3360 N N . THR B 1 200 ? -15.477 -1.897 4.164 1 64.69 200 THR B N 1
ATOM 3361 C CA . THR B 1 200 ? -16.859 -2.371 4.078 1 64.69 200 THR B CA 1
ATOM 3362 C C . THR B 1 200 ? -17.125 -2.994 2.715 1 64.69 200 THR B C 1
ATOM 3364 O O . THR B 1 200 ? -17.75 -4.055 2.625 1 64.69 200 THR B O 1
ATOM 3367 N N . GLU B 1 201 ? -16.672 -2.412 1.739 1 64.94 201 GLU B N 1
ATOM 3368 C CA . GLU B 1 201 ? -16.906 -2.916 0.389 1 64.94 201 GLU B CA 1
ATOM 3369 C C . GLU B 1 201 ? -16.109 -4.191 0.131 1 64.94 201 GLU B C 1
ATOM 3371 O O . GLU B 1 201 ? -16.594 -5.105 -0.543 1 64.94 201 GLU B O 1
ATOM 3376 N N . ALA B 1 202 ? -14.898 -4.23 0.744 1 62.03 202 ALA B N 1
ATOM 3377 C CA . ALA B 1 202 ? -14.062 -5.426 0.626 1 62.03 202 ALA B CA 1
ATOM 3378 C C . ALA B 1 202 ? -14.711 -6.617 1.325 1 62.03 202 ALA B C 1
ATOM 3380 O O . ALA B 1 202 ? -14.602 -7.754 0.858 1 62.03 202 ALA B O 1
ATOM 3381 N N . SER B 1 203 ? -15.43 -6.359 2.379 1 64.12 203 SER B N 1
ATOM 3382 C CA . SER B 1 203 ? -16.125 -7.418 3.1 1 64.12 203 SER B CA 1
ATOM 3383 C C . SER B 1 203 ? -17.219 -8.039 2.24 1 64.12 203 SER B C 1
ATOM 3385 O O . SER B 1 203 ? -17.453 -9.242 2.293 1 64.12 203 SER B O 1
ATOM 3387 N N . LYS B 1 204 ? -17.859 -7.242 1.494 1 66.12 204 LYS B N 1
ATOM 3388 C CA . LYS B 1 204 ? -18.875 -7.75 0.571 1 66.12 204 LYS B CA 1
ATOM 3389 C C . LYS B 1 204 ? -18.25 -8.688 -0.46 1 66.12 204 LYS B C 1
ATOM 3391 O O . LYS B 1 204 ? -18.844 -9.711 -0.816 1 66.12 204 LYS B O 1
ATOM 3396 N N . VAL B 1 205 ? -17.109 -8.352 -0.815 1 64.88 205 VAL B N 1
ATOM 3397 C CA . VAL B 1 205 ? -16.344 -9.156 -1.772 1 64.88 205 VAL B CA 1
ATOM 3398 C C . VAL B 1 205 ? -15.984 -10.5 -1.145 1 64.88 205 VAL B C 1
ATOM 3400 O O . VAL B 1 205 ? -16.047 -11.539 -1.803 1 64.88 205 VAL B O 1
ATOM 3403 N N . LYS B 1 206 ? -15.688 -10.43 0.107 1 65 206 LYS B N 1
ATOM 3404 C CA . LYS B 1 206 ? -15.352 -11.656 0.823 1 65 206 LYS B CA 1
ATOM 3405 C C . LYS B 1 206 ? -16.5 -12.648 0.797 1 65 206 LYS B C 1
ATOM 3407 O O . LYS B 1 206 ? -16.297 -13.859 0.636 1 65 206 LYS B O 1
ATOM 3412 N N . GLU B 1 207 ? -17.656 -12.141 1.002 1 67.38 207 GLU B N 1
ATOM 3413 C CA . GLU B 1 207 ? -18.812 -13.016 0.967 1 67.38 207 GLU B CA 1
ATOM 3414 C C . GLU B 1 207 ? -18.953 -13.703 -0.39 1 67.38 207 GLU B C 1
ATOM 3416 O O . GLU B 1 207 ? -19.281 -14.891 -0.461 1 67.38 207 GLU B O 1
ATOM 3421 N N . LYS B 1 208 ? -18.703 -13.039 -1.439 1 68.75 208 LYS B N 1
ATOM 3422 C CA . LYS B 1 208 ? -18.797 -13.578 -2.793 1 68.75 208 LYS B CA 1
ATOM 3423 C C . LYS B 1 208 ? -17.656 -14.57 -3.062 1 68.75 208 LYS B C 1
ATOM 3425 O O . LYS B 1 208 ? -17.859 -15.57 -3.752 1 68.75 208 LYS B O 1
ATOM 3430 N N . GLU B 1 209 ? -16.531 -14.25 -2.543 1 70.5 209 GLU B N 1
ATOM 3431 C CA . GLU B 1 209 ? -15.367 -15.117 -2.635 1 70.5 209 GLU B CA 1
ATOM 3432 C C . GLU B 1 209 ? -15.656 -16.5 -2.049 1 70.5 209 GLU B C 1
ATOM 3434 O O . GLU B 1 209 ? -15.25 -17.516 -2.617 1 70.5 209 GLU B O 1
ATOM 3439 N N . ASN B 1 210 ? -16.281 -16.438 -0.881 1 69.19 210 ASN B N 1
ATOM 3440 C CA . ASN B 1 210 ? -16.609 -17.703 -0.222 1 69.19 210 ASN B CA 1
ATOM 3441 C C . ASN B 1 210 ? -17.469 -18.594 -1.112 1 69.19 210 ASN B C 1
ATOM 3443 O O . ASN B 1 210 ? -17.328 -19.812 -1.104 1 69.19 210 ASN B O 1
ATOM 3447 N N . GLN B 1 211 ? -18.203 -18.031 -1.925 1 69.06 211 GLN B N 1
ATOM 3448 C CA . GLN B 1 211 ? -19.047 -18.797 -2.844 1 69.06 211 GLN B CA 1
ATOM 3449 C C . GLN B 1 211 ? -18.219 -19.469 -3.926 1 69.06 211 GLN B C 1
ATOM 3451 O O . GLN B 1 211 ? -18.5 -20.609 -4.316 1 69.06 211 GLN B O 1
ATOM 3456 N N . ILE B 1 212 ? -17.188 -18.828 -4.375 1 67.62 212 ILE B N 1
ATOM 3457 C CA . ILE B 1 212 ? -16.312 -19.359 -5.418 1 67.62 212 ILE B CA 1
ATOM 3458 C C . ILE B 1 212 ? -15.539 -20.562 -4.883 1 67.62 212 ILE B C 1
ATOM 3460 O O . ILE B 1 212 ? -15.484 -21.609 -5.535 1 67.62 212 ILE B O 1
ATOM 3464 N N . PHE B 1 213 ? -15.078 -20.422 -3.686 1 69.44 213 PHE B N 1
ATOM 3465 C CA . PHE B 1 213 ? -14.195 -21.453 -3.16 1 69.44 213 PHE B CA 1
ATOM 3466 C C . PHE B 1 213 ? -14.992 -22.688 -2.729 1 69.44 213 PHE B C 1
ATOM 3468 O O . PHE B 1 213 ? -14.492 -23.812 -2.791 1 69.44 213 PHE B O 1
ATOM 3475 N N . GLU B 1 214 ? -16.219 -22.422 -2.377 1 70.88 214 GLU B N 1
ATOM 3476 C CA . GLU B 1 214 ? -17.094 -23.547 -2.072 1 70.88 214 GLU B CA 1
ATOM 3477 C C . GLU B 1 214 ? -17.297 -24.422 -3.299 1 70.88 214 GLU B C 1
ATOM 3479 O O . GLU B 1 214 ? -17.359 -25.656 -3.186 1 70.88 214 GLU B O 1
ATOM 3484 N N . VAL B 1 215 ? -17.281 -23.812 -4.41 1 65.94 215 VAL B N 1
ATOM 3485 C CA . VAL B 1 215 ? -17.516 -24.547 -5.645 1 65.94 215 VAL B CA 1
ATOM 3486 C C . VAL B 1 215 ? -16.281 -25.375 -6 1 65.94 215 VAL B C 1
ATOM 3488 O O . VAL B 1 215 ? -16.391 -26.516 -6.445 1 65.94 215 VAL B O 1
ATOM 3491 N N . PHE B 1 216 ? -15.18 -24.812 -5.742 1 67.25 216 PHE B N 1
ATOM 3492 C CA . PHE B 1 216 ? -13.938 -25.531 -6.023 1 67.25 216 PHE B CA 1
ATOM 3493 C C . PHE B 1 216 ? -13.781 -26.719 -5.086 1 67.25 216 PHE B C 1
ATOM 3495 O O . PHE B 1 216 ? -13.289 -27.781 -5.496 1 67.25 216 PHE B O 1
ATOM 3502 N N . GLU B 1 217 ? -14.156 -26.547 -3.83 1 63.69 217 GLU B N 1
ATOM 3503 C CA . GLU B 1 217 ? -14.055 -27.625 -2.865 1 63.69 217 GLU B CA 1
ATOM 3504 C C . GLU B 1 217 ? -15.039 -28.75 -3.191 1 63.69 217 GLU B C 1
ATOM 3506 O O . GLU B 1 217 ? -14.773 -29.922 -2.916 1 63.69 217 GLU B O 1
ATOM 3511 N N . GLY B 1 218 ? -16.141 -28.391 -3.742 1 59.31 218 GLY B N 1
ATOM 3512 C CA . GLY B 1 218 ? -17.125 -29.391 -4.102 1 59.31 218 GLY B CA 1
ATOM 3513 C C . GLY B 1 218 ? -16.75 -30.188 -5.34 1 59.31 218 GLY B C 1
ATOM 3514 O O . GLY B 1 218 ? -17.344 -31.234 -5.617 1 59.31 218 GLY B O 1
ATOM 3515 N N . GLN B 1 219 ? -15.93 -29.703 -6.109 1 54.75 219 GLN B N 1
ATOM 3516 C CA . GLN B 1 219 ? -15.5 -30.406 -7.312 1 54.75 219 GLN B CA 1
ATOM 3517 C C . GLN B 1 219 ? -14.328 -31.328 -7.016 1 54.75 219 GLN B C 1
ATOM 3519 O O . GLN B 1 219 ? -13.984 -32.188 -7.832 1 54.75 219 GLN B O 1
ATOM 3524 N N . GLU B 1 220 ? -13.625 -31.156 -5.934 1 49.91 220 GLU B N 1
ATOM 3525 C CA . GLU B 1 220 ? -12.625 -32.156 -5.582 1 49.91 220 GLU B CA 1
ATOM 3526 C C . GLU B 1 220 ? -13.281 -33.438 -5.039 1 49.91 220 GLU B C 1
ATOM 3528 O O . GLU B 1 220 ? -14.359 -33.375 -4.449 1 49.91 220 GLU B O 1
#

Organism: NCBI:txid2777116

Solvent-accessible surface area (backbone atoms only — not comparable to full-atom values): 22624 Å² total; per-residue (Å²): 107,66,65,59,49,45,48,52,48,50,49,50,52,48,52,46,49,56,50,51,50,43,51,51,48,51,52,53,50,44,53,51,48,49,50,47,47,52,36,47,48,51,28,23,52,28,45,51,50,24,52,53,30,46,50,51,34,51,51,47,50,56,70,62,52,52,89,88,44,80,57,52,67,57,53,50,51,44,52,51,51,50,52,53,48,49,50,52,43,40,46,48,53,50,46,49,47,51,50,56,48,49,57,59,53,57,51,46,57,58,50,51,50,51,54,52,49,38,54,51,31,46,52,48,24,51,52,27,48,52,52,32,52,54,46,60,71,67,44,86,64,56,90,77,32,68,68,49,53,52,32,49,52,50,27,51,51,28,43,49,54,28,51,52,46,48,54,50,46,69,55,47,41,57,52,54,60,59,43,48,58,58,50,50,50,51,52,50,47,52,56,51,51,49,53,42,55,51,26,57,55,4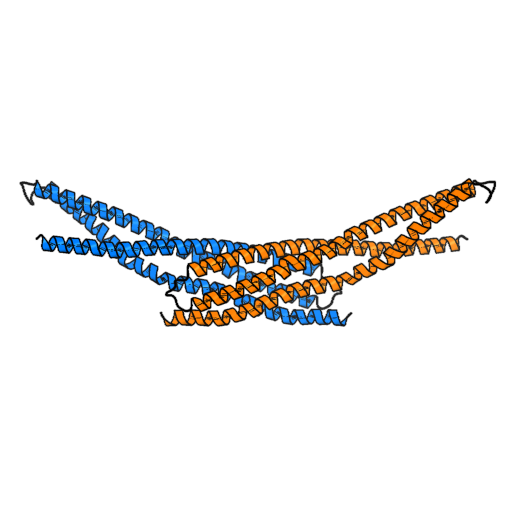9,46,56,41,48,59,54,48,52,55,49,52,50,52,56,60,66,70,102,108,67,64,59,50,46,48,53,47,49,50,50,52,49,54,46,49,55,50,49,50,42,52,50,49,51,51,52,50,44,53,51,46,49,53,45,47,52,36,49,49,51,27,23,52,28,45,50,50,26,51,53,30,46,51,52,34,52,51,48,49,56,72,62,53,52,88,87,44,81,56,53,70,56,53,51,51,46,51,52,50,50,51,52,48,49,51,53,43,40,46,46,53,51,47,50,47,52,50,53,50,50,58,60,55,54,52,46,58,56,49,50,51,50,53,52,49,38,54,51,32,45,52,48,24,50,51,28,48,51,52,33,52,54,46,61,70,67,43,85,66,55,90,75,32,67,68,50,54,52,32,48,52,49,27,50,51,29,42,52,54,27,51,53,45,48,54,51,46,69,53,47,41,57,52,54,59,62,44,48,57,57,51,49,50,52,52,48,47,52,56,50,51,50,53,42,55,51,26,58,56,49,46,56,42,49,59,56,48,54,56,49,52,50,52,56,60,67,71,100

pLDDT: mean 86.17, std 13.62, range [41.78, 98.31]

Nearest PDB structures (foldseek):
  1uru-assembly1_A-2  TM=9.195E-01  e=3.699E-11  Drosophila melanogaster
  2fic-assembly3_B  TM=8.948E-01  e=3.183E-11  Homo sapiens
  1i49-assembly1_B  TM=7.861E-01  e=1.974E-04  Homo sapiens
  4nqi-assembly2_C  TM=5.308E-01  e=3.259E-04  Dictyostelium discoideum
  4tql-assembly1_A  TM=4.013E-01  e=6.621E-02  synthetic construct

InterPro domains:
  IPR003005 Amphiphysin [PTHR46514] (4-213)
  IPR004148 BAR domain [PF03114] (4-205)
  IPR004148 BAR domain [PS51021] (4-220)
  IPR004148 BAR domain [SM00721] (1-214)
  IPR027267 AH/BAR domain superfamily [G3DSA:1.20.1270.60] (2-220)
  IPR027267 AH/BAR domain superfamily [SSF103657] (6-208)

Foldseek 3Di:
DVVVVVVVVVVVVVLVVLLVVLLVLLVVLLVVLVVVLVVLQVVLVVLVVVLVVLLVVLVVVLVVDDPPAPPSVLSVVLSVLLNVLSVVLSCLRNPVLSVVSVVLSVVSVVLNVLSVVLVVLVVQLVVLVVLLVVCQVPDPPHPPDVSNVVSVVSNVVSCVVNVVSSVVSSVVSVVSSVCSVVSVVVSVCSVVVSVVVSVVSVVVSVVSVVVSVVVVVVVD/DVVVVVVVVVVVVVLVVLLVVLLVLLVVLLVVLVVVLVVLQVVLVVLVVVLVVLLVVLVVVLVVDDPPAPPSVLSVVLSVLLNVLSVVLSCLRNPVLSVVSVVLSVVSVVLNVLSVVLVVLVVQLVVLVVLLVVCQVPDPPHPPDVSNVVSVVSNVVSVVVNVVSSVVSSPVSVVSSVCSVVSVVVSVCSVVVSVVVSVVSVVVSVVSVVVSVVVVVVVD

Radius of gyration: 40.04 Å; Cα contacts (8 Å, |Δi|>4): 292; chains: 2; bounding box: 50×142×77 Å